Protein AF-0000000074259117 (afdb_homodimer)

Sequence (400 aa):
MPGARVASGERITLRTVESEDVPFLQRAFANPGIRYPIGNPVRNREGIDVADDDAGSDDFLVCLDGVDAGPGRPDEDDVRRLGAVHVADADWRRPDLGYWLVPEVHGEGHGSEAVSLLVDHVFRTYDHPAVGAVAYDHPAVGAVAYDFNDASRGLLESLGFAEEGRIRKDRFVDGEYVDTVQYGLLRREWREREDSVTSRMPGARVASGERITLRTVESEDVPFLQRAFANPGIRYPIGNPVRNREGIDVADDDAGSDDFLVCLDGVDAGPGRPDEDDVRRLGAVHVADADWRRPDLGYWLVPEVHGEGHGSEAVSLLVDHVFRTYDHPAVGAVAYDHPAVGAVAYDFNDASRGLLESLGFAEEGRIRKDRFVDGEYVDTVQYGLLRREWREREDSVTSR

Secondary structure (DSSP, 8-state):
-PPPEEEE-SSEEEEE--GGGHHHHHHHHH-HHHHHHHTPPP--GGGS-TT---TT-EEEEEEE-GGGG-TT--STT-PEEEEEEEEE-TTTSS-EEEEEE-GGGTTSSHHHHHHHHHHHHHHHHS--SEEEEEEEE-S-SHHHHHHHHHHHHHHHHHTT-EEEEEEEEEEEETTEEEEEEEEEEEHHHHHHHHHHHH--/-PPPEEEE-SSEEEEE--GGGHHHHHHHHH-HHHHHHHTPPP--GGGS-TT---TT-EEEEEEE-GGGG-TT--STT-PEEEEEEEEE-TTTSS-EEEEEE-GGGTTSSHHHHHHHHHHHHHHHHS--SEEEEEEEE-SSSHHHHHHHHHHHHHHHHHTT-EEEEEEEEEEEETTEEEEEEEEEEEHHHHHHHHHHHH--

Structure (mmCIF, N/CA/C/O backbone):
data_AF-0000000074259117-model_v1
#
loop_
_entity.id
_entity.type
_entity.pdbx_description
1 polymer 'GNAT family N-acetyltransferase'
#
loop_
_atom_site.group_PDB
_atom_site.id
_atom_site.type_symbol
_atom_site.label_atom_id
_atom_site.label_alt_id
_atom_site.label_comp_id
_atom_site.label_asym_id
_atom_site.label_entity_id
_atom_site.label_seq_id
_atom_site.pdbx_PDB_ins_code
_atom_site.Cartn_x
_atom_site.Cartn_y
_atom_site.Cartn_z
_atom_site.occupancy
_atom_site.B_iso_or_equiv
_atom_site.auth_seq_id
_atom_site.auth_comp_id
_atom_site.auth_asym_id
_atom_site.auth_atom_id
_atom_site.pdbx_PDB_model_num
ATOM 1 N N . MET A 1 1 ? -1.792 -19.344 -29.969 1 68.62 1 MET A N 1
ATOM 2 C CA . MET A 1 1 ? -0.63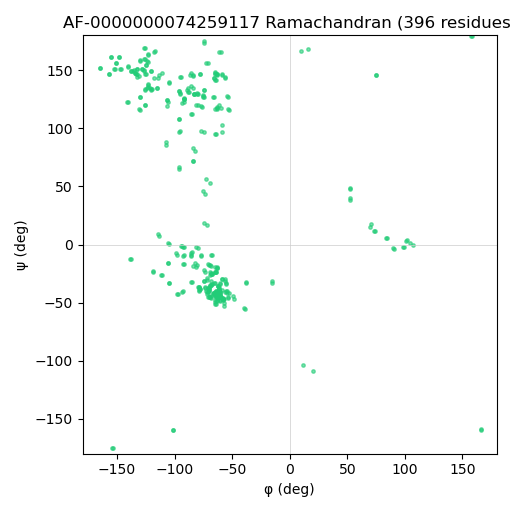2 -20.078 -29.469 1 68.62 1 MET A CA 1
ATOM 3 C C . MET A 1 1 ? -0.345 -19.703 -28.016 1 68.62 1 MET A C 1
ATOM 5 O O . MET A 1 1 ? -0.592 -18.578 -27.594 1 68.62 1 MET A O 1
ATOM 9 N N . PRO A 1 2 ? -0.044 -20.797 -27.328 1 79.31 2 PRO A N 1
ATOM 10 C CA . PRO A 1 2 ? 0.283 -20.453 -25.938 1 79.31 2 PRO A CA 1
ATOM 11 C C . PRO A 1 2 ? 1.455 -19.484 -25.828 1 79.31 2 PRO A C 1
ATOM 13 O O . PRO A 1 2 ? 2.309 -19.438 -26.719 1 79.31 2 PRO A O 1
ATOM 16 N N . GLY A 1 3 ? 1.424 -18.609 -24.859 1 82.19 3 GLY A N 1
ATOM 17 C CA . GLY A 1 3 ? 2.508 -17.672 -24.609 1 82.19 3 GLY A CA 1
ATOM 18 C C . GLY A 1 3 ? 3.832 -18.359 -24.312 1 82.19 3 GLY A C 1
ATOM 19 O O . GLY A 1 3 ? 3.889 -19.578 -24.172 1 82.19 3 GLY A O 1
ATOM 20 N N . ALA A 1 4 ? 4.891 -17.688 -24.344 1 84.62 4 ALA A N 1
ATOM 21 C CA . ALA A 1 4 ? 6.234 -18.203 -24.078 1 84.62 4 ALA A CA 1
ATOM 22 C C . ALA A 1 4 ? 6.363 -18.656 -22.625 1 84.62 4 ALA A C 1
ATOM 24 O O . ALA A 1 4 ? 5.836 -18 -21.719 1 84.62 4 ALA A O 1
ATOM 25 N N . ARG A 1 5 ? 7.082 -19.75 -22.438 1 89 5 ARG A N 1
ATOM 26 C CA . ARG A 1 5 ? 7.375 -20.234 -21.094 1 89 5 ARG A CA 1
ATOM 27 C C . ARG A 1 5 ? 8.43 -19.375 -20.422 1 89 5 ARG A C 1
ATOM 29 O O . ARG A 1 5 ? 9.516 -19.156 -20.969 1 89 5 ARG A O 1
ATOM 36 N N . VAL A 1 6 ? 8.141 -18.891 -19.266 1 90.94 6 VAL A N 1
ATOM 37 C CA . VAL A 1 6 ? 9.047 -18.047 -18.516 1 90.94 6 VAL A CA 1
ATOM 38 C C . VAL A 1 6 ? 9.68 -18.828 -17.359 1 90.94 6 VAL A C 1
ATOM 40 O O . VAL A 1 6 ? 10.828 -18.594 -17 1 90.94 6 VAL A O 1
ATOM 43 N N . ALA A 1 7 ? 8.93 -19.75 -16.812 1 92.94 7 ALA A N 1
ATOM 44 C CA . ALA A 1 7 ? 9.375 -20.625 -15.734 1 92.94 7 ALA A CA 1
ATOM 45 C C . ALA A 1 7 ? 8.641 -21.953 -15.758 1 92.94 7 ALA A C 1
ATOM 47 O O . ALA A 1 7 ? 7.516 -22.031 -16.25 1 92.94 7 ALA A O 1
ATOM 48 N N . SER A 1 8 ? 9.305 -22.938 -15.281 1 93.19 8 SER A N 1
ATOM 49 C CA . SER A 1 8 ? 8.742 -24.281 -15.258 1 93.19 8 SER A CA 1
ATOM 50 C C . SER A 1 8 ? 8.883 -24.906 -13.875 1 93.19 8 SER A C 1
ATOM 52 O O . SER A 1 8 ? 9.969 -24.891 -13.281 1 93.19 8 SER A O 1
ATOM 54 N N . GLY A 1 9 ? 7.758 -25.344 -13.422 1 93.62 9 GLY A N 1
ATOM 55 C CA . GLY A 1 9 ? 7.777 -26.125 -12.195 1 93.62 9 GLY A CA 1
ATOM 56 C C . GLY A 1 9 ? 7.668 -27.625 -12.438 1 93.62 9 GLY A C 1
ATOM 57 O O . GLY A 1 9 ? 8.109 -28.125 -13.477 1 93.62 9 GLY A O 1
ATOM 58 N N . GLU A 1 10 ? 7.258 -28.359 -11.414 1 91.88 10 GLU A N 1
ATOM 59 C CA . GLU A 1 10 ? 7.082 -29.797 -11.523 1 91.88 10 GLU A CA 1
ATOM 60 C C . GLU A 1 10 ? 5.879 -30.156 -12.398 1 91.88 10 GLU A C 1
ATOM 62 O O . GLU A 1 10 ? 5.969 -31.016 -13.273 1 91.88 10 GLU A O 1
ATOM 67 N N . ARG A 1 11 ? 4.73 -29.453 -12.164 1 91.75 11 ARG A N 1
ATOM 68 C CA . ARG A 1 11 ? 3.488 -29.781 -12.852 1 91.75 11 ARG A CA 1
ATOM 69 C C . ARG A 1 11 ? 2.998 -28.609 -13.695 1 91.75 11 ARG A C 1
ATOM 71 O O . ARG A 1 11 ? 2.227 -28.797 -14.633 1 91.75 11 ARG A O 1
ATOM 78 N N . ILE A 1 12 ? 3.449 -27.391 -13.289 1 93.19 12 ILE A N 1
ATOM 79 C CA . ILE A 1 12 ? 2.865 -26.25 -13.977 1 93.19 12 ILE A CA 1
ATOM 80 C C . ILE A 1 12 ? 3.971 -25.406 -14.602 1 93.19 12 ILE A C 1
ATOM 82 O O . ILE A 1 12 ? 5.148 -25.562 -14.266 1 93.19 12 ILE A O 1
ATOM 86 N N . THR A 1 13 ? 3.559 -24.516 -15.547 1 93.69 13 THR A N 1
ATOM 87 C CA . THR A 1 13 ? 4.434 -23.516 -16.156 1 93.69 13 THR A CA 1
ATOM 88 C C . THR A 1 13 ? 3.842 -22.109 -16.016 1 93.69 13 THR A C 1
ATOM 90 O O . THR A 1 13 ? 2.623 -21.953 -15.938 1 93.69 13 THR A O 1
ATOM 93 N N . LEU A 1 14 ? 4.742 -21.141 -15.867 1 94.12 14 LEU A N 1
ATOM 94 C CA . LEU A 1 14 ? 4.367 -19.75 -16.047 1 94.12 14 LEU A CA 1
ATOM 95 C C . LEU A 1 14 ? 4.668 -19.281 -17.453 1 94.12 14 LEU A C 1
ATOM 97 O O . LEU A 1 14 ? 5.785 -19.438 -17.953 1 94.12 14 LEU A O 1
ATOM 101 N N . ARG A 1 15 ? 3.643 -18.656 -18.062 1 91.12 15 ARG A N 1
ATOM 102 C CA . ARG A 1 15 ? 3.779 -18.234 -19.453 1 91.12 15 ARG A CA 1
ATOM 103 C C . ARG A 1 15 ? 3.363 -16.781 -19.625 1 91.12 15 ARG A C 1
ATOM 105 O O . ARG A 1 15 ? 2.625 -16.234 -18.797 1 91.12 15 ARG A O 1
ATOM 112 N N . THR A 1 16 ? 3.867 -16.203 -20.703 1 89.38 16 THR A N 1
ATOM 113 C CA . THR A 1 16 ? 3.398 -14.852 -21.016 1 89.38 16 THR A CA 1
ATOM 114 C C . THR A 1 16 ? 1.913 -14.867 -21.359 1 89.38 16 THR A C 1
ATOM 116 O O . THR A 1 16 ? 1.403 -15.852 -21.906 1 89.38 16 THR A O 1
ATOM 119 N N . VAL A 1 17 ? 1.286 -13.742 -21 1 87.56 17 VAL A N 1
ATOM 120 C CA . VAL A 1 17 ? -0.124 -13.594 -21.344 1 87.56 17 VAL A CA 1
ATOM 121 C C . VAL A 1 17 ? -0.257 -13.094 -22.781 1 87.56 17 VAL A C 1
ATOM 123 O O . VAL A 1 17 ? 0.356 -12.094 -23.156 1 87.56 17 VAL A O 1
ATOM 126 N N . GLU A 1 18 ? -1.069 -13.797 -23.5 1 84.81 18 GLU A N 1
ATOM 127 C CA . GLU A 1 18 ? -1.3 -13.445 -24.906 1 84.81 18 GLU A CA 1
ATOM 128 C C . GLU A 1 18 ? -2.756 -13.055 -25.141 1 84.81 18 GLU A C 1
ATOM 130 O O . GLU A 1 18 ? -3.613 -13.281 -24.281 1 84.81 18 GLU A O 1
ATOM 135 N N . SER A 1 19 ? -2.98 -12.461 -26.312 1 84 19 SER A N 1
ATOM 136 C CA . SER A 1 19 ? -4.328 -12.016 -26.672 1 84 19 SER A CA 1
ATOM 137 C C . SER A 1 19 ? -5.324 -13.172 -26.578 1 84 19 SER A C 1
ATOM 139 O O . SER A 1 19 ? -6.488 -12.969 -26.234 1 84 19 SER A O 1
ATOM 141 N N . GLU A 1 20 ? -4.906 -14.328 -26.875 1 85.5 20 GLU A N 1
ATOM 142 C CA . GLU A 1 20 ? -5.777 -15.5 -26.875 1 85.5 20 GLU A CA 1
ATOM 143 C C . GLU A 1 20 ? -6.195 -15.867 -25.453 1 85.5 20 GLU A C 1
ATOM 145 O O . GLU A 1 20 ? -7.137 -16.641 -25.25 1 85.5 20 GLU A O 1
ATOM 150 N N . ASP A 1 21 ? -5.48 -15.367 -24.547 1 87.94 21 ASP A N 1
ATOM 151 C CA . ASP A 1 21 ? -5.766 -15.695 -23.141 1 87.94 21 ASP A CA 1
ATOM 152 C C . ASP A 1 21 ? -6.828 -14.766 -22.562 1 87.94 21 ASP A C 1
ATOM 154 O O . ASP A 1 21 ? -7.344 -15 -21.469 1 87.94 21 ASP A O 1
ATOM 158 N N . VAL A 1 22 ? -7.168 -13.758 -23.266 1 85.69 22 VAL A N 1
ATOM 159 C CA . VAL A 1 22 ? -7.996 -12.664 -22.766 1 85.69 22 VAL A CA 1
ATOM 160 C C . VAL A 1 22 ? -9.383 -13.188 -22.406 1 85.69 22 VAL A C 1
ATOM 162 O O . VAL A 1 22 ? -9.914 -12.859 -21.344 1 85.69 22 VAL A O 1
ATOM 165 N N . PRO A 1 23 ? -10.008 -14.102 -23.219 1 84.19 23 PRO A N 1
ATOM 166 C CA . PRO A 1 23 ? -11.32 -14.625 -22.828 1 84.19 23 PRO A CA 1
ATOM 167 C C . PRO A 1 23 ? -11.273 -15.391 -21.5 1 84.19 23 PRO A C 1
ATOM 169 O O . PRO A 1 23 ? -12.203 -15.305 -20.703 1 84.19 23 PRO A O 1
ATOM 172 N N . PHE A 1 24 ? -10.273 -16.125 -21.312 1 85.75 24 PHE A N 1
ATOM 173 C CA . PHE A 1 24 ? -10.109 -16.875 -20.062 1 85.75 24 PHE A CA 1
ATOM 174 C C . PHE A 1 24 ? -10 -15.922 -18.875 1 85.75 24 PHE A C 1
ATOM 176 O O . PHE A 1 24 ? -10.672 -16.109 -17.859 1 85.75 24 PHE A O 1
ATOM 183 N N . LEU A 1 25 ? -9.203 -14.906 -19 1 86.94 25 LEU A N 1
ATOM 184 C CA . LEU A 1 25 ? -9.016 -13.914 -17.953 1 86.94 25 LEU A CA 1
ATOM 185 C C . LEU A 1 25 ? -10.305 -13.156 -17.688 1 86.94 25 LEU A C 1
ATOM 187 O O . LEU A 1 25 ? -10.656 -12.898 -16.531 1 86.94 25 LEU A O 1
ATOM 191 N N . GLN A 1 26 ? -10.953 -12.836 -18.656 1 82.94 26 GLN A N 1
ATOM 192 C CA . GLN A 1 26 ? -12.219 -12.117 -18.531 1 82.94 26 GLN A CA 1
ATOM 193 C C . GLN A 1 26 ? -13.242 -12.922 -17.75 1 82.94 26 GLN A C 1
ATOM 195 O O . GLN A 1 26 ? -13.93 -12.391 -16.875 1 82.94 26 GLN A O 1
ATOM 200 N N . ARG A 1 27 ? -13.359 -14.148 -18.125 1 84.12 27 ARG A N 1
ATOM 201 C CA . ARG A 1 27 ? -14.297 -15.031 -17.422 1 84.12 27 ARG A CA 1
ATOM 202 C C . ARG A 1 27 ? -13.922 -15.164 -15.953 1 84.12 27 ARG A C 1
ATOM 204 O O . ARG A 1 27 ? -14.805 -15.188 -15.086 1 84.12 27 ARG A O 1
ATOM 211 N N . ALA A 1 28 ? -12.719 -15.305 -15.734 1 82.31 28 ALA A N 1
ATOM 212 C CA . ALA A 1 28 ? -12.25 -15.43 -14.352 1 82.31 28 ALA A CA 1
ATOM 213 C C . ALA A 1 28 ? -12.602 -14.188 -13.539 1 82.31 28 ALA A C 1
ATOM 215 O O . ALA A 1 28 ? -13.055 -14.297 -12.398 1 82.31 28 ALA A O 1
ATOM 216 N N . PHE A 1 29 ? -12.375 -13.023 -14.109 1 77.88 29 PHE A N 1
ATOM 217 C CA . PHE A 1 29 ? -12.609 -11.766 -13.406 1 77.88 29 PHE A CA 1
ATOM 218 C C . PHE A 1 29 ? -14.102 -11.531 -13.211 1 77.88 29 PHE A C 1
ATOM 220 O O . PHE A 1 29 ? -14.5 -10.719 -12.375 1 77.88 29 PHE A O 1
ATOM 227 N N . ALA A 1 30 ? -14.828 -12.219 -13.953 1 77.81 30 ALA A N 1
ATOM 228 C CA . ALA A 1 30 ? -16.281 -12.133 -13.773 1 77.81 30 ALA A CA 1
ATOM 229 C C . ALA A 1 30 ? -16.734 -13 -12.609 1 77.81 30 ALA A C 1
ATOM 231 O O . ALA A 1 30 ? -17.859 -12.859 -12.125 1 77.81 30 ALA A O 1
ATOM 232 N N . ASN A 1 31 ? -15.883 -13.914 -12.211 1 75.88 31 ASN A N 1
ATOM 233 C CA . ASN A 1 31 ? -16.156 -14.773 -11.062 1 75.88 31 ASN A CA 1
ATOM 234 C C . ASN A 1 31 ? -15.961 -14.023 -9.75 1 75.88 31 ASN A C 1
ATOM 236 O O . ASN A 1 31 ? -14.836 -13.617 -9.43 1 75.88 31 ASN A O 1
ATOM 240 N N . PRO A 1 32 ? -16.969 -13.875 -8.938 1 72.25 32 PRO A N 1
ATOM 241 C CA . PRO A 1 32 ? -16.859 -13.125 -7.68 1 72.25 32 PRO A CA 1
ATOM 242 C C . PRO A 1 32 ? -15.828 -13.727 -6.723 1 72.25 32 PRO A C 1
ATOM 244 O O . PRO A 1 32 ? -15.203 -13 -5.949 1 72.25 32 PRO A O 1
ATOM 247 N N . GLY A 1 33 ? -15.758 -14.977 -6.797 1 70.62 33 GLY A N 1
ATOM 248 C CA . GLY A 1 33 ? -14.797 -15.641 -5.922 1 70.62 33 GLY A CA 1
ATOM 249 C C . GLY A 1 33 ? -13.359 -15.281 -6.234 1 70.62 33 GLY A C 1
ATOM 250 O O . GLY A 1 33 ? -12.484 -15.391 -5.371 1 70.62 33 GLY A O 1
ATOM 251 N N . ILE A 1 34 ? -13.078 -14.875 -7.387 1 72.75 34 ILE A N 1
ATOM 252 C CA . ILE A 1 34 ? -11.742 -14.477 -7.812 1 72.75 34 ILE A CA 1
ATOM 253 C C . ILE A 1 34 ? -11.609 -12.953 -7.73 1 72.75 34 ILE A C 1
ATOM 255 O O . ILE A 1 34 ? -10.609 -12.438 -7.215 1 72.75 34 ILE A O 1
ATOM 259 N N . ARG A 1 35 ? -12.578 -12.297 -8.133 1 69.31 35 ARG A N 1
ATOM 260 C CA . ARG A 1 35 ? -12.547 -10.844 -8.273 1 69.31 35 ARG A CA 1
ATOM 261 C C . ARG A 1 35 ? -12.414 -10.164 -6.914 1 69.31 35 ARG A C 1
ATOM 263 O O . ARG A 1 35 ? -11.633 -9.234 -6.754 1 69.31 35 ARG A O 1
ATOM 270 N N . TYR A 1 36 ? -13.117 -10.648 -5.973 1 64.19 36 TYR A N 1
ATOM 271 C CA . TYR A 1 36 ? -13.211 -9.953 -4.695 1 64.19 36 TYR A CA 1
ATOM 272 C C . TYR A 1 36 ? -11.883 -10.008 -3.947 1 64.19 36 TYR A C 1
ATOM 274 O O . TYR A 1 36 ? -11.391 -8.984 -3.463 1 64.19 36 TYR A O 1
ATOM 282 N N . PRO A 1 37 ? -11.336 -11.18 -3.971 1 62.78 37 PRO A N 1
ATOM 283 C CA . PRO A 1 37 ? -10.094 -11.234 -3.207 1 62.78 37 PRO A CA 1
ATOM 284 C C . PRO A 1 37 ? -8.961 -10.445 -3.859 1 62.78 37 PRO A C 1
ATOM 286 O O . PRO A 1 37 ? -8.016 -10.039 -3.182 1 62.78 37 PRO A O 1
ATOM 289 N N . ILE A 1 38 ? -9.039 -10.234 -5.137 1 62.47 38 ILE A N 1
ATOM 290 C CA . ILE A 1 38 ? -7.934 -9.562 -5.809 1 62.47 38 ILE A CA 1
ATOM 291 C C . ILE A 1 38 ? -8.266 -8.086 -6 1 62.47 38 ILE A C 1
ATOM 293 O O . ILE A 1 38 ? -7.375 -7.27 -6.254 1 62.47 38 ILE A O 1
ATOM 297 N N . GLY A 1 39 ? -9.484 -7.633 -5.699 1 59 39 GLY A N 1
ATOM 298 C CA . GLY A 1 39 ? -9.906 -6.242 -5.742 1 59 39 GLY A CA 1
ATOM 299 C C . GLY A 1 39 ? -9.992 -5.688 -7.152 1 59 39 GLY A C 1
ATOM 300 O O . GLY A 1 39 ? -9.906 -4.477 -7.355 1 59 39 GLY A O 1
ATOM 301 N N . ASN A 1 40 ? -9.992 -6.465 -8.164 1 56.25 40 ASN A N 1
ATOM 302 C CA . ASN A 1 40 ? -10.023 -5.984 -9.547 1 56.25 40 ASN A CA 1
ATOM 303 C C . ASN A 1 40 ? -11.445 -5.688 -10.008 1 56.25 40 ASN A C 1
ATOM 305 O O . ASN A 1 40 ? -12.375 -6.438 -9.703 1 56.25 40 ASN A O 1
ATOM 309 N N . PRO A 1 41 ? -11.516 -4.531 -10.641 1 52.25 41 PRO A N 1
ATOM 310 C CA . PRO A 1 41 ? -12.836 -4.258 -11.203 1 52.25 41 PRO A CA 1
ATOM 311 C C . PRO A 1 41 ? -13.164 -5.141 -12.406 1 52.25 41 PRO A C 1
ATOM 313 O O . PRO A 1 41 ? -12.258 -5.734 -13.008 1 52.25 41 PRO A O 1
ATOM 316 N N . VAL A 1 42 ? -14.422 -5.297 -12.625 1 54.53 42 VAL A N 1
ATOM 317 C CA . VAL A 1 42 ? -14.852 -5.973 -13.844 1 54.53 42 VAL A CA 1
ATOM 318 C C . VAL A 1 42 ? -14.414 -5.172 -15.062 1 54.53 42 VAL A C 1
ATOM 320 O O . VAL A 1 42 ? -14.547 -3.945 -15.094 1 54.53 42 VAL A O 1
ATOM 323 N N . ARG A 1 43 ? -13.562 -5.746 -15.867 1 57.69 43 ARG A N 1
ATOM 324 C CA . ARG A 1 43 ? -13.109 -5.074 -17.078 1 57.69 43 ARG A CA 1
ATOM 325 C C . ARG A 1 43 ? -13.578 -5.82 -18.328 1 57.69 43 ARG A C 1
ATOM 327 O O . ARG A 1 43 ? -13.695 -7.047 -18.312 1 57.69 43 ARG A O 1
ATOM 334 N N . ASN A 1 44 ? -13.922 -5.004 -19.344 1 54.34 44 ASN A N 1
ATOM 335 C CA . ASN A 1 44 ? -14.141 -5.637 -20.641 1 54.34 44 ASN A CA 1
ATOM 336 C C . ASN A 1 44 ? -12.82 -6.047 -21.297 1 54.34 44 ASN A C 1
ATOM 338 O O . ASN A 1 44 ? -11.75 -5.809 -20.734 1 54.34 44 ASN A O 1
ATOM 342 N N . ARG A 1 45 ? -12.938 -6.734 -22.391 1 56.19 45 ARG A N 1
ATOM 343 C CA . ARG A 1 45 ? -11.797 -7.305 -23.094 1 56.19 45 ARG A CA 1
ATOM 344 C C . ARG A 1 45 ? -10.773 -6.227 -23.438 1 56.19 45 ARG A C 1
ATOM 346 O O . ARG A 1 45 ? -9.57 -6.441 -23.312 1 56.19 45 ARG A O 1
ATOM 353 N N . GLU A 1 46 ? -11.312 -5.176 -23.828 1 53.06 46 GLU A N 1
ATOM 354 C CA . GLU A 1 46 ? -10.461 -4.07 -24.25 1 53.06 46 GLU A CA 1
ATOM 355 C C . GLU A 1 46 ? -9.703 -3.475 -23.062 1 53.06 46 GLU A C 1
ATOM 357 O O . GLU A 1 46 ? -8.625 -2.895 -23.234 1 53.06 46 GLU A O 1
ATOM 362 N N . GLY A 1 47 ? -10.328 -3.68 -21.969 1 55.22 47 GLY A N 1
ATOM 363 C CA . GLY A 1 47 ? -9.742 -3.125 -20.766 1 55.22 47 GLY A CA 1
ATOM 364 C C . GLY A 1 47 ? -8.664 -4.004 -20.156 1 55.22 47 GLY A C 1
ATOM 365 O O . GLY A 1 47 ? -7.957 -3.59 -19.234 1 55.22 47 GLY A O 1
ATOM 366 N N . ILE A 1 48 ? -8.766 -5.211 -20.594 1 59 48 ILE A N 1
ATOM 367 C CA . ILE A 1 48 ? -7.699 -6.109 -20.172 1 59 48 ILE A CA 1
ATOM 368 C C . ILE A 1 48 ? -6.484 -5.934 -21.078 1 59 48 ILE A C 1
ATOM 370 O O . ILE A 1 48 ? -6.48 -6.406 -22.219 1 59 48 ILE A O 1
ATOM 374 N N . ASP A 1 49 ? -5.785 -4.871 -20.719 1 57.03 49 ASP A N 1
ATOM 375 C CA . ASP A 1 49 ? -4.609 -4.59 -21.531 1 57.03 49 ASP A CA 1
ATOM 376 C C . ASP A 1 49 ? -3.477 -5.566 -21.219 1 57.03 49 ASP A C 1
ATOM 378 O O . ASP A 1 49 ? -2.857 -5.488 -20.156 1 57.03 49 ASP A O 1
ATOM 382 N N . VAL A 1 50 ? -3.43 -6.559 -22.047 1 56 50 VAL A N 1
ATOM 383 C CA . VAL A 1 50 ? -2.371 -7.555 -21.938 1 56 50 VAL A CA 1
ATOM 384 C C . VAL A 1 50 ? -1.013 -6.895 -22.172 1 56 50 VAL A C 1
ATOM 386 O O . VAL A 1 50 ? 0.021 -7.43 -21.766 1 56 50 VAL A O 1
ATOM 389 N N . ALA A 1 51 ? -1.076 -5.719 -22.812 1 49.81 51 ALA A N 1
ATOM 390 C CA . ALA A 1 51 ? 0.158 -5.031 -23.188 1 49.81 51 ALA A CA 1
ATOM 391 C C . ALA A 1 51 ? 0.583 -4.043 -22.094 1 49.81 51 ALA A C 1
ATOM 393 O O . ALA A 1 51 ? 1.576 -3.33 -22.25 1 49.81 51 ALA A O 1
ATOM 394 N N . ASP A 1 52 ? -0.251 -3.998 -21.125 1 51.41 52 ASP A N 1
ATOM 395 C CA . ASP A 1 52 ? 0.105 -2.898 -20.234 1 51.41 52 ASP A CA 1
ATOM 396 C C . ASP A 1 52 ? 1.465 -3.139 -19.578 1 51.41 52 ASP A C 1
ATOM 398 O O . ASP A 1 52 ? 1.637 -4.098 -18.828 1 51.41 52 ASP A O 1
ATOM 402 N N . ASP A 1 53 ? 2.402 -2.555 -20.25 1 52.19 53 ASP A N 1
ATOM 403 C CA . ASP A 1 53 ? 3.809 -2.518 -19.859 1 52.19 53 ASP A CA 1
ATOM 404 C C . ASP A 1 53 ? 4.027 -1.558 -18.688 1 52.19 53 ASP A C 1
ATOM 406 O O . ASP A 1 53 ? 4.625 -0.492 -18.859 1 52.19 53 ASP A O 1
ATOM 410 N N . ASP A 1 54 ? 3.146 -1.651 -17.781 1 56.19 54 ASP A N 1
ATOM 411 C CA . ASP A 1 54 ? 3.492 -0.85 -16.609 1 56.19 54 ASP A CA 1
ATOM 412 C C . ASP A 1 54 ? 4.82 -1.301 -16.016 1 56.19 54 ASP A C 1
ATOM 414 O O . ASP A 1 54 ? 5.004 -2.482 -15.711 1 56.19 54 ASP A O 1
ATOM 418 N N . ALA A 1 55 ? 5.734 -0.421 -16.031 1 59.78 55 ALA A N 1
ATOM 419 C CA . ALA A 1 55 ? 7.035 -0.675 -15.414 1 59.78 55 ALA A CA 1
ATOM 420 C C . ALA A 1 55 ? 6.879 -1.144 -13.969 1 59.78 55 ALA A C 1
ATOM 422 O O . ALA A 1 55 ? 6.066 -0.598 -13.219 1 59.78 55 ALA A O 1
ATOM 423 N N . GLY A 1 56 ? 7.273 -2.334 -13.711 1 67 56 GLY A N 1
ATOM 424 C CA . GLY A 1 56 ? 7.266 -2.854 -12.352 1 67 56 GLY A CA 1
ATOM 425 C C . GLY A 1 56 ? 6.172 -3.875 -12.109 1 67 56 GLY A C 1
ATOM 426 O O . GLY A 1 56 ? 5.832 -4.164 -10.961 1 67 56 GLY A O 1
ATOM 427 N N . SER A 1 57 ? 5.438 -4.082 -13.195 1 77.5 57 SER A N 1
ATOM 428 C CA . SER A 1 57 ? 4.434 -5.137 -13.086 1 77.5 57 SER A CA 1
ATOM 429 C C . SER A 1 57 ? 4.676 -6.238 -14.109 1 77.5 57 SER A C 1
ATOM 431 O O . SER A 1 57 ? 5.066 -5.961 -15.242 1 77.5 57 SER A O 1
ATOM 433 N N . ASP A 1 58 ? 4.621 -7.441 -13.727 1 85.38 58 ASP A N 1
ATOM 434 C CA . ASP A 1 58 ? 4.648 -8.617 -14.586 1 85.38 58 ASP A CA 1
ATOM 435 C C . ASP A 1 58 ? 3.418 -9.492 -14.359 1 85.38 58 ASP A C 1
ATOM 437 O O . ASP A 1 58 ? 2.98 -9.672 -13.219 1 85.38 58 ASP A O 1
ATOM 441 N N . ASP A 1 59 ? 2.912 -9.945 -15.453 1 89.69 59 ASP A N 1
ATOM 442 C CA . ASP A 1 59 ? 1.773 -10.859 -15.406 1 89.69 59 ASP A CA 1
ATOM 443 C C . ASP A 1 59 ? 2.084 -12.156 -16.141 1 89.69 59 ASP A C 1
ATOM 445 O O . ASP A 1 59 ? 2.615 -12.141 -17.25 1 89.69 59 ASP A O 1
ATOM 449 N N . PHE A 1 60 ? 1.718 -13.25 -15.492 1 92.38 60 PHE A N 1
ATOM 450 C CA . PHE A 1 60 ? 1.967 -14.555 -16.094 1 92.38 60 PHE A CA 1
ATOM 451 C C . PHE A 1 60 ? 0.724 -15.438 -16.016 1 92.38 60 PHE A C 1
ATOM 453 O O . PHE A 1 60 ? -0.018 -15.383 -15.023 1 92.38 60 PHE A O 1
ATOM 460 N N . LEU A 1 61 ? 0.614 -16.234 -17.031 1 93.19 61 LEU A N 1
ATOM 461 C CA . LEU A 1 61 ? -0.403 -17.281 -17.062 1 93.19 61 LEU A CA 1
ATOM 462 C C . LEU A 1 61 ? 0.127 -18.562 -16.438 1 93.19 61 LEU A C 1
ATOM 464 O O . LEU A 1 61 ? 1.259 -18.969 -16.703 1 93.19 61 LEU A O 1
ATOM 468 N N . VAL A 1 62 ? -0.684 -19.141 -15.578 1 94.81 62 VAL A N 1
ATOM 469 C CA . VAL A 1 62 ? -0.365 -20.438 -15.016 1 94.81 62 VAL A CA 1
ATOM 470 C C . VAL A 1 62 ? -0.978 -21.547 -15.875 1 94.81 62 VAL A C 1
ATOM 472 O O . VAL A 1 62 ? -2.191 -21.562 -16.094 1 94.81 62 VAL A O 1
ATOM 475 N N . CYS A 1 63 ? -0.154 -22.484 -16.328 1 94.06 63 CYS A N 1
ATOM 476 C CA . CYS A 1 63 ? -0.633 -23.516 -17.25 1 94.06 63 CYS A CA 1
ATOM 477 C C . CYS A 1 63 ? -0.205 -24.891 -16.781 1 94.06 63 CYS A C 1
ATOM 479 O O . CYS A 1 63 ? 0.86 -25.062 -16.188 1 94.06 63 CYS A O 1
ATOM 481 N N . LEU A 1 64 ? -1.085 -25.812 -17.031 1 90.5 64 LEU A N 1
ATOM 482 C CA . LEU A 1 64 ? -0.727 -27.219 -16.969 1 90.5 64 LEU A CA 1
ATOM 483 C C . LEU A 1 64 ? -0.315 -27.734 -18.344 1 90.5 64 LEU A C 1
ATOM 485 O O . LEU A 1 64 ? -1.045 -27.562 -19.328 1 90.5 64 LEU A O 1
ATOM 489 N N . ASP A 1 65 ? 0.917 -28.281 -18.516 1 75.81 65 ASP A N 1
ATOM 490 C CA . ASP A 1 65 ? 1.391 -28.766 -19.812 1 75.81 65 ASP A CA 1
ATOM 491 C C . ASP A 1 65 ? 0.95 -30.203 -20.047 1 75.81 65 ASP A C 1
ATOM 493 O O . ASP A 1 65 ? 0.743 -30.969 -19.109 1 75.81 65 ASP A O 1
ATOM 497 N N . GLY A 1 66 ? 0.638 -30.734 -21.438 1 61.44 66 GLY A N 1
ATOM 498 C CA . GLY A 1 66 ? 0.301 -31.938 -22.172 1 61.44 66 GLY A CA 1
ATOM 499 C C . GLY A 1 66 ? -0.265 -33.031 -21.297 1 61.44 66 GLY A C 1
ATOM 500 O O . GLY A 1 66 ? -1.161 -32.812 -20.5 1 61.44 66 GLY A O 1
ATOM 501 N N . VAL A 1 67 ? 0.39 -34.25 -20.938 1 55.28 67 VAL A N 1
ATOM 502 C CA . VAL A 1 67 ? -0.348 -35.469 -20.625 1 55.28 67 VAL A CA 1
ATOM 503 C C . VAL A 1 67 ? -1.343 -35.219 -19.5 1 55.28 67 VAL A C 1
ATOM 505 O O . VAL A 1 67 ? -2.445 -35.75 -19.5 1 55.28 67 VAL A O 1
ATOM 508 N N . ASP A 1 68 ? -1.11 -34.438 -18.688 1 51.16 68 ASP A N 1
ATOM 509 C CA . ASP A 1 68 ? -1.917 -34.219 -17.484 1 51.16 68 ASP A CA 1
ATOM 510 C C . ASP A 1 68 ? -2.979 -33.125 -17.734 1 51.16 68 ASP A C 1
ATOM 512 O O . ASP A 1 68 ? -3.744 -32.781 -16.828 1 51.16 68 ASP A O 1
ATOM 516 N N . ALA A 1 69 ? -2.863 -32.5 -18.812 1 53.22 69 ALA A N 1
ATOM 517 C CA . ALA A 1 69 ? -3.859 -31.516 -19.188 1 53.22 69 ALA A CA 1
ATOM 518 C C . ALA A 1 69 ? -5.176 -32.156 -19.594 1 53.22 69 ALA A C 1
ATOM 520 O O . ALA A 1 69 ? -6.137 -31.484 -19.938 1 53.22 69 ALA A O 1
ATOM 521 N N . GLY A 1 70 ? -5.324 -33.531 -19.172 1 48.25 70 GLY A N 1
ATOM 522 C CA . GLY A 1 70 ? -6.5 -34.344 -19.422 1 48.25 70 GLY A CA 1
ATOM 523 C C . GLY A 1 70 ? -6.598 -34.812 -20.875 1 48.25 70 GLY A C 1
ATOM 524 O O . GLY A 1 70 ? -5.895 -34.281 -21.734 1 48.25 70 GLY A O 1
ATOM 525 N N . PRO A 1 71 ? -7.148 -36.062 -21.062 1 45.94 71 PRO A N 1
ATOM 526 C CA . PRO A 1 71 ? -7.152 -36.844 -22.297 1 45.94 71 PRO A CA 1
ATOM 527 C C . PRO A 1 71 ? -7.375 -36 -23.547 1 45.94 71 PRO A C 1
ATOM 529 O O . PRO A 1 71 ? -6.918 -36.344 -24.625 1 45.94 71 PRO A O 1
ATOM 532 N N . GLY A 1 72 ? -8.414 -35.281 -23.578 1 43.88 72 GLY A N 1
ATOM 533 C CA . GLY A 1 72 ? -8.922 -34.812 -24.859 1 43.88 72 GLY A CA 1
ATOM 534 C C . GLY A 1 72 ? -8.008 -33.812 -25.547 1 43.88 72 GLY A C 1
ATOM 535 O O . GLY A 1 72 ? -8.289 -33.375 -26.656 1 43.88 72 GLY A O 1
ATOM 536 N N . ARG A 1 73 ? -7.324 -32.969 -24.781 1 46.81 73 ARG A N 1
ATOM 537 C CA . ARG A 1 73 ? -6.695 -31.922 -25.609 1 46.81 73 ARG A CA 1
ATOM 538 C C . ARG A 1 73 ? -5.25 -32.281 -25.922 1 46.81 73 ARG A C 1
ATOM 540 O O . ARG A 1 73 ? -4.34 -31.969 -25.156 1 46.81 73 ARG A O 1
ATOM 547 N N . PRO A 1 74 ? -4.922 -33.281 -26.625 1 41.31 74 PRO A N 1
ATOM 548 C CA . PRO A 1 74 ? -3.6 -33.781 -27.016 1 41.31 74 PRO A CA 1
ATOM 549 C C . PRO A 1 74 ? -2.701 -32.688 -27.578 1 41.31 74 PRO A C 1
ATOM 551 O O . PRO A 1 74 ? -1.545 -32.938 -27.922 1 41.31 74 PRO A O 1
ATOM 554 N N . ASP A 1 75 ? -3.146 -31.797 -28.453 1 46.25 75 ASP A N 1
ATOM 555 C CA . ASP A 1 75 ? -2.176 -31.125 -29.297 1 46.25 75 ASP A CA 1
ATOM 556 C C . ASP A 1 75 ? -1.209 -30.281 -28.469 1 46.25 75 ASP A C 1
ATOM 558 O O . ASP A 1 75 ? -1.602 -29.688 -27.453 1 46.25 75 ASP A O 1
ATOM 562 N N . GLU A 1 76 ? 0.171 -30.594 -28.469 1 48.12 76 GLU A N 1
ATOM 563 C CA . GLU A 1 76 ? 1.336 -29.906 -27.922 1 48.12 76 GLU A CA 1
ATOM 564 C C . GLU A 1 76 ? 1.012 -28.453 -27.562 1 48.12 76 GLU A C 1
ATOM 566 O O . GLU A 1 76 ? 1.64 -27.875 -26.688 1 48.12 76 GLU A O 1
ATOM 571 N N . ASP A 1 77 ? 0.109 -27.875 -28.375 1 53.53 77 ASP A N 1
ATOM 572 C CA . ASP A 1 77 ? -0.362 -26.5 -28.406 1 53.53 77 ASP A CA 1
ATOM 573 C C . ASP A 1 77 ? -1.415 -26.25 -27.328 1 53.53 77 ASP A C 1
ATOM 575 O O . ASP A 1 77 ? -1.893 -25.125 -27.172 1 53.53 77 ASP A O 1
ATOM 579 N N . ASP A 1 78 ? -1.747 -27.422 -26.578 1 63.25 78 ASP A N 1
ATOM 580 C CA . ASP A 1 78 ? -2.941 -27.141 -25.781 1 63.25 78 ASP A CA 1
ATOM 581 C C . ASP A 1 78 ? -2.592 -27 -24.297 1 63.25 78 ASP A C 1
ATOM 583 O O . ASP A 1 78 ? -1.934 -27.875 -23.719 1 63.25 78 ASP A O 1
ATOM 587 N N . VAL A 1 79 ? -2.23 -26 -23.797 1 79.75 79 VAL A N 1
ATOM 588 C CA . VAL A 1 79 ? -2.043 -25.766 -22.375 1 79.75 79 VAL A CA 1
ATOM 589 C C . VAL A 1 79 ? -3.391 -25.469 -21.703 1 79.75 79 VAL A C 1
ATOM 591 O O . VAL A 1 79 ? -4.273 -24.859 -22.328 1 79.75 79 VAL A O 1
ATOM 594 N N . ARG A 1 80 ? -3.572 -26.234 -20.625 1 90.19 80 ARG A N 1
ATOM 595 C CA . ARG A 1 80 ? -4.738 -25.891 -19.812 1 90.19 80 ARG A CA 1
ATOM 596 C C . ARG A 1 80 ? -4.445 -24.703 -18.922 1 90.19 80 ARG A C 1
ATOM 598 O O . ARG A 1 80 ? -3.523 -24.734 -18.094 1 90.19 80 ARG A O 1
ATOM 605 N N . ARG A 1 81 ? -5.211 -23.688 -19.125 1 93.62 81 ARG A N 1
ATOM 606 C CA . ARG A 1 81 ? -5.082 -22.484 -18.297 1 93.62 81 ARG A CA 1
ATOM 607 C C . ARG A 1 81 ? -5.684 -22.703 -16.922 1 93.62 81 ARG A C 1
ATOM 609 O O . ARG A 1 81 ? -6.84 -23.125 -16.797 1 93.62 81 ARG A O 1
ATOM 616 N N . LEU A 1 82 ? -4.883 -22.406 -15.883 1 93.44 82 LEU A N 1
ATOM 617 C CA . LEU A 1 82 ? -5.344 -22.656 -14.523 1 93.44 82 LEU A CA 1
ATOM 618 C C . LEU A 1 82 ? -5.602 -21.359 -13.781 1 93.44 82 LEU A C 1
ATOM 620 O O . LEU A 1 82 ? -6.328 -21.328 -12.781 1 93.44 82 LEU A O 1
ATOM 624 N N . GLY A 1 83 ? -4.941 -20.312 -14.164 1 92.69 83 GLY A N 1
ATOM 625 C CA . GLY A 1 83 ? -5 -19.047 -13.445 1 92.69 83 GLY A CA 1
ATOM 626 C C . GLY A 1 83 ? -3.91 -18.078 -13.852 1 92.69 83 GLY A C 1
ATOM 627 O O . GLY A 1 83 ? -3.369 -18.172 -14.953 1 92.69 83 GLY A O 1
ATOM 628 N N . ALA A 1 84 ? -3.648 -17.109 -12.945 1 91.56 84 ALA A N 1
ATOM 629 C CA . ALA A 1 84 ? -2.619 -16.109 -13.211 1 91.56 84 ALA A CA 1
ATOM 630 C C . ALA A 1 84 ? -1.925 -15.68 -11.922 1 91.56 84 ALA A C 1
ATOM 632 O O . ALA A 1 84 ? -2.506 -15.773 -10.836 1 91.56 84 ALA A O 1
ATOM 633 N N . VAL A 1 85 ? -0.721 -15.312 -12.086 1 92.06 85 VAL A N 1
ATOM 634 C CA . VAL A 1 85 ? 0.063 -14.703 -11.023 1 92.06 85 VAL A CA 1
ATOM 635 C C . VAL A 1 85 ? 0.689 -13.398 -11.523 1 92.06 85 VAL A C 1
ATOM 637 O O . VAL A 1 85 ? 0.948 -13.25 -12.719 1 92.06 85 VAL A O 1
ATOM 640 N N . HIS A 1 86 ? 0.906 -12.453 -10.617 1 90.19 86 HIS A N 1
ATOM 641 C CA . HIS A 1 86 ? 1.474 -11.188 -11.062 1 90.19 86 HIS A CA 1
ATOM 642 C C . HIS A 1 86 ? 2.295 -10.531 -9.961 1 90.19 86 HIS A C 1
ATOM 644 O O . HIS A 1 86 ? 2.18 -10.898 -8.789 1 90.19 86 HIS A O 1
ATOM 650 N N . VAL A 1 87 ? 3.213 -9.688 -10.406 1 91 87 VAL A N 1
ATOM 651 C CA . VAL A 1 87 ? 4.012 -8.828 -9.547 1 91 87 VAL A CA 1
ATOM 652 C C . VAL A 1 87 ? 3.682 -7.363 -9.836 1 91 87 VAL A C 1
ATOM 654 O O . VAL A 1 87 ? 3.553 -6.969 -11 1 91 87 VAL A O 1
ATOM 657 N N . ALA A 1 88 ? 3.508 -6.625 -8.734 1 86.94 88 ALA A N 1
ATOM 658 C CA . ALA A 1 88 ? 3.242 -5.199 -8.891 1 86.94 88 ALA A CA 1
ATOM 659 C C . ALA A 1 88 ? 4.234 -4.363 -8.086 1 86.94 88 ALA A C 1
ATOM 661 O O . ALA A 1 88 ? 4.922 -4.883 -7.207 1 86.94 88 ALA A O 1
ATOM 662 N N . ASP A 1 89 ? 4.387 -3.076 -8.453 1 83.19 89 ASP A N 1
ATOM 663 C CA . ASP A 1 89 ? 5.008 -2.004 -7.68 1 83.19 89 ASP A CA 1
ATOM 664 C C . ASP A 1 89 ? 6.527 -2.16 -7.645 1 83.19 89 ASP A C 1
ATOM 666 O O . ASP A 1 89 ? 7.219 -1.416 -6.945 1 83.19 89 ASP A O 1
ATOM 670 N N . ALA A 1 90 ? 7.051 -2.996 -8.438 1 83.38 90 ALA A N 1
ATOM 671 C CA . ALA A 1 90 ? 8.469 -3.352 -8.344 1 83.38 90 ALA A CA 1
ATOM 672 C C . ALA A 1 90 ? 9.352 -2.174 -8.734 1 83.38 90 ALA A C 1
ATOM 674 O O . ALA A 1 90 ? 10.562 -2.191 -8.5 1 83.38 90 ALA A O 1
ATOM 675 N N . ASP A 1 91 ? 8.766 -1.208 -9.211 1 77.94 91 ASP A N 1
ATOM 676 C CA . ASP A 1 91 ? 9.555 -0.079 -9.703 1 77.94 91 ASP A CA 1
ATOM 677 C C . ASP A 1 91 ? 9.734 0.977 -8.617 1 77.94 91 ASP A C 1
ATOM 679 O O . ASP A 1 91 ? 10.609 1.842 -8.719 1 77.94 91 ASP A O 1
ATOM 683 N N . TRP A 1 92 ? 8.914 0.93 -7.539 1 77.06 92 TRP A N 1
ATOM 684 C CA . TRP A 1 92 ? 9.031 2.059 -6.621 1 77.06 92 TRP A CA 1
ATOM 685 C C . TRP A 1 92 ? 8.977 1.588 -5.172 1 77.06 92 TRP A C 1
ATOM 687 O O . TRP A 1 92 ? 9.359 2.326 -4.258 1 77.06 92 TRP A O 1
ATOM 697 N N . ARG A 1 93 ? 8.602 0.395 -4.957 1 87.12 93 ARG A N 1
ATOM 698 C CA . ARG A 1 93 ? 8.641 -0.18 -3.617 1 87.12 93 ARG A CA 1
ATOM 699 C C . ARG A 1 93 ? 8.781 -1.697 -3.676 1 87.12 93 ARG A C 1
ATOM 701 O O . ARG A 1 93 ? 8.992 -2.266 -4.75 1 87.12 93 ARG A O 1
ATOM 708 N N . ARG A 1 94 ? 8.703 -2.244 -2.424 1 93.19 94 ARG A N 1
ATOM 709 C CA . ARG A 1 94 ? 8.789 -3.701 -2.371 1 93.19 94 ARG A CA 1
ATOM 710 C C . ARG A 1 94 ? 7.758 -4.348 -3.285 1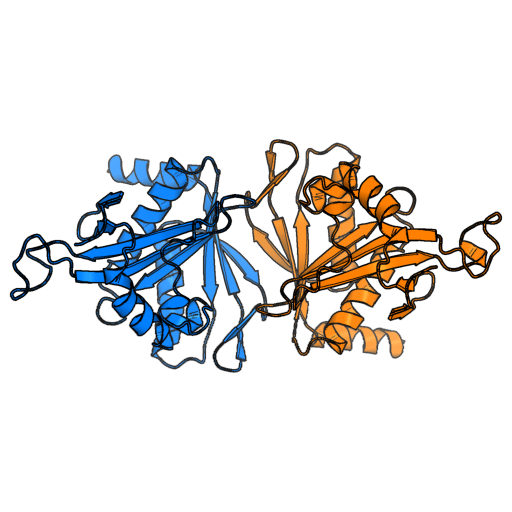 93.19 94 ARG A C 1
ATOM 712 O O . ARG A 1 94 ? 6.574 -4.008 -3.229 1 93.19 94 ARG A O 1
ATOM 719 N N . PRO A 1 95 ? 8.234 -5.246 -4.168 1 93.88 95 PRO A N 1
ATOM 720 C CA . PRO A 1 95 ? 7.277 -5.941 -5.027 1 93.88 95 PRO A CA 1
ATOM 721 C C . PRO A 1 95 ? 6.191 -6.668 -4.234 1 93.88 95 PRO A C 1
ATOM 723 O O . PRO A 1 95 ? 6.469 -7.23 -3.172 1 93.88 95 PRO A O 1
ATOM 726 N N . ASP A 1 96 ? 5.023 -6.621 -4.812 1 93.88 96 ASP A N 1
ATOM 727 C CA . ASP A 1 96 ? 3.869 -7.285 -4.211 1 93.88 96 ASP A CA 1
ATOM 728 C C . ASP A 1 96 ? 3.279 -8.328 -5.152 1 93.88 96 ASP A C 1
ATOM 730 O O . ASP A 1 96 ? 3.074 -8.055 -6.34 1 93.88 96 ASP A O 1
ATOM 734 N N . LEU A 1 97 ? 3.02 -9.484 -4.543 1 93.69 97 LEU A N 1
ATOM 735 C CA . LEU A 1 97 ? 2.533 -10.602 -5.344 1 93.69 97 LEU A CA 1
ATOM 736 C C . LEU A 1 97 ? 1.009 -10.656 -5.324 1 93.69 97 LEU A C 1
ATOM 738 O O . LEU A 1 97 ? 0.386 -10.398 -4.293 1 93.69 97 LEU A O 1
ATOM 742 N N . GLY A 1 98 ? 0.446 -11.031 -6.426 1 90 98 GLY A N 1
ATOM 743 C CA . GLY A 1 98 ? -0.944 -11.43 -6.582 1 90 98 GLY A CA 1
ATOM 744 C C . GLY A 1 98 ? -1.113 -12.719 -7.363 1 90 98 GLY A C 1
ATOM 745 O O . GLY A 1 98 ? -0.309 -13.023 -8.242 1 90 98 GLY A O 1
ATOM 746 N N . TYR A 1 99 ? -2.199 -13.359 -6.984 1 90.5 99 TYR A N 1
ATOM 747 C CA . TYR A 1 99 ? -2.381 -14.641 -7.656 1 90.5 99 TYR A CA 1
ATOM 748 C C . TYR A 1 99 ? -3.803 -15.156 -7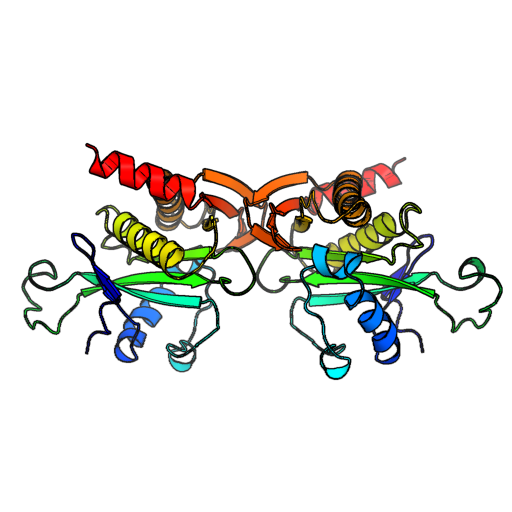.469 1 90.5 99 TYR A C 1
ATOM 750 O O . TYR A 1 99 ? -4.453 -14.852 -6.469 1 90.5 99 TYR A O 1
ATOM 758 N N . TRP A 1 100 ? -4.188 -15.906 -8.438 1 87.94 100 TRP A N 1
ATOM 759 C CA . TRP A 1 100 ? -5.457 -16.625 -8.375 1 87.94 100 TRP A CA 1
ATOM 760 C C . TRP A 1 100 ? -5.449 -17.828 -9.305 1 87.94 100 TRP A C 1
ATOM 762 O O . TRP A 1 100 ? -4.793 -17.812 -10.352 1 87.94 100 TRP A O 1
ATOM 772 N N . LEU A 1 101 ? -6.117 -18.859 -8.922 1 89.25 101 LEU A N 1
ATOM 773 C CA . LEU A 1 101 ? -6.414 -20.031 -9.742 1 89.25 101 LEU A CA 1
ATOM 774 C C . LEU A 1 101 ? -7.914 -20.297 -9.789 1 89.25 101 LEU A C 1
ATOM 776 O O . LEU A 1 101 ? -8.648 -19.922 -8.867 1 89.25 101 LEU A O 1
ATOM 780 N N . VAL A 1 102 ? -8.289 -20.922 -10.828 1 86.44 102 VAL A N 1
ATOM 781 C CA . VAL A 1 102 ? -9.695 -21.297 -10.914 1 86.44 102 VAL A CA 1
ATOM 782 C C . VAL A 1 102 ? -10.039 -22.266 -9.781 1 86.44 102 VAL A C 1
ATOM 784 O O . VAL A 1 102 ? -9.219 -23.109 -9.414 1 86.44 102 VAL A O 1
ATOM 787 N N . PRO A 1 103 ? -11.242 -22.172 -9.281 1 83.25 103 PRO A N 1
ATOM 788 C CA . PRO A 1 103 ? -11.641 -22.953 -8.109 1 83.25 103 PRO A CA 1
ATOM 789 C C . PRO A 1 103 ? -11.508 -24.453 -8.328 1 83.25 103 PRO A C 1
ATOM 791 O O . PRO A 1 103 ? -11.219 -25.203 -7.387 1 83.25 103 PRO A O 1
ATOM 794 N N . GLU A 1 104 ? -11.648 -24.953 -9.492 1 84.12 104 GLU A N 1
ATOM 795 C CA . GLU A 1 104 ? -11.672 -26.375 -9.82 1 84.12 104 GLU A CA 1
ATOM 796 C C . GLU A 1 104 ? -10.336 -27.031 -9.484 1 84.12 104 GLU A C 1
ATOM 798 O O . GLU A 1 104 ? -10.266 -28.25 -9.336 1 84.12 104 GLU A O 1
ATOM 803 N N . VAL A 1 105 ? -9.297 -26.25 -9.359 1 86.25 105 VAL A N 1
ATOM 804 C CA . VAL A 1 105 ? -7.988 -26.875 -9.172 1 86.25 105 VAL A CA 1
ATOM 805 C C . VAL A 1 105 ? -7.449 -26.531 -7.785 1 86.25 105 VAL A C 1
ATOM 807 O O . VAL A 1 105 ? -6.281 -26.781 -7.488 1 86.25 105 VAL A O 1
ATOM 810 N N . HIS A 1 106 ? -8.227 -25.938 -6.961 1 84.62 106 HIS A N 1
ATOM 811 C CA . HIS A 1 106 ? -7.797 -25.609 -5.605 1 84.62 106 HIS A CA 1
ATOM 812 C C . HIS A 1 106 ? -7.523 -26.875 -4.793 1 84.62 106 HIS A C 1
ATOM 814 O O . HIS A 1 106 ? -8.172 -27.906 -5 1 84.62 106 HIS A O 1
ATOM 820 N N . GLY A 1 107 ? -6.535 -26.734 -3.916 1 85.75 107 GLY A N 1
ATOM 821 C CA . GLY A 1 107 ? -6.258 -27.844 -3.012 1 85.75 107 GLY A CA 1
ATOM 822 C C . GLY A 1 107 ? -5.363 -28.891 -3.623 1 85.75 107 GLY A C 1
ATOM 823 O O . GLY A 1 107 ? -5.152 -29.953 -3.029 1 85.75 107 GLY A O 1
ATOM 824 N N . GLU A 1 108 ? -4.875 -28.641 -4.797 1 86.94 108 GLU A N 1
ATOM 825 C CA . GLU A 1 108 ? -4.055 -29.641 -5.492 1 86.94 108 GLU A CA 1
ATOM 826 C C . GLU A 1 108 ? -2.58 -29.25 -5.461 1 86.94 108 GLU A C 1
ATOM 828 O O . GLU A 1 108 ? -1.746 -29.906 -6.09 1 86.94 108 GLU A O 1
ATOM 833 N N . GLY A 1 109 ? -2.279 -28.172 -4.84 1 90.56 109 GLY A N 1
ATOM 834 C CA . GLY A 1 109 ? -0.889 -27.766 -4.688 1 90.56 109 GLY A CA 1
ATOM 835 C C . GLY A 1 109 ? -0.398 -26.891 -5.82 1 90.56 109 GLY A C 1
ATOM 836 O O . GLY A 1 109 ? 0.729 -26.391 -5.781 1 90.56 109 GLY A O 1
ATOM 837 N N . HIS A 1 110 ? -1.205 -26.609 -6.863 1 92.5 110 HIS A N 1
ATOM 838 C CA . HIS A 1 110 ? -0.811 -25.797 -8.008 1 92.5 110 HIS A CA 1
ATOM 839 C C . HIS A 1 110 ? -0.543 -24.359 -7.598 1 92.5 110 HIS A C 1
ATOM 841 O O . HIS A 1 110 ? 0.349 -23.703 -8.148 1 92.5 110 HIS A O 1
ATOM 847 N N . GLY A 1 111 ? -1.285 -23.906 -6.602 1 92.62 111 GLY A N 1
ATOM 848 C CA . GLY A 1 111 ? -1.095 -22.547 -6.121 1 92.62 111 GLY A CA 1
ATOM 849 C C . GLY A 1 111 ? 0.266 -22.312 -5.488 1 92.62 111 GLY A C 1
ATOM 850 O O . GLY A 1 111 ? 0.964 -21.359 -5.828 1 92.62 111 GLY A O 1
ATOM 851 N N . SER A 1 112 ? 0.616 -23.234 -4.621 1 94.38 112 SER A N 1
ATOM 852 C CA . SER A 1 112 ? 1.915 -23.125 -3.963 1 94.38 112 SER A CA 1
ATOM 853 C C . SER A 1 112 ? 3.055 -23.188 -4.973 1 94.38 112 SER A C 1
ATOM 855 O O . SER A 1 112 ? 4.023 -22.438 -4.871 1 94.38 112 SER A O 1
ATOM 857 N N . GLU A 1 113 ? 2.885 -24.062 -5.902 1 95.31 113 GLU A N 1
ATOM 858 C CA . GLU A 1 113 ? 3.908 -24.172 -6.934 1 95.31 113 GLU A CA 1
ATOM 859 C C . GLU A 1 113 ? 4 -22.906 -7.766 1 95.31 113 GLU A C 1
ATOM 861 O O . GLU A 1 113 ? 5.098 -22.406 -8.047 1 95.31 113 GLU A O 1
ATOM 866 N N . ALA A 1 114 ? 2.9 -22.359 -8.164 1 95.5 114 ALA A N 1
ATOM 867 C CA . ALA A 1 114 ? 2.861 -21.156 -8.992 1 95.5 114 ALA A CA 1
ATOM 868 C C . ALA A 1 114 ? 3.492 -19.969 -8.266 1 95.5 114 ALA A C 1
ATOM 870 O O . ALA A 1 114 ? 4.301 -19.234 -8.836 1 95.5 114 ALA A O 1
ATOM 871 N N . VAL A 1 115 ? 3.148 -19.828 -7 1 96.19 115 VAL A N 1
ATOM 872 C CA . VAL A 1 115 ? 3.658 -18.703 -6.227 1 96.19 115 VAL A CA 1
ATOM 873 C C . VAL A 1 115 ? 5.148 -18.891 -5.961 1 96.19 115 VAL A C 1
ATOM 875 O O . VAL A 1 115 ? 5.914 -17.922 -5.977 1 96.19 115 VAL A O 1
ATOM 878 N N . SER A 1 116 ? 5.551 -20.062 -5.723 1 96.94 116 SER A N 1
ATOM 879 C CA . SER A 1 116 ? 6.973 -20.344 -5.562 1 96.94 116 SER A CA 1
ATOM 880 C C . SER A 1 116 ? 7.766 -19.922 -6.797 1 96.94 116 SER A C 1
ATOM 882 O O . SER A 1 116 ? 8.805 -19.281 -6.688 1 96.94 116 SER A O 1
ATOM 884 N N . LEU A 1 117 ? 7.277 -20.281 -7.98 1 96 117 LEU A N 1
ATOM 885 C CA . LEU A 1 117 ? 7.93 -19.891 -9.227 1 96 117 LEU A CA 1
ATOM 886 C C . LEU A 1 117 ? 7.973 -18.375 -9.375 1 96 117 LEU A C 1
ATOM 888 O O . LEU A 1 117 ? 8.961 -17.828 -9.859 1 96 117 LEU A O 1
ATOM 892 N N . LEU A 1 118 ? 6.891 -17.75 -8.953 1 96.25 118 LEU A N 1
ATOM 893 C CA . LEU A 1 118 ? 6.828 -16.297 -9.047 1 96.25 118 LEU A CA 1
ATOM 894 C C . LEU A 1 118 ? 7.844 -15.648 -8.109 1 96.25 118 LEU A C 1
ATOM 896 O O . LEU A 1 118 ? 8.508 -14.68 -8.477 1 96.25 118 LEU A O 1
ATOM 900 N N . VAL A 1 119 ? 7.961 -16.172 -6.902 1 97.12 119 VAL A N 1
ATOM 901 C CA . VAL A 1 119 ? 8.922 -15.648 -5.938 1 97.12 119 VAL A CA 1
ATOM 902 C C . VAL A 1 119 ? 10.336 -15.766 -6.504 1 97.12 119 VAL A C 1
ATOM 904 O O . VAL A 1 119 ? 11.109 -14.805 -6.457 1 97.12 119 VAL A O 1
ATOM 907 N N . ASP A 1 120 ? 10.633 -16.906 -7.066 1 95.38 120 ASP A N 1
ATOM 908 C CA . ASP A 1 120 ? 11.93 -17.094 -7.703 1 95.38 120 ASP A CA 1
ATOM 909 C C . ASP A 1 120 ? 12.164 -16.062 -8.797 1 95.38 120 ASP A C 1
ATOM 911 O O . ASP A 1 120 ? 13.242 -15.461 -8.867 1 95.38 120 ASP A O 1
ATOM 915 N N . HIS A 1 121 ? 11.188 -15.93 -9.562 1 93.5 121 HIS A N 1
ATOM 916 C CA . HIS A 1 121 ? 11.281 -14.969 -10.656 1 93.5 121 HIS A CA 1
ATOM 917 C C . HIS A 1 121 ? 11.562 -13.57 -10.125 1 93.5 121 HIS A C 1
ATOM 919 O O . HIS A 1 121 ? 12.445 -12.875 -10.633 1 93.5 121 HIS A O 1
ATOM 925 N N . VAL A 1 122 ? 10.82 -13.164 -9.102 1 94.25 122 VAL A N 1
ATOM 926 C CA . VAL A 1 122 ? 10.922 -11.812 -8.562 1 94.25 122 VAL A CA 1
ATOM 927 C C . VAL A 1 122 ? 12.328 -11.586 -8 1 94.25 122 VAL A C 1
ATOM 929 O O . VAL A 1 122 ? 12.953 -10.562 -8.273 1 94.25 122 VAL A O 1
ATOM 932 N N . PHE A 1 123 ? 12.898 -12.523 -7.277 1 95.12 123 PHE A N 1
ATOM 933 C CA . PHE A 1 123 ? 14.195 -12.359 -6.637 1 95.12 123 PHE A CA 1
ATOM 934 C C . PHE A 1 123 ? 15.32 -12.445 -7.664 1 95.12 123 PHE A C 1
ATOM 936 O O . PHE A 1 123 ? 16.406 -11.914 -7.445 1 95.12 123 PHE A O 1
ATOM 943 N N . ARG A 1 124 ? 15.062 -13.047 -8.758 1 91.62 124 ARG A N 1
ATOM 944 C CA . ARG A 1 124 ? 16.062 -13.156 -9.812 1 91.62 124 ARG A CA 1
ATOM 945 C C . ARG A 1 124 ? 16.047 -11.93 -10.719 1 91.62 124 ARG A C 1
ATOM 947 O O . ARG A 1 124 ? 17.078 -11.539 -11.273 1 91.62 124 ARG A O 1
ATOM 954 N N . THR A 1 125 ? 14.906 -11.422 -10.852 1 89.75 125 THR A N 1
ATOM 955 C CA . THR A 1 125 ? 14.695 -10.383 -11.844 1 89.75 125 THR A CA 1
ATOM 956 C C . THR A 1 125 ? 14.852 -8.992 -11.219 1 89.75 125 THR A C 1
ATOM 958 O O . THR A 1 125 ? 15.43 -8.094 -11.836 1 89.75 125 THR A O 1
ATOM 961 N N . TYR A 1 126 ? 14.297 -8.945 -10.047 1 86.94 126 TYR A N 1
ATOM 962 C CA . TYR A 1 126 ? 14.305 -7.641 -9.391 1 86.94 126 TYR A CA 1
ATOM 963 C C . TYR A 1 126 ? 15.328 -7.598 -8.266 1 86.94 126 TYR A C 1
ATOM 965 O O . TYR A 1 126 ? 15.492 -8.578 -7.527 1 86.94 126 TYR A O 1
ATOM 973 N N . ASP A 1 127 ? 16.25 -6.762 -8.227 1 85.31 127 ASP A N 1
ATOM 974 C CA . ASP A 1 127 ? 17.25 -6.625 -7.168 1 85.31 127 ASP A CA 1
ATOM 975 C C . ASP A 1 127 ? 16.625 -6.02 -5.906 1 85.31 127 ASP A C 1
ATOM 977 O O . ASP A 1 127 ? 17.062 -4.965 -5.441 1 85.31 127 ASP A O 1
ATOM 981 N N . HIS A 1 128 ? 15.617 -6.633 -5.398 1 93.06 128 HIS A N 1
ATOM 982 C CA . HIS A 1 128 ? 15.008 -6.215 -4.145 1 93.06 128 HIS A CA 1
ATOM 983 C C . HIS A 1 128 ? 15.211 -7.262 -3.055 1 93.06 128 HIS A C 1
ATOM 985 O O . HIS A 1 128 ? 15.125 -8.461 -3.324 1 93.06 128 HIS A O 1
ATOM 991 N N . PRO A 1 129 ? 15.359 -6.836 -1.875 1 96.31 129 PRO A N 1
ATOM 992 C CA . PRO A 1 129 ? 15.703 -7.785 -0.817 1 96.31 129 PRO A CA 1
ATOM 993 C C . PRO A 1 129 ? 14.484 -8.477 -0.219 1 96.31 129 PRO A C 1
ATOM 995 O O . PRO A 1 129 ? 14.617 -9.344 0.642 1 96.31 129 PRO A O 1
ATOM 998 N N . ALA A 1 130 ? 13.328 -8.047 -0.614 1 97.88 130 ALA A N 1
ATOM 999 C CA . ALA A 1 130 ? 12.109 -8.625 -0.044 1 97.88 130 ALA A CA 1
ATOM 1000 C C . ALA A 1 130 ? 10.977 -8.633 -1.066 1 97.88 130 ALA A C 1
ATOM 1002 O O . ALA A 1 130 ? 11.023 -7.902 -2.059 1 97.88 130 ALA A O 1
ATOM 1003 N N . VAL A 1 131 ? 9.977 -9.461 -0.803 1 97.62 131 VAL A N 1
ATOM 1004 C CA . VAL A 1 131 ? 8.734 -9.508 -1.562 1 97.62 131 VAL A CA 1
ATOM 1005 C C . VAL A 1 131 ? 7.551 -9.656 -0.607 1 97.62 131 VAL A C 1
ATOM 1007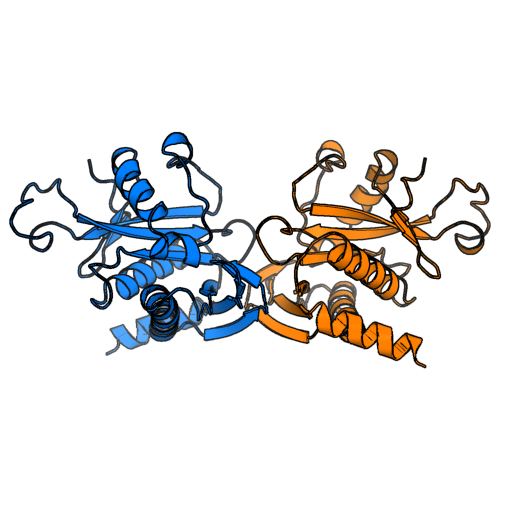 O O . VAL A 1 131 ? 7.699 -10.172 0.501 1 97.62 131 VAL A O 1
ATOM 1010 N N . GLY A 1 132 ? 6.461 -9.094 -1.043 1 97.06 132 GLY A N 1
ATOM 1011 C CA . GLY A 1 132 ? 5.285 -9.141 -0.193 1 97.06 132 GLY A CA 1
ATOM 1012 C C . GLY A 1 132 ? 4.066 -9.719 -0.89 1 97.06 132 GLY A C 1
ATOM 1013 O O . GLY A 1 132 ? 4.102 -9.984 -2.094 1 97.06 132 GLY A O 1
ATOM 1014 N N . ALA A 1 133 ? 3.055 -9.992 -0.14 1 94.06 133 ALA A N 1
ATOM 1015 C CA . ALA A 1 133 ? 1.714 -10.375 -0.574 1 94.06 133 ALA A CA 1
ATOM 1016 C C . ALA A 1 133 ? 0.674 -10.039 0.492 1 94.06 133 ALA A C 1
ATOM 1018 O O . ALA A 1 133 ? 1.021 -9.789 1.649 1 94.06 133 ALA A O 1
ATOM 1019 N N . VAL A 1 134 ? -0.587 -9.992 0.011 1 89.62 134 VAL A N 1
ATOM 1020 C CA . VAL A 1 134 ? -1.645 -9.68 0.968 1 89.62 134 VAL A CA 1
ATOM 1021 C C . VAL A 1 134 ? -2.732 -10.75 0.9 1 89.62 134 VAL A C 1
ATOM 1023 O O . VAL A 1 134 ? -2.906 -11.406 -0.133 1 89.62 134 VAL A O 1
ATOM 1026 N N . ALA A 1 135 ? -3.363 -10.977 2.018 1 84.75 135 ALA A N 1
ATOM 1027 C CA . ALA A 1 135 ? -4.566 -11.797 2.127 1 84.75 135 ALA A CA 1
ATOM 1028 C C . ALA A 1 135 ? -5.699 -11.031 2.797 1 84.75 135 ALA A C 1
ATOM 1030 O O . ALA A 1 135 ? -5.469 -10.273 3.746 1 84.75 135 ALA A O 1
ATOM 1031 N N . TYR A 1 136 ? -6.836 -11.109 2.232 1 77.44 136 TYR A N 1
ATOM 1032 C CA . TYR A 1 136 ? -7.988 -10.438 2.818 1 77.44 136 TYR A CA 1
ATOM 1033 C C . TYR A 1 136 ? -8.688 -11.336 3.828 1 77.44 136 TYR A C 1
ATOM 1035 O O . TYR A 1 136 ? -8.844 -12.539 3.6 1 77.44 136 TYR A O 1
ATOM 1043 N N . ASP A 1 137 ? -8.945 -10.727 4.996 1 70.62 137 ASP A N 1
ATOM 1044 C CA . ASP A 1 137 ? -9.703 -11.461 6.004 1 70.62 137 ASP A CA 1
ATOM 1045 C C . ASP A 1 137 ? -11.203 -11.336 5.766 1 70.62 137 ASP A C 1
ATOM 1047 O O . ASP A 1 137 ? -11.844 -10.414 6.27 1 70.62 137 ASP A O 1
ATOM 1051 N N . HIS A 1 138 ? -11.75 -11.938 4.785 1 61.03 138 HIS A N 1
ATOM 1052 C CA . HIS A 1 138 ? -13.164 -11.789 4.453 1 61.03 138 HIS A CA 1
ATOM 1053 C C . HIS A 1 138 ? -13.992 -12.922 5.055 1 61.03 138 HIS A C 1
ATOM 1055 O O . HIS A 1 138 ? -13.828 -14.086 4.68 1 61.03 138 HIS A O 1
ATOM 1061 N N . PRO A 1 139 ? -14.609 -12.727 6.211 1 52.06 139 PRO A N 1
ATOM 1062 C CA . PRO A 1 139 ? -15.516 -13.773 6.691 1 52.06 139 PRO A CA 1
ATOM 1063 C C . PRO A 1 139 ? -16.625 -14.086 5.699 1 52.06 139 PRO A C 1
ATOM 1065 O O . PRO A 1 139 ? -17.109 -15.227 5.648 1 52.06 139 PRO A O 1
ATOM 1068 N N . ALA A 1 140 ? -17.266 -13.055 5.27 1 46.16 140 ALA A N 1
ATOM 1069 C CA . ALA A 1 140 ? -18.641 -13.188 4.793 1 46.16 140 ALA A CA 1
ATOM 1070 C C . ALA A 1 140 ? -18.688 -13.906 3.447 1 46.16 140 ALA A C 1
ATOM 1072 O O . ALA A 1 140 ? -19.766 -14.195 2.926 1 46.16 140 ALA A O 1
ATOM 1073 N N . VAL A 1 141 ? -17.703 -13.484 2.572 1 44.31 141 VAL A N 1
ATOM 1074 C CA . VAL A 1 141 ? -18.156 -13.984 1.279 1 44.31 141 VAL A CA 1
ATOM 1075 C C . VAL A 1 141 ? -18.297 -15.508 1.341 1 44.31 141 VAL A C 1
ATOM 1077 O O . VAL A 1 141 ? -17.312 -16.219 1.531 1 44.31 141 VAL A O 1
ATOM 1080 N N . GLY A 1 142 ? -19.344 -15.914 1.54 1 46.06 142 GLY A N 1
ATOM 1081 C CA . GLY A 1 142 ? -19.766 -17.312 1.536 1 46.06 142 GLY A CA 1
ATOM 1082 C C . GLY A 1 142 ? -18.594 -18.281 1.607 1 46.06 142 GLY A C 1
ATOM 1083 O O . GLY A 1 142 ? -17.438 -17.875 1.569 1 46.06 142 GLY A O 1
ATOM 1084 N N . ALA A 1 143 ? -18.953 -19.531 1.858 1 45.56 143 ALA A N 1
ATOM 1085 C CA . ALA A 1 143 ? -18.047 -20.672 2.037 1 45.56 143 ALA A CA 1
ATOM 1086 C C . ALA A 1 143 ? -16.859 -20.578 1.083 1 45.56 143 ALA A C 1
ATOM 1088 O O . ALA A 1 143 ? -15.734 -20.922 1.447 1 45.56 143 ALA A O 1
ATOM 1089 N N . VAL A 1 144 ? -17.172 -20.062 0.045 1 45.91 144 VAL A N 1
ATOM 1090 C CA . VAL A 1 144 ? -16.172 -20.172 -1.012 1 45.91 144 VAL A CA 1
ATOM 1091 C C . VAL A 1 144 ? -15.07 -19.156 -0.788 1 45.91 144 VAL A C 1
ATOM 1093 O O . VAL A 1 144 ? -13.891 -19.453 -0.967 1 45.91 144 VAL A O 1
ATOM 1096 N N . ALA A 1 145 ? -15.328 -17.875 -0.347 1 49.09 145 ALA A N 1
ATOM 1097 C CA . ALA A 1 145 ? -14.305 -16.844 -0.167 1 49.09 145 ALA A CA 1
ATOM 1098 C C . ALA A 1 145 ? -13.453 -17.125 1.07 1 49.09 145 ALA A C 1
ATOM 1100 O O . ALA A 1 145 ? -12.258 -16.844 1.083 1 49.09 145 ALA A O 1
ATOM 1101 N N . TYR A 1 146 ? -14.172 -17.641 2.104 1 47.81 146 TYR A N 1
ATOM 1102 C CA . TYR A 1 146 ? -13.445 -18.031 3.309 1 47.81 146 TYR A CA 1
ATOM 1103 C C . TYR A 1 146 ? -12.297 -18.969 2.975 1 47.81 146 TYR A C 1
ATOM 1105 O O . TYR A 1 146 ? -11.195 -18.844 3.508 1 47.81 146 TYR A O 1
ATOM 1113 N N . ASP A 1 147 ? -12.711 -19.828 2.092 1 51.16 147 ASP A N 1
ATOM 1114 C CA . ASP A 1 147 ? -11.742 -20.875 1.752 1 51.16 147 ASP A CA 1
ATOM 1115 C C . ASP A 1 147 ? -10.547 -20.281 1.013 1 51.16 147 ASP A C 1
ATOM 1117 O O . ASP A 1 147 ? -9.406 -20.703 1.212 1 51.16 147 ASP A O 1
ATOM 1121 N N . PHE A 1 148 ? -10.898 -19.156 0.401 1 53.84 148 PHE A N 1
ATOM 1122 C CA . PHE A 1 148 ? -9.82 -18.578 -0.394 1 53.84 148 PHE A CA 1
ATOM 1123 C C . PHE A 1 148 ? -8.836 -17.828 0.496 1 53.84 148 PHE A C 1
ATOM 1125 O O . PHE A 1 148 ? -7.621 -17.922 0.306 1 53.84 148 PHE A O 1
ATOM 1132 N N . ASN A 1 149 ? -9.352 -17.172 1.521 1 58.94 149 ASN A N 1
ATOM 1133 C CA . ASN A 1 149 ? -8.469 -16.406 2.396 1 58.94 149 ASN A CA 1
ATOM 1134 C C . ASN A 1 149 ? -7.605 -17.312 3.262 1 58.94 149 ASN A C 1
ATOM 1136 O O . ASN A 1 149 ? -6.395 -17.109 3.373 1 58.94 149 ASN A O 1
ATOM 1140 N N . ASP A 1 150 ? -8.312 -18.328 3.697 1 63.91 150 ASP A N 1
ATOM 1141 C CA . ASP A 1 150 ? -7.562 -19.281 4.504 1 63.91 150 ASP A CA 1
ATOM 1142 C C . ASP A 1 150 ? -6.543 -20.031 3.654 1 63.91 150 ASP A C 1
ATOM 1144 O O . ASP A 1 150 ? -5.414 -20.266 4.09 1 63.91 150 ASP A O 1
ATOM 1148 N N . ALA A 1 151 ? -6.996 -20.219 2.496 1 73.62 151 ALA A N 1
ATOM 1149 C CA . ALA A 1 151 ? -6.102 -20.938 1.596 1 73.62 151 ALA A CA 1
ATOM 1150 C C . ALA A 1 151 ? -4.906 -20.078 1.203 1 73.62 151 ALA A C 1
ATOM 1152 O O . ALA A 1 151 ? -3.771 -20.547 1.164 1 73.62 151 ALA A O 1
ATOM 1153 N N . SER A 1 152 ? -5.18 -18.828 1.037 1 82.19 152 SER A N 1
ATOM 1154 C CA . SER A 1 152 ? -4.086 -17.938 0.663 1 82.19 152 SER A CA 1
ATOM 1155 C C . SER A 1 152 ? -3.104 -17.75 1.816 1 82.19 152 SER A C 1
ATOM 1157 O O . SER A 1 152 ? -1.888 -17.781 1.613 1 82.19 152 SER A O 1
ATOM 1159 N N . ARG A 1 153 ? -3.67 -17.656 2.982 1 87.12 153 ARG A N 1
ATOM 1160 C CA . ARG A 1 153 ? -2.816 -17.5 4.156 1 87.12 153 ARG A CA 1
ATOM 1161 C C . ARG A 1 153 ? -1.958 -18.75 4.371 1 87.12 153 ARG A C 1
ATOM 1163 O O . ARG A 1 153 ? -0.748 -18.641 4.582 1 87.12 153 ARG A O 1
ATOM 1170 N N . GLY A 1 154 ? -2.637 -19.859 4.379 1 89.31 154 GLY A N 1
ATOM 1171 C CA . GLY A 1 154 ? -1.91 -21.109 4.508 1 89.31 154 GLY A CA 1
ATOM 1172 C C . GLY A 1 154 ? -0.829 -21.281 3.459 1 89.31 154 GLY A C 1
ATOM 1173 O O . GLY A 1 154 ? 0.272 -21.75 3.766 1 89.31 154 GLY A O 1
ATOM 1174 N N . LEU A 1 155 ? -1.114 -20.891 2.273 1 91.81 155 LEU A N 1
ATOM 1175 C CA . LEU A 1 155 ? -0.17 -20.984 1.165 1 91.81 155 LEU A CA 1
ATOM 1176 C C . LEU A 1 155 ? 1.056 -20.125 1.421 1 91.81 155 LEU A C 1
ATOM 1178 O O . LEU A 1 155 ? 2.191 -20.578 1.29 1 91.81 155 LEU A O 1
ATOM 1182 N N . LEU A 1 156 ? 0.899 -18.922 1.8 1 94.62 156 LEU A N 1
ATOM 1183 C CA . LEU A 1 156 ? 2.006 -18 2.037 1 94.62 156 LEU A CA 1
ATOM 1184 C C . LEU A 1 156 ? 2.885 -18.484 3.182 1 94.62 156 LEU A C 1
ATOM 1186 O O . LEU A 1 156 ? 4.113 -18.484 3.072 1 94.62 156 LEU A O 1
ATOM 1190 N N . GLU A 1 157 ? 2.248 -18.906 4.188 1 94.38 157 GLU A N 1
ATOM 1191 C CA . GLU A 1 157 ? 2.996 -19.406 5.336 1 94.38 157 GLU A CA 1
ATOM 1192 C C . GLU A 1 157 ? 3.805 -20.656 4.965 1 94.38 157 GLU A C 1
ATOM 1194 O O . GLU A 1 157 ? 4.941 -20.812 5.41 1 94.38 157 GLU A O 1
ATOM 1199 N N . SER A 1 158 ? 3.219 -21.484 4.188 1 93.94 158 SER A N 1
ATOM 1200 C CA . SER A 1 158 ? 3.908 -22.688 3.768 1 93.94 158 SER A CA 1
ATOM 1201 C C . SER A 1 158 ? 5.141 -22.375 2.934 1 93.94 158 SER A C 1
ATOM 1203 O O . SER A 1 158 ? 6.082 -23.156 2.873 1 93.94 158 SER A O 1
ATOM 1205 N N . LEU A 1 159 ? 5.172 -21.25 2.32 1 95.75 159 LEU A N 1
ATOM 1206 C CA . LEU A 1 159 ? 6.293 -20.844 1.479 1 95.75 159 LEU A CA 1
ATOM 1207 C C . LEU A 1 159 ? 7.297 -20.016 2.273 1 95.75 159 LEU A C 1
ATOM 1209 O O . LEU A 1 159 ? 8.297 -19.547 1.722 1 95.75 159 LEU A O 1
ATOM 1213 N N . GLY A 1 160 ? 7.023 -19.766 3.547 1 96.56 160 GLY A N 1
ATOM 1214 C CA . GLY A 1 160 ? 7.992 -19.109 4.41 1 96.56 160 GLY A CA 1
ATOM 1215 C C . GLY A 1 160 ? 7.695 -17.641 4.629 1 96.56 160 GLY A C 1
ATOM 1216 O O . GLY A 1 160 ? 8.469 -16.938 5.285 1 96.56 160 GLY A O 1
ATOM 1217 N N . PHE A 1 161 ? 6.605 -17.172 4.098 1 97.69 161 PHE A N 1
ATOM 1218 C CA . PHE A 1 161 ? 6.223 -15.781 4.359 1 97.69 161 PHE A CA 1
ATOM 1219 C C . PHE A 1 161 ? 5.883 -15.586 5.832 1 97.69 161 PHE A C 1
ATOM 1221 O O . PHE A 1 161 ? 5.254 -16.453 6.449 1 97.69 161 PHE A O 1
ATOM 1228 N N . ALA A 1 162 ? 6.25 -14.438 6.363 1 97.38 162 ALA A N 1
ATOM 1229 C CA . ALA A 1 162 ? 5.883 -14.047 7.723 1 97.38 162 ALA A CA 1
ATOM 1230 C C . ALA A 1 162 ? 4.77 -13 7.715 1 97.38 162 ALA A C 1
ATOM 1232 O O . ALA A 1 162 ? 4.77 -12.094 6.879 1 97.38 162 ALA A O 1
ATOM 1233 N N . GLU A 1 163 ? 3.834 -13.156 8.633 1 96.19 163 GLU A N 1
ATOM 1234 C CA . GLU A 1 163 ? 2.848 -12.102 8.828 1 96.19 163 GLU A CA 1
ATOM 1235 C C . GLU A 1 163 ? 3.496 -10.828 9.367 1 96.19 163 GLU A C 1
ATOM 1237 O O . GLU A 1 163 ? 4.203 -10.875 10.375 1 96.19 163 GLU A O 1
ATOM 1242 N N . GLU A 1 164 ? 3.248 -9.781 8.695 1 97.38 164 GLU A N 1
ATOM 1243 C CA . GLU A 1 164 ? 3.904 -8.531 9.055 1 97.38 164 GLU A CA 1
ATOM 1244 C C . GLU A 1 164 ? 2.932 -7.578 9.742 1 97.38 164 GLU A C 1
ATOM 1246 O O . GLU A 1 164 ? 3.35 -6.613 10.383 1 97.38 164 GLU A O 1
ATOM 1251 N N . GLY A 1 165 ? 1.718 -7.84 9.617 1 95.56 165 GLY A N 1
ATOM 1252 C CA . GLY A 1 165 ? 0.719 -7.008 10.266 1 95.56 165 GLY A CA 1
ATOM 1253 C C . GLY A 1 165 ? -0.652 -7.109 9.625 1 95.56 165 GLY A C 1
ATOM 1254 O O . GLY A 1 165 ? -0.839 -7.855 8.664 1 95.56 165 GLY A O 1
ATOM 1255 N N . ARG A 1 166 ? -1.562 -6.375 10.211 1 94.88 166 ARG A N 1
ATOM 1256 C CA . ARG A 1 166 ? -2.953 -6.359 9.766 1 94.88 166 ARG A CA 1
ATOM 1257 C C . ARG A 1 166 ? -3.459 -4.93 9.602 1 94.88 166 ARG A C 1
ATOM 1259 O O . ARG A 1 166 ? -3.475 -4.152 10.562 1 94.88 166 ARG A O 1
ATOM 1266 N N . ILE A 1 167 ? -3.795 -4.598 8.367 1 94.75 167 ILE A N 1
ATOM 1267 C CA . ILE A 1 167 ? -4.391 -3.299 8.086 1 94.75 167 ILE A CA 1
ATOM 1268 C C . ILE A 1 167 ? -5.902 -3.363 8.305 1 94.75 167 ILE A C 1
ATOM 1270 O O . ILE A 1 167 ? -6.625 -4 7.535 1 94.75 167 ILE A O 1
ATOM 1274 N N . ARG A 1 168 ? -6.328 -2.645 9.328 1 95 168 ARG A N 1
ATOM 1275 C CA . ARG A 1 168 ? -7.727 -2.732 9.734 1 95 168 ARG A CA 1
ATOM 1276 C C . ARG A 1 168 ? -8.625 -1.989 8.75 1 95 168 ARG A C 1
ATOM 1278 O O . ARG A 1 168 ? -8.336 -0.852 8.375 1 95 168 ARG A O 1
ATOM 1285 N N . LYS A 1 169 ? -9.773 -2.662 8.312 1 94.12 169 LYS A N 1
ATOM 1286 C CA . LYS A 1 169 ? -10.805 -2.092 7.453 1 94.12 169 LYS A CA 1
ATOM 1287 C C . LYS A 1 169 ? -10.203 -1.484 6.191 1 94.12 169 LYS A C 1
ATOM 1289 O O . LYS A 1 169 ? -10.57 -0.377 5.789 1 94.12 169 LYS A O 1
ATOM 1294 N N . ASP A 1 170 ? -9.344 -2.258 5.57 1 90.81 170 ASP A N 1
ATOM 1295 C CA . ASP A 1 170 ? -8.539 -1.791 4.445 1 90.81 170 ASP A CA 1
ATOM 1296 C C . ASP A 1 170 ? -9.367 -1.751 3.16 1 90.81 170 ASP A C 1
ATOM 1298 O O . ASP A 1 170 ? -9.258 -0.806 2.375 1 90.81 170 ASP A O 1
ATOM 1302 N N . ARG A 1 171 ? -10.211 -2.697 2.979 1 86.44 171 ARG A N 1
ATOM 1303 C CA . ARG A 1 171 ? -10.875 -2.877 1.692 1 86.44 171 ARG A CA 1
ATOM 1304 C C . ARG A 1 171 ? -12.367 -3.117 1.876 1 86.44 171 ARG A C 1
ATOM 1306 O O . ARG A 1 171 ? -12.789 -3.717 2.867 1 86.44 171 ARG A O 1
ATOM 1313 N N . PHE A 1 172 ? -13.133 -2.609 0.85 1 83.44 172 PHE A N 1
ATOM 1314 C CA . PHE A 1 172 ? -14.562 -2.912 0.798 1 83.44 172 PHE A CA 1
ATOM 1315 C C . PHE A 1 172 ? -14.828 -4.094 -0.124 1 83.44 172 PHE A C 1
ATOM 1317 O O . PHE A 1 172 ? -14.664 -3.992 -1.341 1 83.44 172 PHE A O 1
ATOM 1324 N N . VAL A 1 173 ? -15.148 -5.164 0.474 1 77.31 173 VAL A N 1
ATOM 1325 C CA . VAL A 1 173 ? -15.344 -6.406 -0.266 1 77.31 173 VAL A CA 1
ATOM 1326 C C . VAL A 1 173 ? -16.719 -6.98 0.048 1 77.31 173 VAL A C 1
ATOM 1328 O O . VAL A 1 173 ? -17.047 -7.258 1.207 1 77.31 173 VAL A O 1
ATOM 1331 N N . ASP A 1 174 ? -17.484 -7.105 -0.996 1 75.94 174 ASP A N 1
ATOM 1332 C CA . ASP A 1 174 ? -18.797 -7.73 -0.924 1 75.94 174 ASP A CA 1
ATOM 1333 C C . ASP A 1 174 ? -19.656 -7.094 0.176 1 75.94 174 ASP A C 1
ATOM 1335 O O . ASP A 1 174 ? -20.234 -7.801 1.005 1 75.94 174 ASP A O 1
ATOM 1339 N N . GLY A 1 175 ? -19.562 -5.812 0.333 1 78.75 175 GLY A N 1
ATOM 1340 C CA . GLY A 1 175 ? -20.484 -5.074 1.175 1 78.75 175 GLY A CA 1
ATOM 1341 C C . GLY A 1 175 ? -19.938 -4.777 2.557 1 78.75 175 GLY A C 1
ATOM 1342 O O . GLY A 1 175 ? -20.625 -4.211 3.402 1 78.75 175 GLY A O 1
ATOM 1343 N N . GLU A 1 176 ? -18.828 -5.227 2.781 1 83.69 176 GLU A N 1
ATOM 1344 C CA . GLU A 1 176 ? -18.25 -4.969 4.098 1 83.69 176 GLU A CA 1
ATOM 1345 C C . GLU A 1 176 ? -16.781 -4.547 3.984 1 83.69 176 GLU A C 1
ATOM 1347 O O . GLU A 1 176 ? -16.078 -4.98 3.072 1 83.69 176 GLU A O 1
ATOM 1352 N N . TYR A 1 177 ? -16.391 -3.74 4.941 1 88.19 177 TYR A N 1
ATOM 1353 C CA . TYR A 1 177 ? -14.969 -3.436 5.066 1 88.19 177 TYR A CA 1
ATOM 1354 C C . TYR A 1 177 ? -14.234 -4.551 5.793 1 88.19 177 TYR A C 1
ATOM 1356 O O . TYR A 1 177 ? -14.664 -4.992 6.863 1 88.19 177 TYR A O 1
ATOM 1364 N N . VAL A 1 178 ? -13.125 -4.965 5.152 1 87.19 178 VAL A N 1
ATOM 1365 C CA . VAL A 1 178 ? -12.398 -6.094 5.719 1 87.19 178 VAL A CA 1
ATOM 1366 C C . VAL A 1 178 ? -10.945 -5.699 5.973 1 87.19 178 VAL A C 1
ATOM 1368 O O . VAL A 1 178 ? -10.453 -4.727 5.395 1 87.19 178 VAL A O 1
ATOM 1371 N N . ASP A 1 179 ? -10.391 -6.504 6.914 1 91.12 179 ASP A N 1
ATOM 1372 C CA . ASP A 1 179 ? -8.969 -6.312 7.191 1 91.12 179 ASP A CA 1
ATOM 1373 C C . ASP A 1 179 ? -8.109 -6.961 6.109 1 91.12 179 ASP A C 1
ATOM 1375 O O . ASP A 1 179 ? -8.516 -7.957 5.504 1 91.12 179 ASP A O 1
ATOM 1379 N N . THR A 1 180 ? -6.98 -6.332 5.848 1 89.94 180 THR A N 1
ATOM 1380 C CA . THR A 1 180 ? -5.953 -6.926 4.996 1 89.94 180 THR A CA 1
ATOM 1381 C C . THR A 1 180 ? -4.766 -7.395 5.832 1 89.94 180 THR A C 1
ATOM 1383 O O . THR A 1 180 ? -4.23 -6.633 6.641 1 89.94 180 THR A O 1
ATOM 1386 N N . VAL A 1 181 ? -4.457 -8.664 5.68 1 92.31 181 VAL A N 1
ATOM 1387 C CA . VAL A 1 181 ? -3.275 -9.203 6.344 1 92.31 181 VAL A CA 1
ATOM 1388 C C . VAL A 1 181 ? -2.07 -9.109 5.41 1 92.31 181 VAL A C 1
ATOM 1390 O O . VAL A 1 181 ? -2.125 -9.562 4.266 1 92.31 181 VAL A O 1
ATOM 1393 N N . GLN A 1 182 ? -1.049 -8.469 5.938 1 94.5 182 GLN A N 1
ATOM 1394 C CA . GLN A 1 182 ? 0.167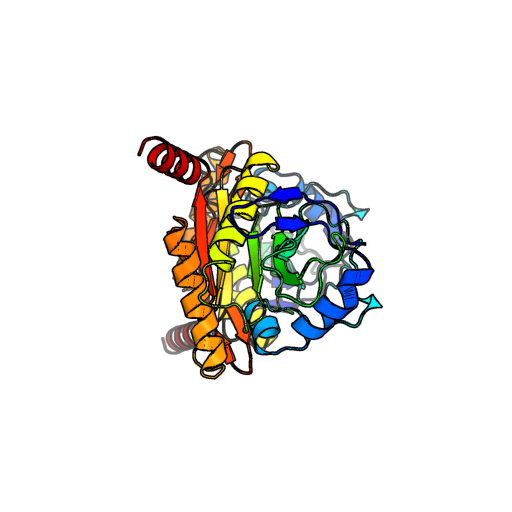 -8.258 5.156 1 94.5 182 GLN A CA 1
ATOM 1395 C C . GLN A 1 182 ? 1.204 -9.336 5.457 1 94.5 182 GLN A C 1
ATOM 1397 O O . GLN A 1 182 ? 1.453 -9.664 6.621 1 94.5 182 GLN A O 1
ATOM 1402 N N . TYR A 1 183 ? 1.771 -9.906 4.363 1 96.25 183 TYR A N 1
ATOM 1403 C CA . TYR A 1 183 ? 2.834 -10.898 4.48 1 96.25 183 TYR A CA 1
ATOM 1404 C C . TYR A 1 183 ? 4.102 -10.43 3.777 1 96.25 183 TYR A C 1
ATOM 1406 O O . TYR A 1 183 ? 4.031 -9.695 2.785 1 96.25 183 TYR A O 1
ATOM 1414 N N . GLY A 1 184 ? 5.266 -10.875 4.316 1 97.94 184 GLY A N 1
ATOM 1415 C CA . GLY A 1 184 ? 6.551 -10.562 3.711 1 97.94 184 GLY A CA 1
ATOM 1416 C C . GLY A 1 184 ? 7.523 -11.727 3.75 1 97.94 184 GLY A C 1
ATOM 1417 O O . GLY A 1 184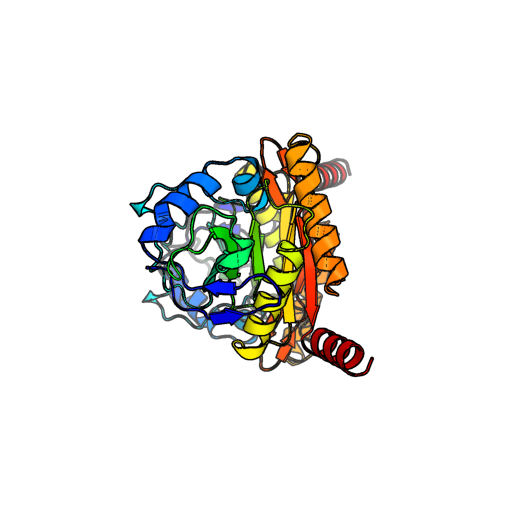 ? 7.441 -12.586 4.633 1 97.94 184 GLY A O 1
ATOM 1418 N N . LEU A 1 185 ? 8.422 -11.734 2.809 1 98.12 185 LEU A N 1
ATOM 1419 C CA . LEU A 1 185 ? 9.477 -12.727 2.676 1 98.12 185 LEU A CA 1
ATOM 1420 C C . LEU A 1 185 ? 10.781 -12.078 2.227 1 98.12 185 LEU A C 1
ATOM 1422 O O . LEU A 1 185 ? 10.836 -11.438 1.175 1 98.12 185 LEU A O 1
ATOM 1426 N N . LEU A 1 186 ? 11.82 -12.281 3.041 1 98.12 186 LEU A N 1
ATOM 1427 C CA . LEU A 1 186 ? 13.125 -11.734 2.666 1 98.12 186 LEU A CA 1
ATOM 1428 C C . LEU A 1 186 ? 13.852 -12.68 1.713 1 98.12 186 LEU A C 1
ATOM 1430 O O . LEU A 1 186 ? 13.766 -13.898 1.854 1 98.12 186 LEU A O 1
ATOM 1434 N N . ARG A 1 187 ? 14.578 -12.055 0.822 1 97.31 187 ARG A N 1
ATOM 1435 C CA . ARG A 1 187 ? 15.383 -12.828 -0.115 1 97.31 187 ARG A CA 1
ATOM 1436 C C . ARG A 1 187 ? 16.281 -13.812 0.623 1 97.31 187 ARG A C 1
ATOM 1438 O O . ARG A 1 187 ? 16.406 -14.977 0.22 1 97.31 187 ARG A O 1
ATOM 1445 N N . ARG A 1 188 ? 16.938 -13.359 1.654 1 96.56 188 ARG A N 1
ATOM 1446 C CA . ARG A 1 188 ? 17.828 -14.219 2.42 1 96.56 188 ARG A CA 1
ATOM 1447 C C . ARG A 1 188 ? 17.078 -15.398 3.029 1 96.56 188 ARG A C 1
ATOM 1449 O O . ARG A 1 188 ? 17.609 -16.5 3.105 1 96.56 188 ARG A O 1
ATOM 1456 N N . GLU A 1 189 ? 15.93 -15.195 3.516 1 96.38 189 GLU A N 1
ATOM 1457 C CA . GLU A 1 189 ? 15.109 -16.266 4.062 1 96.38 189 GLU A CA 1
ATOM 1458 C C . GLU A 1 189 ? 14.75 -17.297 2.988 1 96.38 189 GLU A C 1
ATOM 1460 O O . GLU A 1 189 ? 14.742 -18.5 3.252 1 96.38 189 GLU A O 1
ATOM 1465 N N . TRP A 1 190 ? 14.414 -16.812 1.813 1 96.19 190 TRP A N 1
ATOM 1466 C CA . TRP A 1 190 ? 14.062 -17.672 0.685 1 96.19 190 TRP A CA 1
ATOM 1467 C C . TRP A 1 190 ? 15.242 -18.547 0.285 1 96.19 190 TRP A C 1
ATOM 1469 O O . TRP A 1 190 ? 15.086 -19.75 0.066 1 96.19 190 TRP A O 1
ATOM 1479 N N . ARG A 1 191 ? 16.406 -18.016 0.22 1 93.94 191 ARG A N 1
ATOM 1480 C CA . ARG A 1 191 ? 17.609 -18.75 -0.154 1 93.94 191 ARG A CA 1
ATOM 1481 C C . ARG A 1 191 ? 17.953 -19.812 0.881 1 93.94 191 ARG A C 1
ATOM 1483 O O . ARG A 1 191 ? 18.375 -20.906 0.528 1 93.94 191 ARG A O 1
ATOM 1490 N N . GLU A 1 192 ? 17.812 -19.453 2.092 1 92.88 192 GLU A N 1
ATOM 1491 C CA . GLU A 1 192 ? 18.078 -20.406 3.166 1 92.88 192 GLU A CA 1
ATOM 1492 C C . GLU A 1 192 ? 17.141 -21.609 3.09 1 92.88 192 GLU A C 1
ATOM 1494 O O . GLU A 1 192 ? 17.531 -22.734 3.385 1 92.88 192 GLU A O 1
ATOM 1499 N N . ARG A 1 193 ? 16.016 -21.344 2.725 1 89.12 193 ARG A N 1
ATOM 1500 C CA . ARG A 1 193 ? 15.039 -22.422 2.57 1 89.12 193 ARG A CA 1
ATOM 1501 C C . ARG A 1 193 ? 15.406 -23.328 1.4 1 89.12 193 ARG A C 1
ATOM 1503 O O . ARG A 1 193 ? 15.258 -24.547 1.484 1 89.12 193 ARG A O 1
ATOM 1510 N N . GLU A 1 194 ? 15.742 -22.75 0.326 1 84.62 194 GLU A N 1
ATOM 1511 C CA . GLU A 1 194 ? 16.109 -23.516 -0.856 1 84.62 194 GLU A CA 1
ATOM 1512 C C . GLU A 1 194 ? 17.344 -24.375 -0.587 1 84.62 194 GLU A C 1
ATOM 1514 O O . GLU A 1 194 ? 17.453 -25.5 -1.074 1 84.62 194 GLU A O 1
ATOM 1519 N N . ASP A 1 195 ? 18.203 -23.797 0.197 1 83.75 195 ASP A N 1
ATOM 1520 C CA . ASP A 1 195 ? 19.406 -24.531 0.551 1 83.75 195 ASP A CA 1
ATOM 1521 C C . ASP A 1 195 ? 19.094 -25.703 1.468 1 83.75 195 ASP A C 1
ATOM 1523 O O . ASP A 1 195 ? 19.75 -26.75 1.392 1 83.75 195 ASP A O 1
ATOM 1527 N N . SER A 1 196 ? 18.172 -25.453 2.242 1 77.25 196 SER A N 1
ATOM 1528 C CA . SER A 1 196 ? 17.797 -26.516 3.172 1 77.25 196 SER A CA 1
ATOM 1529 C C . SER A 1 196 ? 17.078 -27.656 2.455 1 77.25 196 SER A C 1
ATOM 1531 O O . SER A 1 196 ? 17.172 -28.812 2.869 1 77.25 196 SER A O 1
ATOM 1533 N N . VAL A 1 197 ? 16.391 -27.375 1.432 1 68.94 197 VAL A N 1
ATOM 1534 C CA . VAL A 1 197 ? 15.648 -28.391 0.685 1 68.94 197 VAL A CA 1
ATOM 1535 C C . VAL A 1 197 ? 16.609 -29.172 -0.221 1 68.94 197 VAL A C 1
ATOM 1537 O O . VAL A 1 197 ? 16.453 -30.375 -0.396 1 68.94 197 VAL A O 1
ATOM 1540 N N . THR A 1 198 ? 17.531 -28.453 -0.718 1 64.69 198 THR A N 1
ATOM 1541 C CA . THR A 1 198 ? 18.5 -29.109 -1.596 1 64.69 198 THR A CA 1
ATOM 1542 C C . THR A 1 198 ? 19.469 -29.953 -0.788 1 64.69 198 THR A C 1
ATOM 1544 O O . THR A 1 198 ? 19.969 -30.969 -1.282 1 64.69 198 THR A O 1
ATOM 1547 N N . SER A 1 199 ? 19.703 -29.453 0.424 1 61.25 199 SER A N 1
ATOM 1548 C CA . SER A 1 199 ? 20.625 -30.25 1.236 1 61.25 199 SER A CA 1
ATOM 1549 C C . SER A 1 199 ? 19.938 -31.484 1.817 1 61.25 199 SER A C 1
ATOM 1551 O O . SER A 1 199 ? 20.594 -32.375 2.332 1 61.25 199 SER A O 1
ATOM 1553 N N . ARG A 1 200 ? 18.703 -31.578 1.715 1 47.84 200 ARG A N 1
ATOM 1554 C CA . ARG A 1 200 ? 18.062 -32.812 2.184 1 47.84 200 ARG A CA 1
ATOM 1555 C C . ARG A 1 200 ? 17.922 -33.812 1.051 1 47.84 200 ARG A C 1
ATOM 1557 O O . ARG A 1 200 ? 17.672 -33.438 -0.096 1 47.84 200 ARG A O 1
ATOM 1564 N N . MET B 1 1 ? -2.791 34.75 -5.047 1 68.25 1 MET B N 1
ATOM 1565 C CA . MET B 1 1 ? -3.738 34.719 -3.938 1 68.25 1 MET B CA 1
ATOM 1566 C C . MET B 1 1 ? -3.73 33.375 -3.24 1 68.25 1 MET B C 1
ATOM 1568 O O . MET B 1 1 ? -3.506 32.344 -3.879 1 68.25 1 MET B O 1
ATOM 1572 N N . PRO B 1 2 ? -3.775 33.531 -1.925 1 79.12 2 PRO B N 1
ATOM 1573 C CA . PRO B 1 2 ? -3.812 32.25 -1.235 1 79.12 2 PRO B CA 1
ATOM 1574 C C . PRO B 1 2 ? -5.016 31.406 -1.639 1 79.12 2 PRO B C 1
ATOM 1576 O O . PRO B 1 2 ? -6.047 31.938 -2.049 1 79.12 2 PRO B O 1
ATOM 1579 N N . GLY B 1 3 ? -4.844 30.125 -1.663 1 82.38 3 GLY B N 1
ATOM 1580 C CA . GLY B 1 3 ? -5.93 29.203 -1.976 1 82.38 3 GLY B CA 1
ATOM 1581 C C . GLY B 1 3 ? -7.082 29.281 -0.993 1 82.38 3 GLY B C 1
ATOM 1582 O O . GLY B 1 3 ? -6.992 29.984 0.02 1 82.38 3 GLY B O 1
ATOM 1583 N N . ALA B 1 4 ? -8.18 28.75 -1.297 1 84.88 4 ALA B N 1
ATOM 1584 C CA . ALA B 1 4 ? -9.367 28.734 -0.45 1 84.88 4 ALA B CA 1
ATOM 1585 C C . ALA B 1 4 ? -9.125 27.938 0.829 1 84.88 4 ALA B C 1
ATOM 1587 O O . ALA B 1 4 ? -8.469 26.906 0.804 1 84.88 4 ALA B O 1
ATOM 1588 N N . ARG B 1 5 ? -9.688 28.469 1.927 1 89.12 5 ARG B N 1
ATOM 1589 C CA . ARG B 1 5 ? -9.617 27.75 3.201 1 89.12 5 ARG B CA 1
ATOM 1590 C C . ARG B 1 5 ? -10.578 26.578 3.223 1 89.12 5 ARG B C 1
ATOM 1592 O O . ARG B 1 5 ? -11.773 26.734 2.965 1 89.12 5 ARG B O 1
ATOM 1599 N N . VAL B 1 6 ? -10.094 25.422 3.535 1 90.75 6 VAL B N 1
ATOM 1600 C CA . VAL B 1 6 ? -10.891 24.203 3.57 1 90.75 6 VAL B CA 1
ATOM 1601 C C . VAL B 1 6 ? -11.164 23.812 5.02 1 90.75 6 VAL B C 1
ATOM 1603 O O . VAL B 1 6 ? -12.219 23.25 5.328 1 90.75 6 VAL B O 1
ATOM 1606 N N . ALA B 1 7 ? -10.227 24.094 5.875 1 93 7 ALA B N 1
ATOM 1607 C CA . ALA B 1 7 ? -10.336 23.797 7.305 1 93 7 ALA B CA 1
ATOM 1608 C C . ALA B 1 7 ? -9.5 24.781 8.125 1 93 7 ALA B C 1
ATOM 1610 O O . ALA B 1 7 ? -8.508 25.328 7.625 1 93 7 ALA B O 1
ATOM 1611 N N . SER B 1 8 ? -9.945 25 9.305 1 93.25 8 SER B N 1
ATOM 1612 C CA . SER B 1 8 ? -9.266 25.922 10.203 1 93.25 8 SER B CA 1
ATOM 1613 C C . SER B 1 8 ? -9.031 25.297 11.57 1 93.25 8 SER B C 1
ATOM 1615 O O . SER B 1 8 ? -9.953 24.734 12.164 1 93.25 8 SER B O 1
ATOM 1617 N N . GLY B 1 9 ? -7.797 25.375 11.93 1 93.56 9 GLY B N 1
ATOM 1618 C CA . GLY B 1 9 ? -7.465 24.969 13.281 1 93.56 9 GLY B CA 1
ATOM 1619 C C . GLY B 1 9 ? -7.262 26.141 14.227 1 93.56 9 GLY B C 1
ATOM 1620 O O . GLY B 1 9 ? -7.863 27.203 14.039 1 93.56 9 GLY B O 1
ATOM 1621 N N . GLU B 1 10 ? -6.559 25.906 15.336 1 91.81 10 GLU B N 1
ATOM 1622 C CA . GLU B 1 10 ? -6.273 26.953 16.312 1 91.81 10 GLU B CA 1
ATOM 1623 C C . GLU B 1 10 ? -5.266 27.953 15.758 1 91.81 10 GLU B C 1
ATOM 1625 O O . GLU B 1 10 ? -5.465 29.172 15.859 1 91.81 10 GLU B O 1
ATOM 1630 N N . ARG B 1 11 ? -4.168 27.422 15.125 1 91.69 11 ARG B N 1
ATOM 1631 C CA . ARG B 1 11 ? -3.082 28.297 14.664 1 91.69 11 ARG B CA 1
ATOM 1632 C C . ARG B 1 11 ? -2.906 28.203 13.156 1 91.69 11 ARG B C 1
ATOM 1634 O O . ARG B 1 11 ? -2.344 29.094 12.531 1 91.69 11 ARG B O 1
ATOM 1641 N N . ILE B 1 12 ? -3.373 27.062 12.602 1 93.25 12 ILE B N 1
ATOM 1642 C CA . ILE B 1 12 ? -3.072 26.875 11.188 1 93.25 12 ILE B CA 1
ATOM 1643 C C . ILE B 1 12 ? -4.367 26.672 10.406 1 93.25 12 ILE B C 1
ATOM 1645 O O . ILE B 1 12 ? -5.422 26.422 10.992 1 93.25 12 ILE B O 1
ATOM 1649 N N . THR B 1 13 ? -4.273 26.844 9.055 1 93.69 13 THR B N 1
ATOM 1650 C CA . THR B 1 13 ? -5.355 26.547 8.125 1 93.69 13 THR B CA 1
ATOM 1651 C C . THR B 1 13 ? -4.883 25.578 7.035 1 93.69 13 THR B C 1
ATOM 1653 O O . THR B 1 13 ? -3.699 25.562 6.695 1 93.69 13 THR B O 1
ATOM 1656 N N . LEU B 1 14 ? -5.816 24.734 6.602 1 94.19 14 LEU B N 1
ATOM 1657 C CA . LEU B 1 14 ? -5.629 23.984 5.363 1 94.19 14 LEU B CA 1
ATOM 1658 C C . LEU B 1 14 ? -6.281 24.688 4.188 1 94.19 14 LEU B C 1
ATOM 1660 O O . LEU B 1 14 ? -7.461 25.047 4.25 1 94.19 14 LEU B O 1
ATOM 1664 N N . ARG B 1 15 ? -5.473 24.844 3.125 1 91.25 15 ARG B N 1
ATOM 1665 C CA . ARG B 1 15 ? -5.957 25.578 1.962 1 91.25 15 ARG B CA 1
ATOM 1666 C C . ARG B 1 15 ? -5.73 24.797 0.678 1 91.25 15 ARG B C 1
ATOM 1668 O O . ARG B 1 15 ? -4.887 23.891 0.636 1 91.25 15 ARG B O 1
ATOM 1675 N N . THR B 1 16 ? -6.516 25.172 -0.317 1 89.5 16 THR B N 1
ATOM 1676 C CA . THR B 1 16 ? -6.266 24.562 -1.624 1 89.5 16 THR B CA 1
ATOM 1677 C C . THR B 1 16 ? -4.898 24.984 -2.158 1 89.5 16 THR B C 1
ATOM 1679 O O . THR B 1 16 ? -4.43 26.094 -1.876 1 89.5 16 THR B O 1
ATOM 1682 N N . VAL B 1 17 ? -4.316 24.047 -2.904 1 87.81 17 VAL B N 1
ATOM 1683 C CA . VAL B 1 17 ? -3.035 24.344 -3.535 1 87.81 17 VAL B CA 1
ATOM 1684 C C . VAL B 1 17 ? -3.27 25.109 -4.84 1 87.81 17 VAL B C 1
ATOM 1686 O O . VAL B 1 17 ? -4.039 24.656 -5.695 1 87.81 17 VAL B O 1
ATOM 1689 N N . GLU B 1 18 ? -2.572 26.188 -4.957 1 85.19 18 GLU B N 1
ATOM 1690 C CA . GLU B 1 18 ? -2.689 27.031 -6.145 1 85.19 18 GLU B CA 1
ATOM 1691 C C . GLU B 1 18 ? -1.366 27.109 -6.902 1 85.19 18 GLU B C 1
ATOM 1693 O O . GLU B 1 18 ? -0.323 26.703 -6.379 1 85.19 18 GLU B O 1
ATOM 1698 N N . SER B 1 19 ? -1.46 27.609 -8.141 1 84.12 19 SER B N 1
ATOM 1699 C CA . SER B 1 19 ? -0.269 27.719 -8.977 1 84.12 19 SER B CA 1
ATOM 1700 C C . SER B 1 19 ? 0.828 28.516 -8.281 1 84.12 19 SER B C 1
ATOM 1702 O O . SER B 1 19 ? 2.016 28.25 -8.469 1 84.12 19 SER B O 1
ATOM 1704 N N . GLU B 1 20 ? 0.461 29.453 -7.523 1 85.75 20 GLU B N 1
ATOM 1705 C CA . GLU B 1 20 ? 1.422 30.312 -6.832 1 85.75 20 GLU B CA 1
ATOM 1706 C C . GLU B 1 20 ? 2.174 29.531 -5.754 1 85.75 20 GLU B C 1
ATOM 1708 O O . GLU B 1 20 ? 3.209 30 -5.262 1 85.75 20 GLU B O 1
ATOM 1713 N N . ASP B 1 21 ? 1.634 28.453 -5.395 1 88.19 21 ASP B N 1
ATOM 1714 C CA . ASP B 1 21 ? 2.248 27.656 -4.34 1 88.19 21 ASP B CA 1
ATOM 1715 C C . ASP B 1 21 ? 3.314 26.719 -4.906 1 88.19 21 ASP B C 1
ATOM 1717 O O . ASP B 1 21 ? 4.082 26.109 -4.156 1 88.19 21 ASP B O 1
ATOM 1721 N N . VAL B 1 22 ? 3.385 26.625 -6.168 1 86.12 22 VAL B N 1
ATOM 1722 C CA . VAL B 1 22 ? 4.188 25.625 -6.852 1 86.12 22 VAL B CA 1
ATOM 1723 C C . VAL B 1 22 ? 5.668 25.828 -6.535 1 86.12 22 VAL B C 1
ATOM 1725 O O . VAL B 1 22 ? 6.387 24.875 -6.23 1 86.12 22 VAL B O 1
ATOM 1728 N N . PRO B 1 23 ? 6.195 27.109 -6.516 1 84.5 23 PRO B N 1
ATOM 1729 C CA . PRO B 1 23 ? 7.605 27.281 -6.16 1 84.5 23 PRO B CA 1
ATOM 1730 C C . PRO B 1 23 ? 7.93 26.797 -4.75 1 84.5 23 PRO B C 1
ATOM 1732 O O . PRO B 1 23 ? 9 26.234 -4.516 1 84.5 23 PRO B O 1
ATOM 1735 N N . PHE B 1 24 ? 7.066 27.031 -3.85 1 85.94 24 PHE B N 1
ATOM 1736 C CA . PHE B 1 24 ? 7.254 26.578 -2.479 1 85.94 24 PHE B CA 1
ATOM 1737 C C . PHE B 1 24 ? 7.309 25.047 -2.422 1 85.94 24 PHE B C 1
ATOM 1739 O O . PHE B 1 24 ? 8.203 24.484 -1.792 1 85.94 24 PHE B O 1
ATOM 1746 N N . LEU B 1 25 ? 6.414 24.406 -3.086 1 87.31 25 LEU B N 1
ATOM 1747 C CA . LEU B 1 25 ? 6.363 22.953 -3.125 1 87.31 25 LEU B CA 1
ATOM 1748 C C . LEU B 1 25 ? 7.602 22.375 -3.814 1 87.31 25 LEU B C 1
ATOM 1750 O O . LEU B 1 25 ? 8.172 21.391 -3.357 1 87.31 25 LEU B O 1
ATOM 1754 N N . GLN B 1 26 ? 7.98 22.969 -4.805 1 83.25 26 GLN B N 1
ATOM 1755 C CA . GLN B 1 26 ? 9.164 22.531 -5.543 1 83.25 26 GLN B CA 1
ATOM 1756 C C . GLN B 1 26 ? 10.406 22.578 -4.668 1 83.25 26 GLN B C 1
ATOM 1758 O O . GLN B 1 26 ? 11.219 21.641 -4.676 1 83.25 26 GLN B O 1
ATOM 1763 N N . ARG B 1 27 ? 10.562 23.672 -4.016 1 84.56 27 ARG B N 1
ATOM 1764 C CA . ARG B 1 27 ? 11.711 23.812 -3.125 1 84.56 27 ARG B CA 1
ATOM 1765 C C . ARG B 1 27 ? 11.688 22.766 -2.021 1 84.56 27 ARG B C 1
ATOM 1767 O O . ARG B 1 27 ? 12.734 22.219 -1.653 1 84.56 27 ARG B O 1
ATOM 1774 N N . ALA B 1 28 ? 10.578 22.578 -1.505 1 82.69 28 ALA B N 1
ATOM 1775 C CA . ALA B 1 28 ? 10.445 21.578 -0.446 1 82.69 28 ALA B CA 1
ATOM 1776 C C . ALA B 1 28 ? 10.836 20.188 -0.944 1 82.69 28 ALA B C 1
ATOM 1778 O O . ALA B 1 28 ? 11.547 19.453 -0.251 1 82.69 28 ALA B O 1
ATOM 1779 N N . PHE B 1 29 ? 10.383 19.828 -2.129 1 78.5 29 PHE B N 1
ATOM 1780 C CA . PHE B 1 29 ? 10.633 18.5 -2.676 1 78.5 29 PHE B CA 1
ATOM 1781 C C . PHE B 1 29 ? 12.102 18.344 -3.061 1 78.5 29 PHE B C 1
ATOM 1783 O O . PHE B 1 29 ? 12.586 17.234 -3.238 1 78.5 29 PHE B O 1
ATOM 1790 N N . ALA B 1 30 ? 12.711 19.453 -3.16 1 78.44 30 ALA B N 1
ATOM 1791 C CA . ALA B 1 30 ? 14.148 19.391 -3.434 1 78.44 30 ALA B CA 1
ATOM 1792 C C . ALA B 1 30 ? 14.945 19.156 -2.152 1 78.44 30 ALA B C 1
ATOM 1794 O O . ALA B 1 30 ? 16.125 18.828 -2.203 1 78.44 30 ALA B O 1
ATOM 1795 N N . ASN B 1 31 ? 14.297 19.375 -1.03 1 76.56 31 ASN B N 1
ATOM 1796 C CA . ASN B 1 31 ? 14.914 19.109 0.267 1 76.56 31 ASN B CA 1
ATOM 1797 C C . ASN B 1 31 ? 14.938 17.625 0.593 1 76.56 31 ASN B C 1
ATOM 1799 O O . ASN B 1 31 ? 13.883 17 0.742 1 76.56 31 ASN B O 1
ATOM 1803 N N . PRO B 1 32 ? 16.078 17.031 0.778 1 73.06 32 PRO B N 1
ATOM 1804 C CA . PRO B 1 32 ? 16.172 15.594 1.038 1 73.06 32 PRO B CA 1
ATOM 1805 C C . PRO B 1 32 ? 15.445 15.172 2.316 1 73.06 32 PRO B C 1
ATOM 1807 O O . PRO B 1 32 ? 14.938 14.055 2.402 1 73.06 32 PRO B O 1
ATOM 1810 N N . GLY B 1 33 ? 15.484 16.047 3.215 1 71.5 33 GLY B N 1
ATOM 1811 C CA . GLY B 1 33 ? 14.82 15.734 4.469 1 71.5 33 GLY B CA 1
ATOM 1812 C C . GLY B 1 33 ? 13.32 15.578 4.324 1 71.5 33 GLY B C 1
ATOM 1813 O O . GLY B 1 33 ? 12.672 14.922 5.145 1 71.5 33 GLY B O 1
ATOM 1814 N N . ILE B 1 34 ? 12.75 16.141 3.359 1 73.75 34 ILE B N 1
ATOM 1815 C CA . ILE B 1 34 ? 11.32 16.047 3.088 1 73.75 34 ILE B CA 1
ATOM 1816 C C . ILE B 1 34 ? 11.062 14.969 2.033 1 73.75 34 ILE B C 1
ATOM 1818 O O . ILE B 1 34 ? 10.164 14.141 2.193 1 73.75 34 ILE B O 1
ATOM 1822 N N . ARG B 1 35 ? 11.844 14.945 1.067 1 70.56 35 ARG B N 1
ATOM 1823 C CA . ARG B 1 35 ? 11.641 14.094 -0.1 1 70.56 35 ARG B CA 1
ATOM 1824 C C . ARG B 1 35 ? 11.75 12.617 0.272 1 70.56 35 ARG B C 1
ATOM 1826 O O . ARG B 1 35 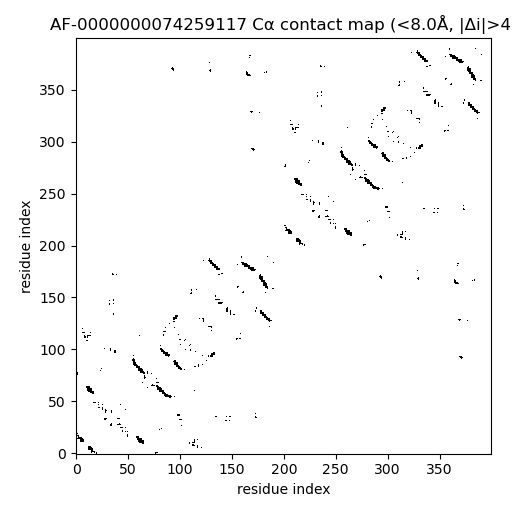? 10.93 11.805 -0.152 1 70.56 35 ARG B O 1
ATOM 1833 N N . TYR B 1 36 ? 12.688 12.305 1.063 1 65 36 TYR B N 1
ATOM 1834 C CA . TYR B 1 36 ? 12.984 10.898 1.321 1 65 36 TYR B CA 1
ATOM 1835 C C . TYR B 1 36 ? 11.875 10.242 2.129 1 65 36 TYR B C 1
ATOM 1837 O O . TYR B 1 36 ? 11.398 9.156 1.775 1 65 36 TYR B O 1
ATOM 1845 N N . PRO B 1 37 ? 11.469 10.961 3.129 1 63.72 37 PRO B N 1
ATOM 1846 C CA . PRO B 1 37 ? 10.43 10.305 3.93 1 63.72 37 PRO B CA 1
ATOM 1847 C C . PRO B 1 37 ? 9.109 10.164 3.176 1 63.72 37 PRO B C 1
ATOM 1849 O O . PRO B 1 37 ? 8.305 9.289 3.506 1 63.72 37 PRO B O 1
ATOM 1852 N N . ILE B 1 38 ? 8.875 11 2.211 1 63.62 38 ILE B N 1
ATOM 1853 C CA . ILE B 1 38 ? 7.586 10.945 1.531 1 63.62 38 ILE B CA 1
ATOM 1854 C C . ILE B 1 38 ? 7.719 10.148 0.233 1 63.62 38 ILE B C 1
ATOM 1856 O O . ILE B 1 38 ? 6.723 9.703 -0.332 1 63.62 38 ILE B O 1
ATOM 1860 N N . GLY B 1 39 ? 8.93 9.797 -0.198 1 60.41 39 GLY B N 1
ATOM 1861 C CA . GLY B 1 39 ? 9.188 8.969 -1.361 1 60.41 39 GLY B CA 1
ATOM 1862 C C . GLY B 1 39 ? 8.883 9.664 -2.674 1 60.41 39 GLY B C 1
ATOM 1863 O O . GLY B 1 39 ? 8.617 9.008 -3.684 1 60.41 39 GLY B O 1
ATOM 1864 N N . ASN B 1 40 ? 8.766 10.93 -2.738 1 57.47 40 ASN B N 1
ATOM 1865 C CA . ASN B 1 40 ? 8.438 11.648 -3.965 1 57.47 40 ASN B CA 1
ATOM 1866 C C . ASN B 1 40 ? 9.68 11.945 -4.797 1 57.47 40 ASN B C 1
ATOM 1868 O O . ASN B 1 40 ? 10.727 12.297 -4.25 1 57.47 40 ASN B O 1
ATOM 1872 N N . PRO B 1 41 ? 9.477 11.711 -6.07 1 54.31 41 PRO B N 1
ATOM 1873 C CA . PRO B 1 41 ? 10.602 12.078 -6.926 1 54.31 41 PRO B CA 1
ATOM 1874 C C . PRO B 1 41 ? 10.758 13.594 -7.086 1 54.31 41 PRO B C 1
ATOM 1876 O O . PRO B 1 41 ? 9.82 14.344 -6.805 1 54.31 41 PRO B O 1
ATOM 1879 N N . VAL B 1 42 ? 11.945 13.977 -7.391 1 57.47 42 VAL B N 1
ATOM 1880 C CA . VAL B 1 42 ? 12.18 15.367 -7.746 1 57.47 42 VAL B CA 1
ATOM 1881 C C . VAL B 1 42 ? 11.406 15.711 -9.016 1 57.47 42 VAL B C 1
ATOM 1883 O O . VAL B 1 42 ? 11.406 14.938 -9.977 1 57.47 42 VAL B O 1
ATOM 1886 N N . ARG B 1 43 ? 10.5 16.641 -8.906 1 59.53 43 ARG B N 1
ATOM 1887 C CA . ARG B 1 43 ? 9.727 17.062 -10.062 1 59.53 43 ARG B CA 1
ATOM 1888 C C . ARG B 1 43 ? 9.961 18.531 -10.383 1 59.53 43 ARG B C 1
ATOM 1890 O O . ARG B 1 43 ? 10.203 19.328 -9.477 1 59.53 43 ARG B O 1
ATOM 1897 N N . ASN B 1 44 ? 9.984 18.781 -11.695 1 57.25 44 ASN B N 1
ATOM 1898 C CA . ASN B 1 44 ? 9.953 20.203 -12.07 1 57.25 44 ASN B CA 1
ATOM 1899 C C . ASN B 1 44 ? 8.562 20.797 -11.883 1 57.25 44 ASN B C 1
ATOM 1901 O O . ASN B 1 44 ? 7.633 20.109 -11.484 1 57.25 44 ASN B O 1
ATOM 1905 N N . ARG B 1 45 ? 8.492 22.062 -12.109 1 58.75 45 ARG B N 1
ATOM 1906 C CA . ARG B 1 45 ? 7.27 22.828 -11.859 1 58.75 45 ARG B CA 1
ATOM 1907 C C . ARG B 1 45 ? 6.105 22.266 -12.68 1 58.75 45 ARG B C 1
ATOM 1909 O O . ARG B 1 45 ? 4.984 22.156 -12.18 1 58.75 45 ARG B O 1
ATOM 1916 N N . GLU B 1 46 ? 6.441 21.922 -13.812 1 55.19 46 GLU B N 1
ATOM 1917 C CA . GLU B 1 46 ? 5.418 21.422 -14.719 1 55.19 46 GLU B CA 1
ATOM 1918 C C . GLU B 1 46 ? 4.902 20.062 -14.273 1 55.19 46 GLU B C 1
ATOM 1920 O O . GLU B 1 46 ? 3.768 19.688 -14.578 1 55.19 46 GLU B O 1
ATOM 1925 N N . GLY B 1 47 ? 5.785 19.438 -13.586 1 56.59 47 GLY B N 1
ATOM 1926 C CA . GLY B 1 47 ? 5.445 18.109 -13.117 1 56.59 47 GLY B CA 1
ATOM 1927 C C . GLY B 1 47 ? 4.605 18.109 -11.852 1 56.59 47 GLY B C 1
ATOM 1928 O O . GLY B 1 47 ? 4.105 17.062 -11.43 1 56.59 47 GLY B O 1
ATOM 1929 N N . ILE B 1 48 ? 4.703 19.25 -11.25 1 60.5 48 ILE B N 1
ATOM 1930 C CA . ILE B 1 48 ? 3.85 19.406 -10.078 1 60.5 48 ILE B CA 1
ATOM 1931 C C . ILE B 1 48 ? 2.453 19.844 -10.508 1 60.5 48 ILE B C 1
ATOM 1933 O O . ILE B 1 48 ? 2.248 21.016 -10.875 1 60.5 48 ILE B O 1
ATOM 1937 N N . ASP B 1 49 ? 1.734 18.781 -10.875 1 58.09 49 ASP B N 1
ATOM 1938 C CA . ASP B 1 49 ? 0.385 19.078 -11.344 1 58.09 49 ASP B CA 1
ATOM 1939 C C . ASP B 1 49 ? -0.545 19.375 -10.164 1 58.09 49 ASP B C 1
ATOM 1941 O O . ASP B 1 49 ? -0.901 18.484 -9.406 1 58.09 49 ASP B O 1
ATOM 1945 N N . VAL B 1 50 ? -0.696 20.641 -9.953 1 57.06 50 VAL B N 1
ATOM 1946 C CA . VAL B 1 50 ? -1.595 21.109 -8.906 1 57.06 50 VAL B CA 1
ATOM 1947 C C . VAL B 1 50 ? -3.033 20.719 -9.25 1 57.06 50 VAL B C 1
ATOM 1949 O O . VAL B 1 50 ? -3.896 20.672 -8.367 1 57.06 50 VAL B O 1
ATOM 1952 N N . ALA B 1 51 ? -3.227 20.438 -10.547 1 51.22 51 ALA B N 1
ATOM 1953 C CA . ALA B 1 51 ? -4.574 20.141 -11.023 1 51.22 51 ALA B CA 1
ATOM 1954 C C . ALA B 1 51 ? -4.855 18.641 -10.984 1 51.22 51 ALA B C 1
ATOM 1956 O O . ALA B 1 51 ? -5.934 18.203 -11.391 1 51.22 51 ALA B O 1
ATOM 1957 N N . ASP B 1 52 ? -3.846 17.969 -10.594 1 52.06 52 ASP B N 1
ATOM 1958 C CA . ASP B 1 52 ? -4.105 16.531 -10.773 1 52.06 52 ASP B CA 1
ATOM 1959 C C . ASP B 1 52 ? -5.25 16.062 -9.875 1 52.06 52 ASP B C 1
ATOM 1961 O O . ASP B 1 52 ? -5.145 16.125 -8.648 1 52.06 52 ASP B O 1
ATOM 1965 N N . ASP B 1 53 ? -6.363 16.078 -10.531 1 52.66 53 ASP B N 1
ATOM 1966 C CA . ASP B 1 53 ? -7.633 15.609 -9.984 1 52.66 53 ASP B CA 1
ATOM 1967 C C . ASP B 1 53 ? -7.684 14.078 -9.945 1 52.66 53 ASP B C 1
ATOM 1969 O O . ASP B 1 53 ? -8.398 13.461 -10.734 1 52.66 53 ASP B O 1
ATOM 1973 N N . ASP B 1 54 ? -6.625 13.547 -9.484 1 56.25 54 ASP B N 1
ATOM 1974 C CA . ASP B 1 54 ? -6.785 12.109 -9.297 1 56.25 54 ASP B CA 1
ATOM 1975 C C . ASP B 1 54 ? -7.895 11.812 -8.289 1 56.25 54 ASP B C 1
ATOM 1977 O O . ASP B 1 54 ? -7.895 12.344 -7.18 1 56.25 54 ASP B O 1
ATOM 1981 N N . ALA B 1 55 ? -8.844 11.133 -8.758 1 59.34 55 ALA B N 1
ATOM 1982 C CA . ALA B 1 55 ? -9.945 10.695 -7.898 1 59.34 55 ALA B CA 1
ATOM 1983 C C . ALA B 1 55 ? -9.422 9.945 -6.68 1 59.34 55 ALA B C 1
ATOM 1985 O O . ALA B 1 55 ? -8.523 9.109 -6.797 1 59.34 55 ALA B O 1
ATOM 1986 N N . GLY B 1 56 ? -9.664 10.484 -5.531 1 66.75 56 GLY B N 1
ATOM 1987 C CA . GLY B 1 56 ? -9.305 9.812 -4.293 1 66.75 56 GLY B CA 1
ATOM 1988 C C . GLY B 1 56 ? -8.078 10.414 -3.629 1 66.75 56 GLY B C 1
ATOM 1989 O O . GLY B 1 56 ? -7.453 9.773 -2.779 1 66.75 56 GLY B O 1
ATOM 1990 N N . SER B 1 57 ? -7.598 11.445 -4.309 1 77.62 57 SER B N 1
ATOM 1991 C CA . SER B 1 57 ? -6.488 12.156 -3.684 1 77.62 57 SER B CA 1
ATOM 1992 C C . SER B 1 57 ? -6.836 13.625 -3.447 1 77.62 57 SER B C 1
ATOM 1994 O O . SER B 1 57 ? -7.48 14.258 -4.289 1 77.62 57 SER B O 1
ATOM 1996 N N . ASP B 1 58 ? -6.582 14.133 -2.318 1 85.5 58 ASP B N 1
ATOM 1997 C CA . ASP B 1 58 ? -6.68 15.547 -1.966 1 85.5 58 ASP B CA 1
ATOM 1998 C C . ASP B 1 58 ? -5.348 16.078 -1.443 1 85.5 58 ASP B C 1
ATOM 2000 O O . ASP B 1 58 ? -4.652 15.391 -0.694 1 85.5 58 ASP B O 1
ATOM 2004 N N . ASP B 1 59 ? -5.059 17.234 -1.903 1 89.81 59 ASP B N 1
ATOM 2005 C CA . ASP B 1 59 ? -3.855 17.922 -1.443 1 89.81 59 ASP B CA 1
ATOM 2006 C C . ASP B 1 59 ? -4.188 19.297 -0.861 1 89.81 59 ASP B C 1
ATOM 2008 O O . ASP B 1 59 ? -4.945 20.062 -1.46 1 89.81 59 ASP B O 1
ATOM 2012 N N . PHE B 1 60 ? -3.576 19.578 0.273 1 92.38 60 PHE B N 1
ATOM 2013 C CA . PHE B 1 60 ? -3.822 20.859 0.924 1 92.38 60 PHE B CA 1
ATOM 2014 C C . PHE B 1 60 ? -2.512 21.5 1.362 1 92.38 60 PHE B C 1
ATOM 2016 O O . PHE B 1 60 ? -1.583 20.797 1.781 1 92.38 60 PHE B O 1
ATOM 2023 N N . LEU B 1 61 ? -2.545 22.797 1.287 1 93.19 61 LEU B N 1
ATOM 2024 C CA . LEU B 1 61 ? -1.46 23.594 1.833 1 93.19 61 LEU B CA 1
ATOM 2025 C C . LEU B 1 61 ? -1.708 23.922 3.303 1 93.19 61 LEU B C 1
ATOM 2027 O O . LEU B 1 61 ? -2.826 24.281 3.684 1 93.19 61 LEU B O 1
ATOM 2031 N N . VAL B 1 62 ? -0.679 23.75 4.086 1 94.94 62 VAL B N 1
ATOM 2032 C CA . VAL B 1 62 ? -0.734 24.156 5.488 1 94.94 62 VAL B CA 1
ATOM 2033 C C . VAL B 1 62 ? -0.221 25.578 5.629 1 94.94 62 VAL B C 1
ATOM 2035 O O . VAL B 1 62 ? 0.912 25.891 5.246 1 94.94 62 VAL B O 1
ATOM 2038 N N . CYS B 1 63 ? -1.023 26.438 6.238 1 94.06 63 CYS B N 1
ATOM 2039 C CA . CYS B 1 63 ? -0.66 27.859 6.316 1 94.06 63 CYS B CA 1
ATOM 2040 C C . CYS B 1 63 ? -0.838 28.391 7.734 1 94.06 63 CYS B C 1
ATOM 2042 O O . CYS B 1 63 ? -1.726 27.938 8.461 1 94.06 63 CYS B O 1
ATOM 2044 N N . LEU B 1 64 ? 0.054 29.25 8.07 1 90.56 64 LEU B N 1
ATOM 2045 C CA . LEU B 1 64 ? -0.141 30.109 9.234 1 90.56 64 LEU B CA 1
ATOM 2046 C C . LEU B 1 64 ? -0.795 31.422 8.844 1 90.56 64 LEU B C 1
ATOM 2048 O O . LEU B 1 64 ? -0.32 32.125 7.934 1 90.56 64 LEU B O 1
ATOM 2052 N N . ASP B 1 65 ? -1.95 31.781 9.422 1 76.38 65 ASP B N 1
ATOM 2053 C CA . ASP B 1 65 ? -2.645 33.031 9.07 1 76.38 65 ASP B CA 1
ATOM 2054 C C . ASP B 1 65 ? -2.133 34.188 9.898 1 76.38 65 ASP B C 1
ATOM 2056 O O . ASP B 1 65 ? -1.655 34 11.016 1 76.38 65 ASP B O 1
ATOM 2060 N N . GLY B 1 66 ? -2.029 35.625 9.352 1 61.44 66 GLY B N 1
ATOM 2061 C CA . GLY B 1 66 ? -1.688 37 9.688 1 61.44 66 GLY B CA 1
ATOM 2062 C C . GLY B 1 66 ? -0.989 37.125 11.023 1 61.44 66 GLY B C 1
ATOM 2063 O O . GLY B 1 66 ? 0.104 36.594 11.219 1 61.44 66 GLY B O 1
ATOM 2064 N N . VAL B 1 67 ? -1.479 37.562 12.227 1 55.66 67 VAL B N 1
ATOM 2065 C CA . VAL B 1 67 ? -0.604 38.219 13.203 1 55.66 67 VAL B CA 1
ATOM 2066 C C . VAL B 1 67 ? 0.583 37.281 13.516 1 55.66 67 VAL B C 1
ATOM 2068 O O . VAL B 1 67 ? 1.705 37.781 13.695 1 55.66 67 VAL B O 1
ATOM 2071 N N . ASP B 1 68 ? 0.476 36.156 13.461 1 51.72 68 ASP B N 1
ATOM 2072 C CA . ASP B 1 68 ? 1.497 35.188 13.875 1 51.72 68 ASP B CA 1
ATOM 2073 C C . ASP B 1 68 ? 2.389 34.781 12.703 1 51.72 68 ASP B C 1
ATOM 2075 O O . ASP B 1 68 ? 3.303 33.969 12.852 1 51.72 68 ASP B O 1
ATOM 2079 N N . ALA B 1 69 ? 1.986 35.188 11.562 1 53.28 69 ALA B N 1
ATOM 2080 C CA . ALA B 1 69 ? 2.789 34.906 10.375 1 53.28 69 ALA B CA 1
ATOM 2081 C C . ALA B 1 69 ? 4.031 35.812 10.336 1 53.28 69 ALA B C 1
ATOM 2083 O O . ALA B 1 69 ? 4.828 35.719 9.398 1 53.28 69 ALA B O 1
ATOM 2084 N N . GLY B 1 70 ? 4.387 36.406 11.57 1 48.75 70 GLY B N 1
ATOM 2085 C CA . GLY B 1 70 ? 5.543 37.25 11.766 1 48.75 70 GLY B CA 1
ATOM 2086 C C . GLY B 1 70 ? 5.363 38.656 11.18 1 48.75 70 GLY B C 1
ATOM 2087 O O . GLY B 1 70 ? 4.449 38.875 10.383 1 48.75 70 GLY B O 1
ATOM 2088 N N . PRO B 1 71 ? 5.969 39.656 11.867 1 46.25 71 PRO B N 1
ATOM 2089 C CA . PRO B 1 71 ? 5.77 41.094 11.664 1 46.25 71 PRO B CA 1
ATOM 2090 C C . PRO B 1 71 ? 5.641 41.469 10.188 1 46.25 71 PRO B C 1
ATOM 2092 O O . PRO B 1 71 ? 5.012 42.5 9.859 1 46.25 71 PRO B O 1
ATOM 2095 N N . GLY B 1 72 ? 6.551 41.125 9.414 1 44.38 72 GLY B N 1
ATOM 2096 C CA . GLY B 1 72 ? 6.707 41.844 8.156 1 44.38 72 GLY B CA 1
ATOM 2097 C C . GLY B 1 72 ? 5.57 41.594 7.188 1 44.38 72 GLY B C 1
ATOM 2098 O O . GLY B 1 72 ? 5.559 42.156 6.086 1 44.38 72 GLY B O 1
ATOM 2099 N N . ARG B 1 73 ? 4.961 40.406 7.215 1 47.5 73 ARG B N 1
ATOM 2100 C CA . ARG B 1 73 ? 4.043 40.281 6.086 1 47.5 73 ARG B CA 1
ATOM 2101 C C . ARG B 1 73 ? 2.617 40.656 6.496 1 47.5 73 ARG B C 1
ATOM 2103 O O . ARG B 1 73 ? 1.874 39.781 6.988 1 47.5 73 ARG B O 1
ATOM 2110 N N . PRO B 1 74 ? 2.26 41.781 6.82 1 42.12 74 PRO B N 1
ATOM 2111 C CA . PRO B 1 74 ? 0.959 42.312 7.258 1 42.12 74 PRO B CA 1
ATOM 2112 C C . PRO B 1 74 ? -0.182 41.875 6.332 1 42.12 74 PRO B C 1
ATOM 2114 O O . PRO B 1 74 ? -1.347 42.188 6.613 1 42.12 74 PRO B O 1
ATOM 2117 N N . ASP B 1 75 ? -0.063 41.969 5.016 1 46.66 75 ASP B N 1
ATOM 2118 C CA . ASP B 1 75 ? -1.283 42.031 4.215 1 46.66 75 ASP B CA 1
ATOM 2119 C C . ASP B 1 75 ? -2.08 40.719 4.328 1 46.66 75 ASP B C 1
ATOM 2121 O O . ASP B 1 75 ? -1.501 39.656 4.418 1 46.66 75 ASP B O 1
ATOM 2125 N N . GLU B 1 76 ? -3.365 40.75 4.906 1 48.56 76 GLU B N 1
ATOM 2126 C CA . GLU B 1 76 ? -4.41 39.75 5.008 1 48.56 76 GLU B CA 1
ATOM 2127 C C . GLU B 1 76 ? -4.16 38.594 4.035 1 48.56 76 GLU B C 1
ATOM 2129 O O . GLU B 1 76 ? -4.613 37.469 4.262 1 48.56 76 GLU B O 1
ATOM 2134 N N . ASP B 1 77 ? -3.527 38.969 2.904 1 53.97 77 ASP B N 1
ATOM 2135 C CA . ASP B 1 77 ? -3.229 38.156 1.731 1 53.97 77 ASP B CA 1
ATOM 2136 C C . ASP B 1 77 ? -1.975 37.312 1.953 1 53.97 77 ASP B C 1
ATOM 2138 O O . ASP B 1 77 ? -1.597 36.5 1.094 1 53.97 77 ASP B O 1
ATOM 2142 N N . ASP B 1 78 ? -1.362 37.531 3.201 1 63.44 78 ASP B N 1
ATOM 2143 C CA . ASP B 1 78 ? -0.052 36.906 3.219 1 63.44 78 ASP B CA 1
ATOM 2144 C C . ASP B 1 78 ? -0.062 35.656 4.105 1 63.44 78 ASP B C 1
ATOM 2146 O O . ASP B 1 78 ? -0.485 35.719 5.262 1 63.44 78 ASP B O 1
ATOM 2150 N N . VAL B 1 79 ? -0.344 34.562 3.73 1 80.06 79 VAL B N 1
ATOM 2151 C CA . VAL B 1 79 ? -0.233 33.312 4.473 1 80.06 79 VAL B CA 1
ATOM 2152 C C . VAL B 1 79 ? 1.192 32.781 4.371 1 80.06 79 VAL B C 1
ATOM 2154 O O . VAL B 1 79 ? 1.852 32.938 3.34 1 80.06 79 VAL B O 1
ATOM 2157 N N . ARG B 1 80 ? 1.691 32.469 5.59 1 90.25 80 ARG B N 1
ATOM 2158 C CA . ARG B 1 80 ? 2.969 31.781 5.582 1 90.25 80 ARG B CA 1
ATOM 2159 C C . ARG B 1 80 ? 2.768 30.281 5.316 1 90.25 80 ARG B C 1
ATOM 2161 O O . ARG B 1 80 ? 2.064 29.609 6.066 1 90.25 80 ARG B O 1
ATOM 2168 N N . ARG B 1 81 ? 3.369 29.844 4.262 1 93.69 81 ARG B N 1
ATOM 2169 C CA . ARG B 1 81 ? 3.309 28.438 3.91 1 93.69 81 ARG B CA 1
ATOM 2170 C C . ARG B 1 81 ? 4.223 27.609 4.812 1 93.69 81 ARG B C 1
ATOM 2172 O O . ARG B 1 81 ? 5.41 27.906 4.945 1 93.69 81 ARG B O 1
ATOM 2179 N N . LEU B 1 82 ? 3.65 26.547 5.402 1 93.62 82 LEU B N 1
ATOM 2180 C CA . LEU B 1 82 ? 4.426 25.75 6.348 1 93.62 82 LEU B CA 1
ATOM 2181 C C . LEU B 1 82 ? 4.711 24.359 5.781 1 93.62 82 LEU B C 1
ATOM 2183 O O . LEU B 1 82 ? 5.633 23.688 6.234 1 93.62 82 LEU B O 1
ATOM 2187 N N . GLY B 1 83 ? 3.877 23.906 4.91 1 92.94 83 GLY B N 1
ATOM 2188 C CA . GLY B 1 83 ? 3.969 22.547 4.41 1 92.94 83 GLY B CA 1
ATOM 2189 C C . GLY B 1 83 ? 2.725 22.094 3.668 1 92.94 83 GLY B C 1
ATOM 2190 O O . GLY B 1 83 ? 1.966 22.922 3.16 1 92.94 83 GLY B O 1
ATOM 2191 N N . ALA B 1 84 ? 2.574 20.75 3.58 1 91.69 84 ALA B N 1
ATOM 2192 C CA . ALA B 1 84 ? 1.419 20.188 2.891 1 91.69 84 ALA B CA 1
ATOM 2193 C C . ALA B 1 84 ? 0.988 18.875 3.529 1 91.69 84 ALA B C 1
ATOM 2195 O O . ALA B 1 84 ? 1.801 18.188 4.148 1 91.69 84 ALA B O 1
ATOM 2196 N N . VAL B 1 85 ? -0.258 18.641 3.414 1 92.19 85 VAL B N 1
ATOM 2197 C CA . VAL B 1 85 ? -0.844 17.359 3.795 1 92.19 85 VAL B CA 1
ATOM 2198 C C . VAL B 1 85 ? -1.688 16.812 2.645 1 92.19 85 VAL B C 1
ATOM 2200 O O . VAL B 1 85 ? -2.215 17.578 1.835 1 92.19 85 VAL B O 1
ATOM 2203 N N . HIS B 1 86 ? -1.791 15.484 2.566 1 90.25 86 HIS B N 1
ATOM 2204 C CA . HIS B 1 86 ? -2.568 14.93 1.464 1 90.25 86 HIS B CA 1
ATOM 2205 C C . HIS B 1 86 ? -3.188 13.586 1.844 1 90.25 86 HIS B C 1
ATOM 2207 O O . HIS B 1 86 ? -2.781 12.969 2.83 1 90.25 86 HIS B O 1
ATOM 2213 N N . VAL B 1 87 ? -4.258 13.281 1.129 1 91 87 VAL B N 1
ATOM 2214 C CA . VAL B 1 87 ? -4.934 11.992 1.196 1 91 87 VAL B CA 1
ATOM 2215 C C . VAL B 1 87 ? -4.816 11.273 -0.146 1 91 87 VAL B C 1
ATOM 2217 O O . VAL B 1 87 ? -4.973 11.891 -1.202 1 91 87 VAL B O 1
ATOM 2220 N N . ALA B 1 88 ? -4.488 9.977 -0.038 1 87 88 ALA B N 1
ATOM 2221 C CA . ALA B 1 88 ? -4.402 9.18 -1.258 1 87 88 ALA B CA 1
ATOM 2222 C C . ALA B 1 88 ? -5.27 7.93 -1.156 1 87 88 ALA B C 1
ATOM 2224 O O . ALA B 1 88 ? -5.703 7.551 -0.064 1 87 88 ALA B O 1
ATOM 2225 N N . ASP B 1 89 ? -5.617 7.332 -2.316 1 83.19 89 ASP B N 1
ATOM 2226 C CA . ASP B 1 89 ? -6.16 5.988 -2.49 1 83.19 89 ASP B CA 1
ATOM 2227 C C . ASP B 1 89 ? -7.613 5.914 -2.023 1 83.19 89 ASP B C 1
ATOM 2229 O O . ASP B 1 89 ? -8.211 4.836 -2.01 1 83.19 89 ASP B O 1
ATOM 2233 N N . ALA B 1 90 ? -8.203 6.992 -1.776 1 83.12 90 ALA B N 1
ATOM 2234 C CA . ALA B 1 90 ? -9.523 7.016 -1.146 1 83.12 90 ALA B CA 1
ATOM 2235 C C . ALA B 1 90 ? -10.586 6.445 -2.08 1 83.12 90 ALA B C 1
ATOM 2237 O O . ALA B 1 90 ? -11.703 6.152 -1.652 1 83.12 90 ALA B O 1
ATOM 2238 N N . ASP B 1 91 ? -10.219 6.238 -3.229 1 77.94 91 ASP B N 1
ATOM 2239 C CA . ASP B 1 91 ? -11.203 5.781 -4.207 1 77.94 91 ASP B CA 1
ATOM 2240 C C . ASP B 1 91 ? -11.242 4.258 -4.277 1 77.94 91 ASP B C 1
ATOM 2242 O O . ASP B 1 91 ? -12.195 3.678 -4.797 1 77.94 91 ASP B O 1
ATOM 2246 N N . TRP B 1 92 ? -10.203 3.576 -3.752 1 77.19 92 TRP B N 1
ATOM 2247 C CA . TRP B 1 92 ? -10.219 2.139 -3.992 1 77.19 92 TRP B CA 1
ATOM 2248 C C . TRP B 1 92 ? -9.812 1.371 -2.738 1 77.19 92 TRP B C 1
ATOM 2250 O O . TRP B 1 92 ? -10.055 0.166 -2.635 1 77.19 92 TRP B O 1
ATOM 2260 N N . ARG B 1 93 ? -9.297 2.023 -1.789 1 87.19 93 ARG B N 1
ATOM 2261 C CA . ARG B 1 93 ? -8.984 1.399 -0.507 1 87.19 93 ARG B CA 1
ATOM 2262 C C . ARG B 1 93 ? -8.992 2.43 0.618 1 87.19 93 ARG B C 1
ATOM 2264 O O . ARG B 1 93 ? -9.375 3.582 0.411 1 87.19 93 ARG B O 1
ATOM 2271 N N . ARG B 1 94 ? -8.586 1.869 1.805 1 93.25 94 ARG B N 1
ATOM 2272 C CA . ARG B 1 94 ? -8.523 2.779 2.943 1 93.25 94 ARG B CA 1
ATOM 2273 C C . ARG B 1 94 ? -7.652 3.992 2.625 1 93.25 94 ARG B C 1
ATOM 2275 O O . ARG B 1 94 ? -6.523 3.846 2.15 1 93.25 94 ARG B O 1
ATOM 2282 N N . PRO B 1 95 ? -8.219 5.188 2.848 1 93.94 95 PRO B N 1
ATOM 2283 C CA . PRO B 1 95 ? -7.402 6.383 2.613 1 93.94 95 PRO B CA 1
ATOM 2284 C C . PRO B 1 95 ? -6.105 6.375 3.418 1 93.94 95 PRO B C 1
ATOM 2286 O O . PRO B 1 95 ? -6.09 5.93 4.566 1 93.94 95 PRO B O 1
ATOM 2289 N N . ASP B 1 96 ? -5.102 6.902 2.771 1 93.88 96 ASP B N 1
ATOM 2290 C CA . ASP B 1 96 ? -3.785 7.008 3.393 1 93.88 96 ASP B CA 1
ATOM 2291 C C . ASP B 1 96 ? -3.318 8.461 3.445 1 93.88 96 ASP B C 1
ATOM 2293 O O . ASP B 1 96 ? -3.414 9.188 2.453 1 93.88 96 ASP B O 1
ATOM 2297 N N . LEU B 1 97 ? -2.797 8.797 4.625 1 93.75 97 LEU B N 1
ATOM 2298 C CA . LEU B 1 97 ? -2.391 10.18 4.844 1 93.75 97 LEU B CA 1
ATOM 2299 C C . LEU B 1 97 ? -0.902 10.359 4.566 1 93.75 97 LEU B C 1
ATOM 2301 O O . LEU B 1 97 ? -0.096 9.477 4.879 1 93.75 97 LEU B O 1
ATOM 2305 N N . GLY B 1 98 ? -0.561 11.477 4.027 1 90.12 98 GLY B N 1
ATOM 2306 C CA . GLY B 1 98 ? 0.793 11.992 3.924 1 90.12 98 GLY B CA 1
ATOM 2307 C C . GLY B 1 98 ? 0.913 13.445 4.355 1 90.12 98 GLY B C 1
ATOM 2308 O O . GLY B 1 98 ? -0.032 14.219 4.207 1 90.12 98 GLY B O 1
ATOM 2309 N N . TYR B 1 99 ? 2.109 13.703 4.836 1 90.62 99 TYR B N 1
ATOM 2310 C CA . TYR B 1 99 ? 2.262 15.062 5.332 1 90.62 99 TYR B CA 1
ATOM 2311 C C . TYR B 1 99 ? 3.732 15.414 5.527 1 90.62 99 TYR B C 1
ATOM 2313 O O . TYR B 1 99 ? 4.555 14.531 5.785 1 90.62 99 TYR B O 1
ATOM 2321 N N . TRP B 1 100 ? 3.967 16.672 5.395 1 88.19 100 TRP B N 1
ATOM 2322 C CA . TRP B 1 100 ? 5.281 17.219 5.699 1 88.19 100 TRP B CA 1
ATOM 2323 C C . TRP B 1 100 ? 5.188 18.719 6.02 1 88.19 100 TRP B C 1
ATOM 2325 O O . TRP B 1 100 ? 4.316 19.406 5.496 1 88.19 100 TRP B O 1
ATOM 2335 N N . LEU B 1 101 ? 6.02 19.172 6.879 1 89.56 101 LEU B N 1
ATOM 2336 C CA . LEU B 1 101 ? 6.242 20.578 7.172 1 89.56 101 LEU B CA 1
ATOM 2337 C C . LEU B 1 101 ? 7.715 20.938 7.004 1 89.56 101 LEU B C 1
ATOM 2339 O O . LEU B 1 101 ? 8.594 20.094 7.148 1 89.56 101 LEU B O 1
ATOM 2343 N N . VAL B 1 102 ? 7.918 22.172 6.73 1 86.81 102 VAL B N 1
ATOM 2344 C CA . VAL B 1 102 ? 9.305 22.609 6.645 1 86.81 102 VAL B CA 1
ATOM 2345 C C . VAL B 1 102 ? 9.984 22.453 8 1 86.81 102 VAL B C 1
ATOM 2347 O O . VAL B 1 102 ? 9.352 22.641 9.047 1 86.81 102 VAL B O 1
ATOM 2350 N N . PRO B 1 103 ? 11.25 22.141 7.973 1 83.5 103 PRO B N 1
ATOM 2351 C CA . PRO B 1 103 ? 11.977 21.812 9.203 1 83.5 103 PRO B CA 1
ATOM 2352 C C . PRO B 1 103 ? 11.945 22.953 10.219 1 83.5 103 PRO B C 1
ATOM 2354 O O . PRO B 1 103 ? 11.953 22.719 11.43 1 83.5 103 PRO B O 1
ATOM 2357 N N . GLU B 1 104 ? 11.875 24.156 9.836 1 84.31 104 GLU B N 1
ATOM 2358 C CA . GLU B 1 104 ? 11.969 25.344 10.688 1 84.31 104 GLU B CA 1
ATOM 2359 C C . GLU B 1 104 ? 10.812 25.391 11.68 1 84.31 104 GLU B C 1
ATOM 2361 O O . GLU B 1 104 ? 10.898 26.078 12.703 1 84.31 104 GLU B O 1
ATOM 2366 N N . VAL B 1 105 ? 9.75 24.688 11.414 1 86.62 105 VAL B N 1
ATOM 2367 C CA . VAL B 1 105 ? 8.586 24.812 12.281 1 86.62 105 VAL B CA 1
ATOM 2368 C C . VAL B 1 105 ? 8.336 23.5 13.016 1 86.62 105 VAL B C 1
ATOM 2370 O O . VAL B 1 105 ? 7.293 23.328 13.648 1 86.62 105 VAL B O 1
ATOM 2373 N N . HIS B 1 106 ? 9.195 22.562 12.914 1 84.69 106 HIS B N 1
ATOM 2374 C CA . HIS B 1 106 ? 9.055 21.297 13.617 1 84.69 106 HIS B CA 1
ATOM 2375 C C . HIS B 1 106 ? 9.086 21.5 15.133 1 84.69 106 HIS B C 1
ATOM 2377 O O . HIS B 1 106 ? 9.773 22.391 15.625 1 84.69 106 HIS B O 1
ATOM 2383 N N . GLY B 1 107 ? 8.312 20.641 15.789 1 85.81 107 GLY B N 1
ATOM 2384 C CA . GLY B 1 107 ? 8.352 20.672 17.25 1 85.81 107 GLY B CA 1
ATOM 2385 C C . GLY B 1 107 ? 7.453 21.734 17.844 1 85.81 107 GLY B C 1
ATOM 2386 O O . G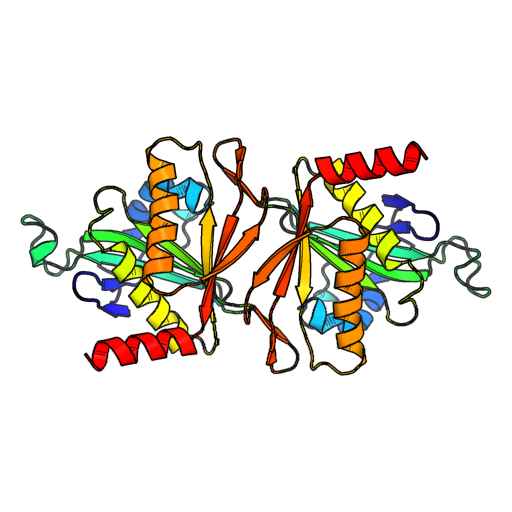LY B 1 107 ? 7.488 21.969 19.062 1 85.81 107 GLY B O 1
ATOM 2387 N N . GLU B 1 108 ? 6.695 22.391 17.031 1 87 108 GLU B N 1
ATOM 2388 C CA . GLU B 1 108 ? 5.844 23.484 17.516 1 87 108 GLU B CA 1
ATOM 2389 C C . GLU B 1 108 ? 4.379 23.047 17.578 1 87 108 GLU B C 1
ATOM 2391 O O . GLU B 1 108 ? 3.498 23.859 17.844 1 87 108 GLU B O 1
ATOM 2396 N N . GLY B 1 109 ? 4.129 21.844 17.219 1 90.5 109 GLY B N 1
ATOM 2397 C CA . GLY B 1 109 ? 2.773 21.328 17.312 1 90.5 109 GLY B CA 1
ATOM 2398 C C . GLY B 1 109 ? 1.958 21.531 16.062 1 90.5 109 GLY B C 1
ATOM 2399 O O . GLY B 1 109 ? 0.824 21.062 15.953 1 90.5 109 GLY B O 1
ATOM 2400 N N . HIS B 1 110 ? 2.475 22.219 15.023 1 92.5 110 HIS B N 1
ATOM 2401 C CA . HIS B 1 110 ? 1.757 22.5 13.781 1 92.5 110 HIS B CA 1
ATOM 2402 C C . HIS B 1 110 ? 1.444 21.219 13.023 1 92.5 110 HIS B C 1
ATOM 2404 O O . HIS B 1 110 ? 0.393 21.109 12.391 1 92.5 110 HIS B O 1
ATOM 2410 N N . GLY B 1 111 ? 2.344 20.25 13.141 1 92.62 111 GLY B N 1
ATOM 2411 C CA . GLY B 1 111 ? 2.129 18.969 12.477 1 92.62 111 GLY B CA 1
ATOM 2412 C C . GLY B 1 111 ? 0.926 18.219 13.008 1 92.62 111 GLY B C 1
ATOM 2413 O O . GLY B 1 111 ? 0.078 17.766 12.227 1 92.62 111 GLY B O 1
ATOM 2414 N N . SER B 1 112 ? 0.874 18.125 14.305 1 94.38 112 SER B N 1
ATOM 2415 C CA . SER B 1 112 ? -0.252 17.438 14.93 1 94.38 112 SER B CA 1
ATOM 2416 C C . SER B 1 112 ? -1.573 18.125 14.594 1 94.38 112 SER B C 1
ATOM 2418 O O . SER B 1 112 ? -2.566 17.453 14.305 1 94.38 112 SER B O 1
ATOM 2420 N N . GLU B 1 113 ? -1.529 19.406 14.617 1 95.31 113 GLU B N 1
ATOM 2421 C CA . GLU B 1 113 ? -2.738 20.141 14.281 1 95.31 113 GLU B CA 1
ATOM 2422 C C . GLU B 1 113 ? -3.141 19.922 12.828 1 95.31 113 GLU B C 1
ATOM 2424 O O . GLU B 1 113 ? -4.316 19.688 12.531 1 95.31 113 GLU B O 1
ATOM 2429 N N . ALA B 1 114 ? -2.217 19.969 11.93 1 95.56 114 ALA B N 1
ATOM 2430 C CA . ALA B 1 114 ? -2.484 19.797 10.508 1 95.56 114 ALA B CA 1
ATOM 2431 C C . ALA B 1 114 ? -3.053 18.406 10.219 1 95.56 114 ALA B C 1
ATOM 2433 O O . ALA B 1 114 ? -4.039 18.281 9.484 1 95.56 114 ALA B O 1
ATOM 2434 N N . VAL B 1 115 ? -2.453 17.406 10.82 1 96.25 115 VAL B N 1
ATOM 2435 C CA . VAL B 1 115 ? -2.889 16.031 10.578 1 96.25 115 VAL B CA 1
ATOM 2436 C C . VAL B 1 115 ? -4.258 15.812 11.211 1 96.25 115 VAL B C 1
ATOM 2438 O O . VAL B 1 115 ? -5.102 15.109 10.648 1 96.25 115 VAL B O 1
ATOM 2441 N N . SER B 1 116 ? -4.473 16.359 12.328 1 96.94 116 SER B N 1
ATOM 2442 C CA . SER B 1 116 ? -5.789 16.281 12.953 1 96.94 116 SER B CA 1
ATOM 2443 C C . SER B 1 116 ? -6.871 16.859 12.039 1 96.94 116 SER B C 1
ATOM 2445 O O . SER B 1 116 ? -7.922 16.234 11.852 1 96.94 116 SER B O 1
ATOM 2447 N N . LEU B 1 117 ? -6.629 18.016 11.461 1 95.94 117 LEU B N 1
ATOM 2448 C CA . LEU B 1 117 ? -7.574 18.625 10.539 1 95.94 117 LEU B CA 1
ATOM 2449 C C . LEU B 1 117 ? -7.801 17.734 9.32 1 95.94 117 LEU B C 1
ATOM 2451 O O . LEU B 1 117 ? -8.922 17.641 8.82 1 95.94 117 LEU B O 1
ATOM 2455 N N . LEU B 1 118 ? -6.715 17.125 8.883 1 96.19 118 LEU B N 1
ATOM 2456 C CA . LEU B 1 118 ? -6.82 16.25 7.723 1 96.19 118 LEU B CA 1
ATOM 2457 C C . LEU B 1 118 ? -7.664 15.016 8.047 1 96.19 118 LEU B C 1
ATOM 2459 O O . LEU B 1 118 ? -8.484 14.586 7.234 1 96.19 118 LEU B O 1
ATOM 2463 N N . VAL B 1 119 ? -7.461 14.445 9.211 1 97 119 VAL B N 1
ATOM 2464 C CA . VAL B 1 119 ? -8.234 13.281 9.641 1 97 119 VAL B CA 1
ATOM 2465 C C . VAL B 1 119 ? -9.719 13.641 9.68 1 97 119 VAL B C 1
ATOM 2467 O O . VAL B 1 119 ? -10.555 12.891 9.164 1 97 119 VAL B O 1
ATOM 2470 N N . ASP B 1 120 ? -10.016 14.781 10.242 1 95.19 120 ASP B N 1
ATOM 2471 C CA . ASP B 1 120 ? -11.398 15.25 10.273 1 95.19 120 ASP B CA 1
ATOM 2472 C C . ASP B 1 120 ? -11.969 15.359 8.867 1 95.19 120 ASP B C 1
ATOM 2474 O O . ASP B 1 120 ? -13.086 14.906 8.609 1 95.19 120 ASP B O 1
ATOM 2478 N N . HIS B 1 121 ? -11.203 15.945 8.086 1 93.25 121 HIS B N 1
ATOM 2479 C CA . HIS B 1 121 ? -11.625 16.125 6.699 1 93.25 121 HIS B CA 1
ATOM 2480 C C . HIS B 1 121 ? -11.922 14.773 6.039 1 93.25 121 HIS B C 1
ATOM 2482 O O . HIS B 1 121 ? -12.953 14.609 5.395 1 93.25 121 HIS B O 1
ATOM 2488 N N . VAL B 1 122 ? -11.016 13.812 6.211 1 94.12 122 VAL B N 1
ATOM 2489 C CA . VAL B 1 122 ? -11.133 12.508 5.562 1 94.12 122 VAL B CA 1
ATOM 2490 C C . VAL B 1 122 ? -12.391 11.797 6.051 1 94.12 122 VAL B C 1
ATOM 2492 O O . VAL B 1 122 ? -13.164 11.258 5.25 1 94.12 122 VAL B O 1
ATOM 2495 N N . PHE B 1 123 ? -12.688 11.805 7.332 1 94.81 123 PHE B N 1
ATOM 2496 C CA . PHE B 1 123 ? -13.828 11.094 7.891 1 94.81 123 PHE B CA 1
ATOM 2497 C C . PHE B 1 123 ? -15.133 11.797 7.547 1 94.81 123 PHE B C 1
ATOM 2499 O O . PHE B 1 123 ? -16.188 11.164 7.48 1 94.81 123 PHE B O 1
ATOM 2506 N N . ARG B 1 124 ? -15.07 13.055 7.277 1 91.25 124 ARG B N 1
ATOM 2507 C CA . ARG B 1 124 ? -16.266 13.797 6.914 1 91.25 124 ARG B CA 1
ATOM 2508 C C . ARG B 1 124 ? -16.562 13.672 5.422 1 91.25 124 ARG B C 1
ATOM 2510 O O . ARG B 1 124 ? -17.719 13.688 5.012 1 91.25 124 ARG B O 1
ATOM 2517 N N . THR B 1 125 ? -15.508 13.57 4.727 1 89.56 125 THR B N 1
ATOM 2518 C CA . THR B 1 125 ? -15.633 13.648 3.275 1 89.56 125 THR B CA 1
ATOM 2519 C C . THR B 1 125 ? -15.781 12.25 2.674 1 89.56 125 THR B C 1
ATOM 2521 O O . THR B 1 125 ? -16.562 12.047 1.745 1 89.56 125 THR B O 1
ATOM 2524 N N . TYR B 1 126 ? -14.992 11.391 3.277 1 86.12 126 TYR B N 1
ATOM 2525 C CA . TYR B 1 126 ? -14.977 10.047 2.711 1 86.12 126 TYR B CA 1
ATOM 2526 C C . TYR B 1 126 ? -15.734 9.07 3.605 1 86.12 126 TYR B C 1
ATOM 2528 O O . TYR B 1 126 ? -15.656 9.156 4.832 1 86.12 126 TYR B O 1
ATOM 2536 N N . ASP B 1 127 ? -16.734 8.445 3.234 1 84.38 127 ASP B N 1
ATOM 2537 C CA . ASP B 1 127 ? -17.516 7.469 3.994 1 84.38 127 ASP B CA 1
ATOM 2538 C C . ASP B 1 127 ? -16.719 6.188 4.211 1 84.38 127 ASP B C 1
ATOM 2540 O O . ASP B 1 127 ? -17.172 5.094 3.887 1 84.38 127 ASP B O 1
ATOM 2544 N N . HIS B 1 128 ? -15.516 6.32 4.746 1 92.69 128 HIS B N 1
ATOM 2545 C CA . HIS B 1 128 ? -14.703 5.16 5.078 1 92.69 128 HIS B CA 1
ATOM 2546 C C . HIS B 1 128 ? -14.555 5 6.586 1 92.69 128 HIS B C 1
ATOM 2548 O O . HIS B 1 128 ? -14.406 5.988 7.309 1 92.69 128 HIS B O 1
ATOM 2554 N N . PRO B 1 129 ? -14.469 3.83 7.035 1 96.19 129 PRO B N 1
ATOM 2555 C CA . PRO B 1 129 ? -14.477 3.613 8.484 1 96.19 129 PRO B CA 1
ATOM 2556 C C . PRO B 1 129 ? -13.086 3.74 9.102 1 96.19 129 PRO B C 1
ATOM 2558 O O . PRO B 1 129 ? -12.938 3.648 10.328 1 96.19 129 PRO B O 1
ATOM 2561 N N . ALA B 1 130 ? -12.102 3.875 8.289 1 97.88 130 ALA B N 1
ATOM 2562 C CA . ALA B 1 130 ? -10.734 3.949 8.812 1 97.88 130 ALA B CA 1
ATOM 2563 C C . ALA B 1 130 ? -9.859 4.832 7.93 1 97.88 130 ALA B C 1
ATOM 2565 O O . ALA B 1 130 ? -10.195 5.098 6.773 1 97.88 130 ALA B O 1
ATOM 2566 N N . VAL B 1 131 ? -8.75 5.277 8.492 1 97.62 131 VAL B N 1
ATOM 2567 C CA . VAL B 1 131 ? -7.703 6 7.777 1 97.62 131 VAL B CA 1
ATOM 2568 C C . VAL B 1 131 ? -6.332 5.496 8.227 1 97.62 131 VAL B C 1
ATOM 2570 O O . VAL B 1 131 ? -6.18 4.992 9.336 1 97.62 131 VAL B O 1
ATOM 2573 N N . GLY B 1 132 ? -5.422 5.57 7.289 1 97.06 132 GLY B N 1
ATOM 2574 C CA . GLY B 1 132 ? -4.086 5.086 7.598 1 97.06 132 GLY B CA 1
ATOM 2575 C C . GLY B 1 132 ? -3.002 6.109 7.324 1 97.06 132 GLY B C 1
ATOM 2576 O O . GLY B 1 132 ? -3.275 7.18 6.777 1 97.06 132 GLY B O 1
ATOM 2577 N N . ALA B 1 133 ? -1.829 5.836 7.781 1 94.12 133 ALA B N 1
ATOM 2578 C CA . ALA B 1 133 ? -0.586 6.547 7.5 1 94.12 133 ALA B CA 1
ATOM 2579 C C . ALA B 1 133 ? 0.624 5.637 7.695 1 94.12 133 ALA B C 1
ATOM 2581 O O . ALA B 1 133 ? 0.519 4.578 8.312 1 94.12 133 ALA B O 1
ATOM 2582 N N . VAL B 1 134 ? 1.747 6.086 7.078 1 89.56 134 VAL B N 1
ATOM 2583 C CA . VAL B 1 134 ? 2.953 5.277 7.219 1 89.56 134 VAL B CA 1
ATOM 2584 C C . VAL B 1 134 ? 4.098 6.141 7.734 1 89.56 134 VAL B C 1
ATOM 2586 O O . VAL B 1 134 ? 4.109 7.355 7.535 1 89.56 134 VAL B O 1
ATOM 2589 N N . ALA B 1 135 ? 4.984 5.523 8.461 1 84.81 135 ALA B N 1
ATOM 2590 C CA . ALA B 1 135 ? 6.258 6.105 8.883 1 84.81 135 ALA B CA 1
ATOM 2591 C C . ALA B 1 135 ? 7.426 5.211 8.477 1 84.81 135 ALA B C 1
ATOM 2593 O O . ALA B 1 135 ? 7.336 3.984 8.562 1 84.81 135 ALA B O 1
ATOM 2594 N N . TYR B 1 136 ? 8.406 5.801 7.914 1 77.56 136 TYR B N 1
ATOM 2595 C CA . TYR B 1 136 ? 9.586 5.035 7.523 1 77.56 136 TYR B CA 1
ATOM 2596 C C . TYR B 1 136 ? 10.578 4.941 8.672 1 77.56 136 TYR B C 1
ATOM 2598 O O . TYR B 1 136 ? 10.797 5.914 9.398 1 77.56 136 TYR B O 1
ATOM 2606 N N . ASP B 1 137 ? 11.016 3.691 8.906 1 70.81 137 ASP B N 1
ATOM 2607 C CA . ASP B 1 137 ? 12.047 3.494 9.922 1 70.81 137 ASP B CA 1
ATOM 2608 C C . ASP B 1 137 ? 13.438 3.734 9.344 1 70.81 137 ASP B C 1
ATOM 2610 O O . ASP B 1 137 ? 14.07 2.811 8.82 1 70.81 137 ASP B O 1
ATOM 2614 N N . HIS B 1 138 ? 13.828 4.906 9.055 1 61.12 138 HIS B N 1
ATOM 2615 C CA . HIS B 1 138 ? 15.117 5.195 8.438 1 61.12 138 HIS B CA 1
ATOM 2616 C C . HIS B 1 138 ? 16.156 5.559 9.484 1 61.12 138 HIS B C 1
ATOM 2618 O O . HIS B 1 138 ? 16.031 6.578 10.164 1 61.12 138 HIS B O 1
ATOM 2624 N N . PRO B 1 139 ? 17 4.609 9.914 1 52.03 139 PRO B N 1
ATOM 2625 C CA . PRO B 1 139 ? 18.094 5.016 10.812 1 52.03 139 PRO B CA 1
ATOM 2626 C C . PRO B 1 139 ? 18.984 6.09 10.195 1 52.03 139 PRO B C 1
ATOM 2628 O O . PRO B 1 139 ? 19.531 6.922 10.922 1 52.03 139 PRO B O 1
ATOM 2631 N N . ALA B 1 140 ? 19.438 5.789 9.016 1 46.25 140 ALA B N 1
ATOM 2632 C CA . ALA B 1 140 ? 20.688 6.379 8.539 1 46.25 140 ALA B CA 1
ATOM 2633 C C . ALA B 1 140 ? 20.5 7.848 8.188 1 46.25 140 ALA B C 1
ATOM 2635 O O . ALA B 1 140 ? 21.453 8.539 7.832 1 46.25 140 ALA B O 1
ATOM 2636 N N . VAL B 1 141 ? 19.297 8.102 7.551 1 44.53 141 VAL B N 1
ATOM 2637 C CA . VAL B 1 141 ? 19.5 9.438 6.996 1 44.53 141 VAL B CA 1
ATOM 2638 C C . VAL B 1 141 ? 19.812 10.422 8.117 1 44.53 141 VAL B C 1
ATOM 2640 O O . VAL B 1 141 ? 18.984 10.617 9.023 1 44.53 141 VAL B O 1
ATOM 2643 N N . GLY B 1 142 ? 20.891 10.742 8.258 1 46.34 142 GLY B N 1
ATOM 2644 C CA . GLY B 1 142 ? 21.422 11.719 9.188 1 46.34 142 GLY B CA 1
ATOM 2645 C C . GLY B 1 142 ? 20.406 12.195 10.211 1 46.34 142 GLY B C 1
ATOM 2646 O O . GLY B 1 142 ? 19.234 11.828 10.141 1 46.34 142 GLY B O 1
ATOM 2647 N N . ALA B 1 143 ? 20.938 12.859 11.227 1 46.12 143 ALA B N 1
ATOM 2648 C CA . ALA B 1 143 ? 20.203 13.375 12.375 1 46.12 143 ALA B CA 1
ATOM 2649 C C . ALA B 1 143 ? 18.844 13.906 11.961 1 46.12 143 ALA B C 1
ATOM 2651 O O . ALA B 1 143 ? 17.859 13.75 12.695 1 46.12 143 ALA B O 1
ATOM 2652 N N . VAL B 1 144 ? 18.859 14.367 10.859 1 46.44 144 VAL B N 1
ATOM 2653 C CA . VAL B 1 144 ? 17.656 15.125 10.484 1 46.44 144 VAL B CA 1
ATOM 2654 C C . VAL B 1 144 ? 16.531 14.172 10.109 1 46.44 144 VAL B C 1
ATOM 2656 O O . VAL B 1 144 ? 15.383 14.383 10.484 1 46.44 144 VAL B O 1
ATOM 2659 N N . ALA B 1 145 ? 16.75 13.023 9.391 1 49.66 145 ALA B N 1
ATOM 2660 C CA . ALA B 1 145 ? 15.695 12.109 8.969 1 49.66 145 ALA B CA 1
ATOM 2661 C C . ALA B 1 145 ? 15.172 11.297 10.156 1 49.66 145 ALA B C 1
ATOM 2663 O O . ALA B 1 145 ? 13.977 11 10.227 1 49.66 145 ALA B O 1
ATOM 2664 N N . TYR B 1 146 ? 16.141 10.953 11.047 1 48.06 146 TYR B N 1
ATOM 2665 C CA . TYR B 1 146 ? 15.742 10.242 12.258 1 48.06 146 TYR B CA 1
ATOM 2666 C C . TYR B 1 146 ? 14.664 11 13.016 1 48.06 146 TYR B C 1
ATOM 2668 O O . TYR B 1 146 ? 13.695 10.406 13.492 1 48.06 146 TYR B O 1
ATOM 2676 N N . ASP B 1 147 ? 14.953 12.273 13.016 1 51.5 147 ASP B N 1
ATOM 2677 C CA . ASP B 1 147 ? 14.039 13.109 13.797 1 51.5 147 ASP B CA 1
ATOM 2678 C C . ASP B 1 147 ? 12.656 13.148 13.156 1 51.5 147 ASP B C 1
ATOM 2680 O O . ASP B 1 147 ? 11.641 13.156 13.867 1 51.5 147 ASP B O 1
ATOM 2684 N N . PHE B 1 148 ? 12.742 12.906 11.867 1 54.09 148 PHE B N 1
ATOM 2685 C CA . PHE B 1 148 ? 11.461 13.008 11.18 1 54.09 148 PHE B CA 1
ATOM 2686 C C . PHE B 1 148 ? 10.625 11.758 11.398 1 54.09 148 PHE B C 1
ATOM 2688 O O . PHE B 1 148 ? 9.414 11.844 11.617 1 54.09 148 PHE B O 1
ATOM 2695 N N . ASN B 1 149 ? 11.281 10.609 11.43 1 59.09 149 ASN B N 1
ATOM 2696 C CA . ASN B 1 149 ? 10.539 9.359 11.594 1 59.09 149 ASN B CA 1
ATOM 2697 C C . ASN B 1 149 ? 9.992 9.211 13.008 1 59.09 149 ASN B C 1
ATOM 2699 O O . ASN B 1 149 ? 8.82 8.875 13.188 1 59.09 149 ASN B O 1
ATOM 2703 N N . ASP B 1 150 ? 10.883 9.617 13.883 1 63.59 150 ASP B N 1
ATOM 2704 C CA . ASP B 1 150 ? 10.422 9.555 15.266 1 63.59 150 ASP B CA 1
ATOM 2705 C C . ASP B 1 150 ? 9.32 10.586 15.523 1 63.59 150 ASP B C 1
ATOM 2707 O O . ASP B 1 150 ? 8.352 10.289 16.219 1 63.59 150 ASP B O 1
ATOM 2711 N N . ALA B 1 151 ? 9.531 11.625 14.844 1 73.44 151 ALA B N 1
ATOM 2712 C CA . ALA B 1 151 ? 8.531 12.68 15.016 1 73.44 151 ALA B CA 1
ATOM 2713 C C . ALA B 1 151 ? 7.199 12.281 14.391 1 73.44 151 ALA B C 1
ATOM 2715 O O . ALA B 1 151 ? 6.137 12.508 14.977 1 73.44 151 ALA B O 1
ATOM 2716 N N . SER B 1 152 ? 7.301 11.602 13.297 1 82.25 152 SER B N 1
ATOM 2717 C CA . SER B 1 152 ? 6.066 11.18 12.648 1 82.25 152 SER B CA 1
ATOM 2718 C C . SER B 1 152 ? 5.352 10.102 13.453 1 82.25 152 SER B C 1
ATOM 2720 O O . SER B 1 152 ? 4.129 10.148 13.609 1 82.25 152 SER B O 1
ATOM 2722 N N . ARG B 1 153 ? 6.156 9.219 13.977 1 87 153 ARG B N 1
ATOM 2723 C CA . ARG B 1 153 ? 5.574 8.164 14.789 1 87 153 ARG B CA 1
ATOM 2724 C C . ARG B 1 153 ? 4.914 8.727 16.047 1 87 153 ARG B C 1
ATOM 2726 O O . ARG B 1 153 ? 3.775 8.383 16.359 1 87 153 ARG B O 1
ATOM 2733 N N . GLY B 1 154 ? 5.684 9.523 16.734 1 89.25 154 GLY B N 1
ATOM 2734 C CA . GLY B 1 154 ? 5.133 10.172 17.922 1 89.25 154 GLY B CA 1
ATOM 2735 C C . GLY B 1 154 ? 3.871 10.961 17.625 1 89.25 154 GLY B C 1
ATOM 2736 O O . GLY B 1 154 ? 2.918 10.922 18.406 1 89.25 154 GLY B O 1
ATOM 2737 N N . LEU B 1 155 ? 3.84 11.625 16.531 1 91.94 155 LEU B N 1
ATOM 2738 C CA . LEU B 1 155 ? 2.688 12.422 16.109 1 91.94 155 LEU B CA 1
ATOM 2739 C C . LEU B 1 155 ? 1.468 11.531 15.883 1 91.94 155 LEU B C 1
ATOM 2741 O O . LEU B 1 155 ? 0.385 11.812 16.406 1 91.94 155 LEU B O 1
ATOM 2745 N N . LEU B 1 156 ? 1.579 10.469 15.195 1 94.62 156 LEU B N 1
ATOM 2746 C CA . LEU B 1 156 ? 0.467 9.57 14.898 1 94.62 156 LEU B CA 1
ATOM 2747 C C . LEU B 1 156 ? -0.087 8.953 16.172 1 94.62 156 LEU B C 1
ATOM 2749 O O . LEU B 1 156 ? -1.304 8.906 16.375 1 94.62 156 LEU B O 1
ATOM 2753 N N . GLU B 1 157 ? 0.801 8.547 16.984 1 94.31 157 GLU B N 1
ATOM 2754 C CA . GLU B 1 157 ? 0.377 7.949 18.234 1 94.31 157 GLU B CA 1
ATOM 2755 C C . GLU B 1 157 ? -0.365 8.961 19.109 1 94.31 157 GLU B C 1
ATOM 2757 O O . GLU B 1 157 ? -1.358 8.617 19.75 1 94.31 157 GLU B O 1
ATOM 2762 N N . SER B 1 158 ? 0.115 10.141 19.109 1 93.88 158 SER B N 1
ATOM 2763 C CA . SER B 1 158 ? -0.525 11.18 19.906 1 93.88 158 SER B CA 1
ATOM 2764 C C . SER B 1 158 ? -1.938 11.469 19.406 1 93.88 158 SER B C 1
ATOM 2766 O O . SER B 1 158 ? -2.785 11.938 20.172 1 93.88 158 SER B O 1
ATOM 2768 N N . LEU B 1 159 ? -2.213 11.18 18.203 1 95.75 159 LEU B N 1
ATOM 2769 C CA . LEU B 1 159 ? -3.525 11.43 17.609 1 95.75 159 LEU B CA 1
ATOM 2770 C C . LEU B 1 159 ? -4.41 10.188 17.703 1 95.75 159 LEU B C 1
ATOM 2772 O O . LEU B 1 159 ? -5.543 10.188 17.219 1 95.75 159 LEU B O 1
ATOM 2776 N N . GLY B 1 160 ? -3.881 9.109 18.266 1 96.62 160 GLY B N 1
ATOM 2777 C CA . GLY B 1 160 ? -4.699 7.941 18.531 1 96.62 160 GLY B CA 1
ATOM 2778 C C . GLY B 1 160 ? -4.508 6.836 17.5 1 96.62 160 GLY B C 1
ATOM 2779 O O . GLY B 1 160 ? -5.184 5.805 17.562 1 96.62 160 GLY B O 1
ATOM 2780 N N . PHE B 1 161 ? -3.625 7.031 16.578 1 97.69 161 PHE B N 1
ATOM 2781 C CA . PHE B 1 161 ? -3.334 5.961 15.633 1 97.69 161 PHE B CA 1
ATOM 2782 C C . PHE B 1 161 ? -2.697 4.77 16.344 1 97.69 161 PHE B C 1
ATOM 2784 O O . PHE B 1 161 ? -1.869 4.941 17.234 1 97.69 161 PHE B O 1
ATOM 2791 N N . ALA B 1 162 ? -3.049 3.59 15.891 1 97.38 162 ALA B N 1
ATOM 2792 C CA . ALA B 1 162 ? -2.432 2.355 16.375 1 97.38 162 ALA B CA 1
ATOM 2793 C C . ALA B 1 162 ? -1.459 1.79 15.344 1 97.38 162 ALA B C 1
ATOM 2795 O O . ALA B 1 162 ? -1.734 1.816 14.141 1 97.38 162 ALA B O 1
ATOM 2796 N N . GLU B 1 163 ? -0.335 1.288 15.836 1 96.19 163 GLU B N 1
ATOM 2797 C CA . GLU B 1 163 ? 0.558 0.552 14.945 1 96.19 163 GLU B CA 1
ATOM 2798 C C . GLU B 1 163 ? -0.08 -0.754 14.477 1 96.19 163 GLU B C 1
ATOM 2800 O O . GLU B 1 163 ? -0.542 -1.552 15.297 1 96.19 163 GLU B O 1
ATOM 2805 N N . GLU B 1 164 ? -0.092 -0.907 13.219 1 97.38 164 GLU B N 1
ATOM 2806 C CA . GLU B 1 164 ? -0.772 -2.068 12.648 1 97.38 164 GLU B CA 1
ATOM 2807 C C . GLU B 1 164 ? 0.229 -3.107 12.156 1 97.38 164 GLU B C 1
ATOM 2809 O O . GLU B 1 164 ? -0.131 -4.266 11.93 1 97.38 164 GLU B O 1
ATOM 2814 N N . GLY B 1 165 ? 1.401 -2.719 12.016 1 95.56 165 GLY B N 1
ATOM 2815 C CA . GLY B 1 165 ? 2.432 -3.652 11.586 1 95.56 165 GLY B CA 1
ATOM 2816 C C . GLY B 1 165 ? 3.629 -2.969 10.953 1 95.56 165 GLY B C 1
ATOM 2817 O O . GLY B 1 165 ? 3.672 -1.74 10.859 1 95.56 165 GLY B O 1
ATOM 2818 N N . ARG B 1 166 ? 4.574 -3.797 10.578 1 94.88 166 ARG B N 1
ATOM 2819 C CA . ARG B 1 166 ? 5.828 -3.34 9.984 1 94.88 166 ARG B CA 1
ATOM 2820 C C . ARG B 1 166 ? 6.137 -4.105 8.703 1 94.88 166 ARG B C 1
ATOM 2822 O O . ARG B 1 166 ? 6.285 -5.328 8.727 1 94.88 166 ARG B O 1
ATOM 2829 N N . ILE B 1 167 ? 6.156 -3.371 7.602 1 94.75 167 ILE B N 1
ATOM 2830 C CA . ILE B 1 167 ? 6.539 -3.951 6.32 1 94.75 167 ILE B CA 1
ATOM 2831 C C . ILE B 1 167 ? 8.062 -3.926 6.176 1 94.75 167 ILE B C 1
ATOM 2833 O O . ILE B 1 167 ? 8.656 -2.859 6.008 1 94.75 167 ILE B O 1
ATOM 2837 N N . ARG B 1 168 ? 8.625 -5.125 6.191 1 95.06 168 ARG B N 1
ATOM 2838 C CA . ARG B 1 168 ? 10.078 -5.227 6.203 1 95.06 168 ARG B CA 1
ATOM 2839 C C . ARG B 1 168 ? 10.664 -4.895 4.832 1 95.06 168 ARG B C 1
ATOM 2841 O O . ARG B 1 168 ? 10.18 -5.387 3.811 1 95.06 168 ARG B O 1
ATOM 2848 N N . LYS B 1 169 ? 11.742 -4.012 4.805 1 94.12 169 LYS B N 1
ATOM 2849 C CA . LYS B 1 169 ? 12.5 -3.641 3.611 1 94.12 169 LYS B CA 1
ATOM 2850 C C . LYS B 1 169 ? 11.57 -3.164 2.498 1 94.12 169 LYS B C 1
ATOM 2852 O O . LYS B 1 169 ? 11.727 -3.562 1.342 1 94.12 169 LYS B O 1
ATOM 2857 N N . ASP B 1 170 ? 10.68 -2.27 2.873 1 90.88 170 ASP B N 1
ATOM 2858 C CA . ASP B 1 170 ? 9.609 -1.818 1.995 1 90.88 170 ASP B CA 1
ATOM 2859 C C . ASP B 1 170 ? 10.125 -0.81 0.971 1 90.88 170 ASP B C 1
ATOM 2861 O O . ASP B 1 170 ? 9.75 -0.864 -0.203 1 90.88 170 ASP B O 1
ATOM 2865 N N . ARG B 1 171 ? 11 0.031 1.373 1 86.62 171 ARG B N 1
ATOM 2866 C CA . ARG B 1 171 ? 11.375 1.175 0.548 1 86.62 171 ARG B CA 1
ATOM 2867 C C . ARG B 1 171 ? 12.891 1.347 0.514 1 86.62 171 ARG B C 1
ATOM 2869 O O . ARG B 1 171 ? 13.578 1.042 1.491 1 86.62 171 ARG B O 1
ATOM 2876 N N . PHE B 1 172 ? 13.367 1.859 -0.669 1 83.56 172 PHE B N 1
ATOM 2877 C CA . PHE B 1 172 ? 14.766 2.242 -0.79 1 83.56 172 PHE B CA 1
ATOM 2878 C C . PHE B 1 172 ? 14.945 3.736 -0.549 1 83.56 172 PHE B C 1
ATOM 2880 O O . PHE B 1 172 ? 14.5 4.559 -1.356 1 83.56 172 PHE B O 1
ATOM 2887 N N . VAL B 1 173 ? 15.492 4.039 0.543 1 77.5 173 VAL B N 1
ATOM 2888 C CA . VAL B 1 173 ? 15.641 5.43 0.959 1 77.5 173 VAL B CA 1
ATOM 2889 C C . VAL B 1 173 ? 17.109 5.715 1.283 1 77.5 173 VAL B C 1
ATOM 2891 O O . VAL B 1 173 ? 17.688 5.07 2.154 1 77.5 173 VAL B O 1
ATOM 2894 N N . ASP B 1 174 ? 17.609 6.648 0.551 1 76.38 174 ASP B N 1
ATOM 2895 C CA . ASP B 1 174 ? 18.969 7.141 0.773 1 76.38 174 ASP B CA 1
ATOM 2896 C C . ASP B 1 174 ? 19.969 5.992 0.808 1 76.38 174 ASP B C 1
ATOM 2898 O O . ASP B 1 174 ? 20.781 5.898 1.728 1 76.38 174 ASP B O 1
ATOM 2902 N N . GLY B 1 175 ? 19.812 5.023 -0.033 1 79 175 GLY B N 1
ATOM 2903 C CA . GLY B 1 175 ? 20.828 4.004 -0.253 1 79 175 GLY B CA 1
ATOM 2904 C C . GLY B 1 175 ? 20.562 2.725 0.517 1 79 175 GLY B C 1
ATOM 2905 O O . GLY B 1 175 ? 21.375 1.795 0.479 1 79 175 GLY B O 1
ATOM 2906 N N . GLU B 1 176 ? 19.562 2.734 1.238 1 83.81 176 GLU B N 1
ATOM 2907 C CA . GLU B 1 176 ? 19.266 1.524 1.999 1 83.81 176 GLU B CA 1
ATOM 2908 C C . GLU B 1 176 ? 17.781 1.179 1.932 1 83.81 176 GLU B C 1
ATOM 2910 O O . GLU B 1 176 ? 16.938 2.07 1.84 1 83.81 176 GLU B O 1
ATOM 2915 N N . TYR B 1 177 ? 17.531 -0.109 2.004 1 88.25 177 TYR B N 1
ATOM 2916 C CA . TYR B 1 177 ? 16.141 -0.551 2.17 1 88.25 177 TYR B CA 1
ATOM 2917 C C . TYR B 1 177 ? 15.703 -0.434 3.623 1 88.25 177 TYR B C 1
ATOM 2919 O O . TYR B 1 177 ? 16.391 -0.907 4.527 1 88.25 177 TYR B O 1
ATOM 2927 N N . VAL B 1 178 ? 14.539 0.213 3.783 1 87.25 178 VAL B N 1
ATOM 2928 C CA . VAL B 1 178 ? 14.062 0.461 5.141 1 87.25 178 VAL B CA 1
ATOM 2929 C C . VAL B 1 178 ? 12.672 -0.138 5.324 1 87.25 178 VAL B C 1
ATOM 2931 O O . VAL B 1 178 ? 11.969 -0.392 4.344 1 87.25 178 VAL B O 1
ATOM 2934 N N . ASP B 1 179 ? 12.422 -0.37 6.629 1 91.12 179 ASP B N 1
ATOM 2935 C CA . ASP B 1 179 ? 11.078 -0.845 6.973 1 91.12 179 ASP B CA 1
ATOM 2936 C C . ASP B 1 179 ? 10.07 0.302 6.965 1 91.12 179 ASP B C 1
ATOM 2938 O O . ASP B 1 179 ? 10.43 1.453 7.223 1 91.12 179 ASP B O 1
ATOM 2942 N N . THR B 1 180 ? 8.852 -0.029 6.582 1 90 180 THR B N 1
ATOM 2943 C CA . THR B 1 180 ? 7.73 0.891 6.723 1 90 180 THR B CA 1
ATOM 2944 C C . THR B 1 180 ? 6.812 0.453 7.859 1 90 180 THR B C 1
ATOM 2946 O O . THR B 1 180 ? 6.398 -0.707 7.918 1 90 180 THR B O 1
ATOM 2949 N N . VAL B 1 181 ? 6.613 1.374 8.781 1 92.25 181 VAL B N 1
ATOM 2950 C CA . VAL B 1 181 ? 5.672 1.111 9.859 1 92.25 181 VAL B CA 1
ATOM 2951 C C . VAL B 1 181 ? 4.285 1.624 9.477 1 92.25 181 VAL B C 1
ATOM 2953 O O . VAL B 1 181 ? 4.133 2.785 9.086 1 92.25 181 VAL B O 1
ATOM 2956 N N . GLN B 1 182 ? 3.336 0.704 9.555 1 94.44 182 GLN B N 1
ATOM 2957 C CA . GLN B 1 182 ? 1.964 1.025 9.18 1 94.44 182 GLN B CA 1
ATOM 2958 C C . GLN B 1 182 ? 1.133 1.405 10.398 1 94.44 182 GLN B C 1
ATOM 2960 O O . GLN B 1 182 ? 1.187 0.727 11.43 1 94.44 182 GLN B O 1
ATOM 2965 N N . TYR B 1 183 ? 0.396 2.545 10.258 1 96.31 183 TYR B N 1
ATOM 2966 C CA . TYR B 1 183 ? -0.507 3 11.305 1 96.31 183 TYR B CA 1
ATOM 2967 C C . TYR B 1 183 ? -1.939 3.09 10.797 1 96.31 183 TYR B C 1
ATOM 2969 O O . TYR B 1 183 ? -2.166 3.357 9.609 1 96.31 183 TYR B O 1
ATOM 2977 N N . GLY B 1 184 ? -2.902 2.857 11.727 1 97.94 184 GLY B N 1
ATOM 2978 C CA . GLY B 1 184 ? -4.312 2.975 11.391 1 97.94 184 GLY B CA 1
ATOM 2979 C C . GLY B 1 184 ? -5.133 3.611 12.5 1 97.94 184 GLY B C 1
ATOM 2980 O O . GLY B 1 184 ? -4.773 3.523 13.68 1 97.94 184 GLY B O 1
ATOM 2981 N N . LEU B 1 185 ? -6.211 4.234 12.109 1 98.12 185 LEU B N 1
ATOM 2982 C CA . LEU B 1 185 ? -7.164 4.883 13 1 98.12 185 LEU B CA 1
ATOM 2983 C C . LEU B 1 185 ? -8.594 4.66 12.523 1 98.12 185 LEU B C 1
ATOM 2985 O O . LEU B 1 185 ? -8.938 5.016 11.391 1 98.12 185 LEU B O 1
ATOM 2989 N N . LEU B 1 186 ? -9.414 4.078 13.414 1 98.12 186 LEU B N 1
ATOM 2990 C CA . LEU B 1 186 ? -10.812 3.867 13.062 1 98.12 186 LEU B CA 1
ATOM 2991 C C . LEU B 1 186 ? -11.633 5.125 13.328 1 98.12 186 LEU B C 1
ATOM 2993 O O . LEU B 1 186 ? -11.398 5.828 14.312 1 98.12 186 LEU B O 1
ATOM 2997 N N . ARG B 1 187 ? -12.594 5.305 12.453 1 97.25 187 ARG B N 1
ATOM 2998 C CA . ARG B 1 187 ? -13.5 6.438 12.625 1 97.25 187 ARG B CA 1
ATOM 2999 C C . ARG B 1 187 ? -14.117 6.441 14.023 1 97.25 187 ARG B C 1
ATOM 3001 O O . ARG B 1 187 ? -14.211 7.488 14.664 1 97.25 187 ARG B O 1
ATOM 3008 N N . ARG B 1 188 ? -14.562 5.309 14.477 1 96.5 188 ARG B N 1
ATOM 3009 C CA . ARG B 1 188 ? -15.18 5.207 15.797 1 96.5 188 ARG B CA 1
ATOM 3010 C C . ARG B 1 188 ? -14.203 5.605 16.891 1 96.5 188 ARG B C 1
ATOM 3012 O O . ARG B 1 188 ? -14.586 6.223 17.891 1 96.5 188 ARG B O 1
ATOM 3019 N N . GLU B 1 189 ? -13 5.219 16.797 1 96.38 189 GLU B N 1
ATOM 3020 C CA . GLU B 1 189 ? -11.977 5.602 17.766 1 96.38 189 GLU B CA 1
ATOM 3021 C C . GLU B 1 189 ? -11.766 7.109 17.766 1 96.38 189 GLU B C 1
ATOM 3023 O O . GLU B 1 189 ? -11.57 7.707 18.828 1 96.38 189 GLU B O 1
ATOM 3028 N N . TRP B 1 190 ? -11.742 7.711 16.594 1 96.06 190 TRP B N 1
ATOM 3029 C CA . TRP B 1 190 ? -11.57 9.148 16.453 1 96.06 190 TRP B CA 1
ATOM 3030 C C . TRP B 1 190 ? -12.711 9.906 17.125 1 96.06 190 TRP B C 1
ATOM 3032 O O . TRP B 1 190 ? -12.484 10.883 17.844 1 96.06 190 TRP B O 1
ATOM 3042 N N . ARG B 1 191 ? -13.898 9.484 16.938 1 93.81 191 ARG B N 1
ATOM 3043 C CA . ARG B 1 191 ? -15.086 10.117 17.516 1 93.81 191 ARG B CA 1
ATOM 3044 C C . ARG B 1 191 ? -15.078 10.008 19.031 1 93.81 191 ARG B C 1
ATOM 3046 O O . ARG B 1 191 ? -15.461 10.953 19.734 1 93.81 191 ARG B O 1
ATOM 3053 N N . GLU B 1 192 ? -14.711 8.891 19.484 1 92.88 192 GLU B N 1
ATOM 3054 C CA . GLU B 1 192 ? -14.641 8.688 20.938 1 92.88 192 GLU B CA 1
ATOM 3055 C C . GLU B 1 192 ? -13.625 9.633 21.578 1 92.88 192 GLU B C 1
ATOM 3057 O O . GLU B 1 192 ? -13.836 10.117 22.688 1 92.88 192 GLU B O 1
ATOM 3062 N N . ARG B 1 193 ? -12.641 9.852 20.906 1 88.94 193 ARG B N 1
ATOM 3063 C CA . ARG B 1 193 ? -11.625 10.773 21.406 1 88.94 193 ARG B CA 1
ATOM 3064 C C . ARG B 1 193 ? -12.141 12.203 21.422 1 88.94 193 ARG B C 1
ATOM 3066 O O . ARG B 1 193 ? -11.859 12.961 22.359 1 88.94 193 ARG B O 1
ATOM 3073 N N . GLU B 1 194 ? -12.766 12.578 20.375 1 84.25 194 GLU B N 1
ATOM 3074 C CA . GLU B 1 194 ? -13.312 13.93 20.297 1 84.25 194 GLU B CA 1
ATOM 3075 C C . GLU B 1 194 ? -14.375 14.172 21.375 1 84.25 194 GLU B C 1
ATOM 3077 O O . GLU B 1 194 ? -14.461 15.266 21.922 1 84.25 194 GLU B O 1
ATOM 3082 N N . ASP B 1 195 ? -15.078 13.117 21.609 1 83.62 195 ASP B N 1
ATOM 3083 C CA . ASP B 1 195 ? -16.109 13.211 22.641 1 83.62 195 ASP B CA 1
ATOM 3084 C C . ASP B 1 195 ? -15.484 13.344 24.016 1 83.62 195 ASP B C 1
ATOM 3086 O O . ASP B 1 195 ? -16.031 14.023 24.891 1 83.62 195 ASP B O 1
ATOM 3090 N N . SER B 1 196 ? -14.438 12.695 24.141 1 76.81 196 SER B N 1
ATOM 3091 C CA . SER B 1 196 ? -13.773 12.742 25.438 1 76.81 196 SER B CA 1
ATOM 3092 C C . SER B 1 196 ? -13.125 14.102 25.672 1 76.81 196 SER B C 1
ATOM 3094 O O . SER B 1 196 ? -13.008 14.547 26.812 1 76.81 196 SER B O 1
ATOM 3096 N N . VAL B 1 197 ? -12.727 14.758 24.672 1 68.81 197 VAL B N 1
ATOM 3097 C CA . VAL B 1 197 ? -12.078 16.062 24.797 1 68.81 197 VAL B CA 1
ATOM 3098 C C . VAL B 1 197 ? -13.125 17.141 25.016 1 68.81 197 VAL B C 1
ATOM 3100 O O . VAL B 1 197 ? -12.922 18.078 25.797 1 68.81 197 VAL B O 1
ATOM 3103 N N . THR B 1 198 ? -14.203 16.938 24.359 1 64.31 198 THR B N 1
ATOM 3104 C CA . THR B 1 198 ? -15.266 17.922 24.5 1 64.31 198 THR B CA 1
ATOM 3105 C C . THR B 1 198 ? -15.953 17.781 25.859 1 64.31 198 THR B C 1
ATOM 3107 O O . THR B 1 198 ? -16.453 18.766 26.406 1 64.31 198 THR B O 1
ATOM 3110 N N . SER B 1 199 ? -15.961 16.516 26.297 1 61.38 199 SER B N 1
ATOM 3111 C CA . SER B 1 199 ? -16.609 16.344 27.594 1 61.38 199 SER B CA 1
ATOM 3112 C C . SER B 1 199 ? -15.695 16.797 28.734 1 61.38 199 SER B C 1
ATOM 3114 O O . SER B 1 199 ? -16.141 16.938 29.875 1 61.38 199 SER B O 1
ATOM 3116 N N . ARG B 1 200 ? -14.492 17.078 28.5 1 47.88 200 ARG B N 1
ATOM 3117 C CA . ARG B 1 200 ? -13.656 17.609 29.562 1 47.88 200 ARG B CA 1
ATOM 3118 C C . ARG B 1 200 ? -13.664 19.125 29.578 1 47.88 200 ARG B C 1
ATOM 3120 O O . ARG B 1 200 ? -13.711 19.766 28.516 1 47.88 200 ARG B O 1
#

pLDDT: mean 80.16, std 16.5, range [41.31, 98.12]

Foldseek 3Di:
DWADFPDDDDFKTWGQDDLVCLVVVLVQCVDLLRVQFQVDDRDDSVRPPSPPPDPFKGKTWIWGAAPVCDPPPHDSPDTDTFWMKMWHDLVPDAIEIDIDGDPVCPPVCSVLRVVLRVVVVCVVPRVDFKHKYKAWPDPPPPPSNNCVRVSVVVSCVVQPKDFDDKAQQPDQGPHGRTIMTMTMDGPVRNVVVVVVVVVD/DWADFPDDDDFKTWGQDDLVCLVVVLVQCVDLLRVQFQVDDRDDSVRPPSPPPDPFKGKTWIWGAAPVLDPPPHDSPDTDTFWMKMWHPLVPDAIEIDIDGDPVCPPVCSVLRVVLRVVVVCVVPRVDFKHKYKAWPDPPPPPSNNCVRVSVVVSCVVQPKDWDDKAQQPDQGPHGRTIMIMTMDGPVRNVVVVVVVVVD

InterPro domains:
  IPR000182 GNAT domain [PF13302] (11-161)
  IPR000182 GNAT domain [PS51186] (12-182)
  IPR016181 Acyl-CoA N-acyltransferase [SSF55729] (7-187)
  IPR051531 N-acetyltransferase [PTHR43792] (9-190)

Solvent-accessible surface area (backbone atoms only — not comparable to full-atom values): 21876 Å² total; per-residue (Å²): 124,72,44,57,80,77,46,75,61,95,69,41,32,34,17,42,64,41,80,84,47,46,66,60,51,43,55,46,45,67,32,64,75,51,17,52,77,70,68,53,74,80,55,57,74,82,64,56,56,76,70,63,73,48,81,33,46,49,65,30,30,30,25,30,59,44,86,78,47,44,83,82,51,68,56,91,70,37,59,38,78,43,36,37,40,34,40,34,50,50,70,78,35,43,29,32,47,47,73,51,63,48,74,91,55,62,93,68,56,56,64,54,52,52,51,51,53,47,52,52,47,47,59,71,70,40,98,51,66,26,41,31,36,70,35,50,57,47,77,70,52,51,79,67,36,34,49,47,30,53,46,47,47,53,43,41,46,74,74,62,35,39,80,32,34,46,43,70,44,31,36,78,47,96,88,38,68,24,34,32,37,36,31,36,36,42,46,70,59,53,52,52,49,54,50,54,57,67,71,95,124,71,44,57,80,78,45,73,61,96,70,41,33,34,18,41,61,40,81,84,45,44,64,60,52,41,54,46,43,65,33,64,73,52,16,52,77,69,66,53,73,80,54,56,71,82,65,56,55,75,72,64,73,50,80,33,46,49,62,29,30,31,26,29,59,36,89,78,47,43,84,83,48,70,54,89,71,36,60,38,79,45,37,37,40,35,38,34,50,50,68,76,35,42,28,33,47,48,73,51,62,48,74,92,56,62,94,69,55,56,64,55,52,52,49,51,54,48,51,52,48,47,58,71,69,38,99,49,65,28,39,30,35,70,35,48,54,47,78,72,50,52,77,65,37,34,51,47,28,52,45,47,48,54,42,42,45,74,74,61,34,39,82,32,32,47,43,70,44,30,35,76,46,96,90,38,67,23,34,32,36,36,31,38,36,44,47,68,59,54,50,52,50,52,50,54,56,67,71,96

Organism: NCBI:txid2743089

Radius of gyration: 23.92 Å; Cα contacts (8 Å, |Δi|>4): 744; chains: 2; bounding box: 42×79×59 Å

Nearest PDB structures (foldseek):
  6d72-assembly1_C  TM=7.967E-01  e=4.240E-12  Yersinia pestis
  3wr7-assembly1_A-3  TM=8.337E-01  e=1.062E-10  Escherichia coli LY180
  3tth-assembly10_J  TM=8.188E-01  e=1.354E-10  Coxiella burnetii
  3fbu-assembly2_B-2  TM=7.952E-01  e=1.207E-09  Bacillus anthracis str. Sterne
  3r96-assembly1_A  TM=7.556E-01  e=1.363E-09  Escherichia coli